Protein AF-0000000084585473 (afdb_homodimer)

Radius of gyration: 22.02 Å; Cα contacts (8 Å, |Δi|>4): 1062; chains: 2; bounding box: 48×71×64 Å

InterPro domains:
  IPR001451 Hexapeptide repeat [PF00132] (133-167)
  IPR011004 Trimeric LpxA-like superfamily [SSF51161] (6-198)
  IPR018357 Hexapeptide transferase, conserved site [PS00101] (141-169)
  IPR024688 Maltose/galactoside acetyltransferase domain [PF12464] (14-59)
  IPR024688 Maltose/galactoside acetyltransferase domain [SM01266] (6-60)
  IPR039369 Galactoside O-acetyltransferase LacA-like [PTHR43017] (5-191)

pLDDT: mean 96.26, std 8.19, range [28.95, 99.0]

Sequence (406 aa):
MDKNIKDSLHNRSMYLPGNKELAERQNACLERLYDFNQTRPSEIDKREALLKEMFAEIGENCYIEPPFHANWGGNHVHFGNNVYANFNLTLVDDTHIYIGDYTMIGPNVTIATAGHPILPELREKAYQFNVPVTVGRNCWIGAGAILLPGVSVGDNTVIGAGSIVTKDIPSNVVAVGNPCRVLREITDHDKEFYFKNLRVADNMDKNIKDSLHNRSMYLPGNKELAERQNACLERLYDFNQTRPSEIDKREALLKEMFAEIGENCYIEPPFHANWGGNHVHFGNNVYANFNLTLVDDTHIYIGDYTMIGPNVTIATAGHPILPELREKAYQFNVPVTVGRNCWIGAGAILLPGVSVGDNTVIGAGSIVTKDIPSNVVAVGNPCRVLREITDHDKEFYFKNLRVADN

Solvent-accessible surface area (backbone atoms only — not comparable to full-atom values): 19301 Å² total; per-residue (Å²): 129,83,68,56,67,73,54,34,35,71,65,53,37,72,39,61,68,80,40,63,71,55,44,54,55,31,49,57,28,38,52,53,34,52,54,55,51,67,56,55,64,85,42,51,68,57,48,53,53,48,49,59,70,34,25,63,36,64,43,57,74,55,46,71,36,66,47,64,43,36,62,29,28,33,46,34,27,35,40,31,37,41,26,39,32,33,40,43,33,34,33,38,31,65,17,47,35,40,37,26,36,39,19,37,36,34,38,48,23,35,42,31,11,57,47,60,56,82,54,60,76,50,33,76,70,48,33,32,29,21,33,47,28,39,38,30,34,35,20,40,39,25,37,44,18,35,38,38,52,54,24,38,36,28,41,36,16,32,36,35,58,58,13,32,34,78,54,68,41,65,54,42,25,37,26,37,32,77,69,40,39,79,72,44,68,68,51,71,64,34,67,46,29,49,50,86,90,40,43,50,86,80,91,129,79,72,57,68,72,56,34,35,70,64,53,31,67,39,62,69,82,39,64,70,57,45,52,55,32,42,56,28,32,43,53,36,52,54,55,50,66,57,54,87,86,40,53,68,57,48,53,53,48,49,59,68,34,25,61,35,64,41,58,73,55,47,71,36,64,48,63,43,35,63,28,29,34,46,32,28,34,39,33,36,41,25,39,34,34,39,43,32,32,32,38,31,63,17,48,36,40,38,26,37,49,18,37,34,32,38,47,25,35,43,31,10,56,47,55,40,71,31,48,76,50,32,62,70,47,35,30,29,19,33,47,28,40,37,31,33,43,19,38,39,24,38,44,16,36,40,37,55,54,24,38,36,28,40,50,17,33,37,34,58,57,12,31,35,78,55,67,40,66,55,42,24,38,26,38,37,76,67,41,39,79,74,44,69,69,51,72,64,55,66,44,30,77,50,87,87,42,45,48,84,79,105

Structure (mmCIF, N/CA/C/O backbone):
data_AF-0000000084585473-model_v1
#
loop_
_entity.id
_entity.type
_entity.pdbx_description
1 polymer Acetyltransferase
#
loop_
_atom_site.group_PDB
_atom_site.id
_atom_site.type_symbol
_atom_site.label_atom_id
_atom_site.label_alt_id
_atom_site.label_comp_id
_atom_site.label_asym_id
_atom_site.label_entity_id
_atom_site.label_seq_id
_atom_site.pdbx_PDB_ins_code
_atom_site.Cartn_x
_atom_site.Cartn_y
_atom_site.Cartn_z
_atom_site.occupancy
_atom_site.B_iso_or_equiv
_atom_site.auth_seq_id
_atom_site.auth_comp_id
_atom_site.auth_asym_id
_atom_site.auth_atom_id
_atom_site.pdbx_PDB_model_num
ATOM 1 N N . MET A 1 1 ? 0.053 44.781 5.273 1 32.94 1 MET A N 1
ATOM 2 C CA . MET A 1 1 ? -0.093 43.938 6.449 1 32.94 1 MET A CA 1
ATOM 3 C C . MET A 1 1 ? 0.379 42.5 6.148 1 32.94 1 MET A C 1
ATOM 5 O O . MET A 1 1 ? -0.138 41.844 5.238 1 32.94 1 MET A O 1
ATOM 9 N N . ASP A 1 2 ? 1.617 42.219 6.07 1 41.09 2 ASP A N 1
ATOM 10 C CA . ASP A 1 2 ? 2.439 41.062 5.672 1 41.09 2 ASP A CA 1
ATOM 11 C C . ASP A 1 2 ? 1.816 39.75 6.133 1 41.09 2 ASP A C 1
ATOM 13 O O . ASP A 1 2 ? 1.828 39.438 7.328 1 41.09 2 ASP A O 1
ATOM 17 N N . LYS A 1 3 ? 0.581 39.438 5.797 1 49.03 3 LYS A N 1
ATOM 18 C CA . LYS A 1 3 ? -0.196 38.281 6.172 1 49.03 3 LYS A CA 1
ATOM 19 C C . LYS A 1 3 ? 0.706 37.062 6.355 1 49.03 3 LYS A C 1
ATOM 21 O O . LYS A 1 3 ? 1.534 36.75 5.496 1 49.03 3 LYS A O 1
ATOM 26 N N . ASN A 1 4 ? 1.039 36.656 7.625 1 66.5 4 ASN A N 1
ATOM 27 C CA . ASN A 1 4 ? 1.981 35.656 8.078 1 66.5 4 ASN A CA 1
ATOM 28 C C . ASN A 1 4 ? 1.855 34.375 7.266 1 66.5 4 ASN A C 1
ATOM 30 O O . ASN A 1 4 ? 0.812 33.719 7.289 1 66.5 4 ASN A O 1
ATOM 34 N N . ILE A 1 5 ? 2.652 34.312 6.188 1 68.75 5 ILE A N 1
ATOM 35 C CA . ILE A 1 5 ? 2.689 33.219 5.223 1 68.75 5 ILE A CA 1
ATOM 36 C C . ILE A 1 5 ? 2.531 31.891 5.941 1 68.75 5 ILE A C 1
ATOM 38 O O . ILE A 1 5 ? 1.879 30.984 5.434 1 68.75 5 ILE A O 1
ATOM 42 N N . LYS A 1 6 ? 2.99 31.859 7.117 1 71.69 6 LYS A N 1
ATOM 43 C CA . LYS A 1 6 ? 2.848 30.641 7.891 1 71.69 6 LYS A CA 1
ATOM 44 C C . LYS A 1 6 ? 1.386 30.359 8.227 1 71.69 6 LYS A C 1
ATOM 46 O O . LYS A 1 6 ? 0.943 29.219 8.227 1 71.69 6 LYS A O 1
ATOM 51 N N . ASP A 1 7 ? 0.677 31.438 8.508 1 81.69 7 ASP A N 1
ATOM 52 C CA . ASP A 1 7 ? -0.738 31.297 8.836 1 81.69 7 ASP A CA 1
ATOM 53 C C . ASP A 1 7 ? -1.541 30.828 7.633 1 81.69 7 ASP A C 1
ATOM 55 O O . ASP A 1 7 ? -2.549 30.125 7.785 1 81.69 7 ASP A O 1
ATOM 59 N N . SER A 1 8 ? -0.987 31.172 6.488 1 87.12 8 SER A N 1
ATOM 60 C CA . SER A 1 8 ? -1.723 30.828 5.273 1 87.12 8 SER A CA 1
ATOM 61 C C . SER A 1 8 ? -1.727 29.328 5.031 1 87.12 8 SER A C 1
ATOM 63 O O . SER A 1 8 ? -2.629 28.797 4.379 1 87.12 8 SER A O 1
ATOM 65 N N . LEU A 1 9 ? -0.803 28.656 5.574 1 93.88 9 LEU A N 1
ATOM 66 C CA . LEU A 1 9 ? -0.726 27.203 5.434 1 93.88 9 LEU A CA 1
ATOM 67 C C . LEU A 1 9 ? -1.911 26.531 6.109 1 93.88 9 LEU A C 1
ATOM 69 O O . LEU A 1 9 ? -2.334 25.453 5.695 1 93.88 9 LEU A O 1
ATOM 73 N N . HIS A 1 10 ? -2.459 27.25 7.098 1 96.81 10 HIS A N 1
ATOM 74 C CA . HIS A 1 10 ? -3.326 26.516 8 1 96.81 10 HIS A CA 1
ATOM 75 C C . HIS A 1 10 ? -4.719 27.125 8.062 1 96.81 10 HIS A C 1
ATOM 77 O O . HIS A 1 10 ? -5.555 26.703 8.867 1 96.81 10 HIS A O 1
ATOM 83 N N . ASN A 1 11 ? -5.016 28.062 7.211 1 95.12 11 ASN A N 1
ATOM 84 C CA . ASN A 1 11 ? -6.297 28.75 7.332 1 95.12 11 ASN A CA 1
ATOM 85 C C . ASN A 1 11 ? -7.145 28.594 6.074 1 95.12 11 ASN A C 1
ATOM 87 O O . ASN A 1 11 ? -8.086 29.359 5.848 1 95.12 11 ASN A O 1
ATOM 91 N N . ARG A 1 12 ? -6.797 27.766 5.156 1 95.19 12 ARG A N 1
ATOM 92 C CA . ARG A 1 12 ? -7.543 27.359 3.965 1 95.19 12 ARG A CA 1
ATOM 93 C C . ARG A 1 12 ? -7.516 28.469 2.91 1 95.19 12 ARG A C 1
ATOM 95 O O . ARG A 1 12 ? -8.211 28.375 1.895 1 95.19 12 ARG A O 1
ATOM 102 N N . SER A 1 13 ? -6.754 29.484 3.213 1 95.06 13 SER A N 1
ATOM 103 C CA . SER A 1 13 ? -6.594 30.531 2.213 1 95.06 13 SER A CA 1
ATOM 104 C C . SER A 1 13 ? -5.617 30.109 1.119 1 95.06 13 SER A C 1
ATOM 106 O O . SER A 1 13 ? -4.75 29.266 1.347 1 95.06 13 SER A O 1
ATOM 108 N N . MET A 1 14 ? -5.785 30.734 0.033 1 95.06 14 MET A N 1
ATOM 109 C CA . MET A 1 14 ? -4.805 30.516 -1.025 1 95.06 14 MET A CA 1
ATOM 110 C C . MET A 1 14 ? -3.49 31.219 -0.708 1 95.06 14 MET A C 1
ATOM 112 O O . MET A 1 14 ? -3.49 32.312 -0.133 1 95.06 14 MET A O 1
ATOM 116 N N . TYR A 1 15 ? -2.432 30.625 -1.071 1 94.62 15 TYR A N 1
ATOM 117 C CA . TYR A 1 15 ? -1.107 31.203 -0.862 1 94.62 15 TYR A CA 1
ATOM 118 C C . TYR A 1 15 ? -0.142 30.766 -1.954 1 94.62 15 TYR A C 1
ATOM 120 O O . TYR A 1 15 ? -0.486 29.922 -2.791 1 94.62 15 TYR A O 1
ATOM 128 N N . LEU A 1 16 ? 0.998 31.359 -2.039 1 92.69 16 LEU A N 1
ATOM 129 C CA . LEU A 1 16 ? 2.047 30.984 -2.98 1 92.69 16 LEU A CA 1
ATOM 130 C C . LEU A 1 16 ? 3.131 30.172 -2.289 1 92.69 16 LEU A C 1
ATOM 132 O O . LEU A 1 16 ? 3.881 30.688 -1.463 1 92.69 16 LEU A O 1
ATOM 136 N N . PRO A 1 17 ? 3.273 28.922 -2.684 1 91.19 17 PRO A N 1
ATOM 137 C CA . PRO A 1 17 ? 4.199 28.031 -1.976 1 91.19 17 PRO A CA 1
ATOM 138 C C . PRO A 1 17 ? 5.664 28.328 -2.297 1 91.19 17 PRO A C 1
ATOM 140 O O . PRO A 1 17 ? 6.562 27.859 -1.594 1 91.19 17 PRO A O 1
ATOM 143 N N . GLY A 1 18 ? 5.926 29.109 -3.268 1 90 18 GLY A N 1
ATOM 144 C CA . GLY A 1 18 ? 7.289 29.422 -3.67 1 90 18 GLY A CA 1
ATOM 145 C C . GLY A 1 18 ? 7.941 30.469 -2.799 1 90 18 GLY A C 1
ATOM 146 O O . GLY A 1 18 ? 9.062 30.906 -3.072 1 90 18 GLY A O 1
ATOM 147 N N . ASN A 1 19 ? 7.25 30.906 -1.793 1 90.12 19 ASN A N 1
ATOM 148 C CA . ASN A 1 19 ? 7.828 31.828 -0.828 1 90.12 19 ASN A CA 1
ATOM 149 C C . ASN A 1 19 ? 9.141 31.297 -0.254 1 90.12 19 ASN A C 1
ATOM 151 O O . ASN A 1 19 ? 9.219 30.141 0.169 1 90.12 19 ASN A O 1
ATOM 155 N N . LYS A 1 20 ? 10.156 32.094 -0.225 1 92.31 20 LYS A N 1
ATOM 156 C CA . LYS A 1 20 ? 11.508 31.703 0.152 1 92.31 20 LYS A CA 1
ATOM 157 C C . LYS A 1 20 ? 11.539 31.172 1.585 1 92.31 20 LYS A C 1
ATOM 159 O O . LYS A 1 20 ? 12.211 30.188 1.871 1 92.31 20 LYS A O 1
ATOM 164 N N . GLU A 1 21 ? 10.922 31.906 2.443 1 92.44 21 GLU A N 1
ATOM 165 C CA . GLU A 1 21 ? 10.891 31.484 3.84 1 92.44 21 GLU A CA 1
ATOM 166 C C . GLU A 1 21 ? 10.25 30.094 3.982 1 92.44 21 GLU A C 1
ATOM 168 O O . GLU A 1 21 ? 10.758 29.25 4.715 1 92.44 21 GLU A O 1
ATOM 173 N N . LEU A 1 22 ? 9.156 29.891 3.332 1 93.75 22 LEU A N 1
ATOM 174 C CA . LEU A 1 22 ? 8.477 28.594 3.357 1 93.75 22 LEU A CA 1
ATOM 175 C C . LEU A 1 22 ? 9.367 27.5 2.779 1 93.75 22 LEU A C 1
ATOM 177 O O . LEU A 1 22 ? 9.453 26.406 3.334 1 93.75 22 LEU A O 1
ATOM 181 N N . ALA A 1 23 ? 9.969 27.828 1.676 1 93.81 23 ALA A N 1
ATOM 182 C CA . ALA A 1 23 ? 10.844 26.875 1.01 1 93.81 23 ALA A CA 1
ATOM 183 C C . ALA A 1 23 ? 11.977 26.438 1.929 1 93.81 23 ALA A C 1
ATOM 185 O O . ALA A 1 23 ? 12.344 25.25 1.959 1 93.81 23 ALA A O 1
ATOM 186 N N . GLU A 1 24 ? 12.547 27.359 2.637 1 96.06 24 GLU A N 1
ATOM 187 C CA . GLU A 1 24 ? 13.641 27.062 3.555 1 96.06 24 GLU A CA 1
ATOM 188 C C . GLU A 1 24 ? 13.18 26.156 4.688 1 96.06 24 GLU A C 1
ATOM 190 O O . GLU A 1 24 ? 13.867 25.203 5.047 1 96.06 24 GLU A O 1
ATOM 195 N N . ARG A 1 25 ? 12.07 26.484 5.227 1 96 25 ARG A N 1
ATOM 196 C CA . ARG A 1 25 ? 11.516 25.672 6.301 1 96 25 ARG A CA 1
ATOM 197 C C . ARG A 1 25 ? 11.195 24.266 5.809 1 96 25 ARG A C 1
ATOM 199 O O . ARG A 1 25 ? 11.492 23.281 6.488 1 96 25 ARG A O 1
ATOM 206 N N . GLN A 1 26 ? 10.602 24.172 4.664 1 96.69 26 GLN A N 1
ATOM 207 C CA . GLN A 1 26 ? 10.266 22.891 4.062 1 96.69 26 GLN A CA 1
ATOM 208 C C . GLN A 1 26 ? 11.523 22.062 3.811 1 96.69 26 GLN A C 1
ATOM 210 O O . GLN A 1 26 ? 11.547 20.859 4.082 1 96.69 26 GLN A O 1
ATOM 215 N N . ASN A 1 27 ? 12.523 22.703 3.275 1 98 27 ASN A N 1
ATOM 216 C CA . ASN A 1 27 ? 13.773 22.016 2.994 1 98 27 ASN A CA 1
ATOM 217 C C . ASN A 1 27 ? 14.391 21.438 4.262 1 9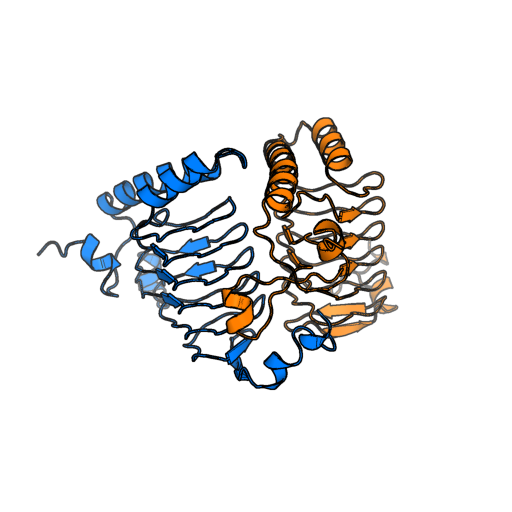8 27 ASN A C 1
ATOM 219 O O . ASN A 1 27 ? 14.953 20.328 4.238 1 98 27 ASN A O 1
ATOM 223 N N . ALA A 1 28 ? 14.344 22.188 5.32 1 98.38 28 ALA A N 1
ATOM 224 C CA . ALA A 1 28 ? 14.852 21.688 6.598 1 98.38 28 ALA A CA 1
ATOM 225 C C . ALA A 1 28 ? 14.117 20.422 7.023 1 98.38 28 ALA A C 1
ATOM 227 O O . ALA A 1 28 ? 14.734 19.484 7.531 1 98.38 28 ALA A O 1
ATOM 228 N N . CYS A 1 29 ? 12.828 20.391 6.84 1 98.62 29 CYS A N 1
ATOM 229 C CA . CYS A 1 29 ? 12.031 19.203 7.137 1 98.62 29 CYS A CA 1
ATOM 230 C C . CYS A 1 29 ? 12.453 18.031 6.258 1 98.62 29 CYS A C 1
ATOM 232 O O . CYS A 1 29 ? 12.594 16.906 6.738 1 98.62 29 CYS A O 1
ATOM 234 N N . LEU A 1 30 ? 12.688 18.281 5.012 1 98.75 30 LEU A N 1
ATOM 235 C CA . LEU A 1 30 ? 13.016 17.234 4.047 1 98.75 30 LEU A CA 1
ATOM 236 C C . LEU A 1 30 ? 14.398 16.656 4.336 1 98.75 30 LEU A C 1
ATOM 238 O O . LEU A 1 30 ? 14.641 15.477 4.066 1 98.75 30 LEU A O 1
ATOM 242 N N . GLU A 1 31 ? 15.273 17.438 4.891 1 98.81 31 GLU A N 1
ATOM 243 C CA . GLU A 1 31 ? 16.578 16.938 5.297 1 98.81 31 GLU A CA 1
ATOM 244 C C . GLU A 1 31 ? 16.438 15.844 6.355 1 98.81 31 GLU A C 1
ATOM 246 O O . GLU A 1 31 ? 17.125 14.82 6.297 1 98.81 31 GLU A O 1
ATOM 251 N N . ARG A 1 32 ? 15.586 16.094 7.297 1 98.69 32 ARG A N 1
ATOM 252 C CA . ARG A 1 32 ? 15.359 15.086 8.336 1 98.69 32 ARG A CA 1
ATOM 253 C C . ARG A 1 32 ? 14.703 13.844 7.758 1 98.69 32 ARG A C 1
ATOM 255 O O . ARG A 1 32 ? 15.016 12.719 8.164 1 98.69 32 ARG A O 1
ATOM 262 N N . LEU A 1 33 ? 13.812 14.078 6.867 1 98.88 33 LEU A N 1
ATOM 263 C CA . LEU A 1 33 ? 13.156 12.969 6.184 1 98.88 33 LEU A CA 1
ATOM 264 C C . LEU A 1 33 ? 14.172 12.109 5.441 1 98.88 33 LEU A C 1
ATOM 266 O O . LEU A 1 33 ? 14.078 10.883 5.449 1 98.88 33 LEU A O 1
ATOM 270 N N . TYR A 1 34 ? 15.078 12.766 4.789 1 98.75 34 TYR A N 1
ATOM 271 C CA . TYR A 1 34 ? 16.156 12.055 4.109 1 98.75 34 TYR A CA 1
ATOM 272 C C . TYR A 1 34 ? 16.906 11.148 5.074 1 98.75 34 TYR A C 1
ATOM 274 O O . TYR A 1 34 ? 17.141 9.969 4.777 1 98.75 34 TYR A O 1
ATOM 282 N N . ASP A 1 35 ? 17.25 11.641 6.203 1 98.81 35 ASP A N 1
ATOM 283 C CA . ASP A 1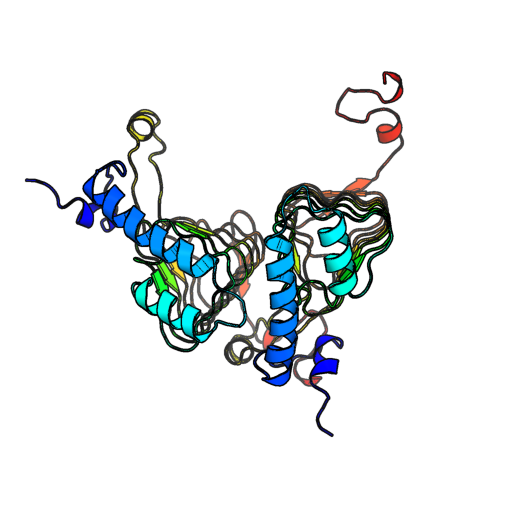 35 ? 17.953 10.859 7.215 1 98.81 35 ASP A CA 1
ATOM 284 C C . ASP A 1 35 ? 17.125 9.656 7.656 1 98.81 35 ASP A C 1
ATOM 286 O O . ASP A 1 35 ? 17.641 8.547 7.801 1 98.81 35 ASP A O 1
ATOM 290 N N . PHE A 1 36 ? 15.891 9.914 7.91 1 98.94 36 PHE A N 1
ATOM 291 C CA . PHE A 1 36 ? 14.992 8.844 8.328 1 98.94 36 PHE A CA 1
ATOM 292 C C . PHE A 1 36 ? 14.984 7.711 7.301 1 98.94 36 PHE A C 1
ATOM 294 O O . PHE A 1 36 ? 15.102 6.539 7.664 1 98.94 36 PHE A O 1
ATOM 301 N N . ASN A 1 37 ? 14.914 8.039 6.051 1 98.69 37 ASN A N 1
ATOM 302 C CA . ASN A 1 37 ? 14.773 7.043 4.988 1 98.69 37 ASN A CA 1
ATOM 303 C C . ASN A 1 37 ? 16.078 6.277 4.758 1 98.69 37 ASN A C 1
ATOM 305 O O . ASN A 1 37 ? 16.078 5.234 4.105 1 98.69 37 ASN A O 1
ATOM 309 N N . GLN A 1 38 ? 17.125 6.73 5.328 1 97.81 38 GLN A N 1
ATOM 310 C CA . GLN A 1 38 ? 18.406 6.066 5.16 1 97.81 38 GLN A CA 1
ATOM 311 C C . GLN A 1 38 ? 18.688 5.098 6.305 1 97.81 38 GLN A C 1
ATOM 313 O O . GLN A 1 38 ? 19.688 4.375 6.289 1 97.81 38 GLN A O 1
ATOM 318 N N . THR A 1 39 ? 17.828 5.074 7.277 1 98.31 39 THR A N 1
ATOM 319 C CA . THR A 1 39 ? 18.047 4.211 8.43 1 98.31 39 THR A CA 1
ATOM 320 C C . THR A 1 39 ? 17.906 2.742 8.047 1 98.31 39 THR A C 1
ATOM 322 O O . THR A 1 39 ? 17.031 2.393 7.238 1 98.31 39 THR A O 1
ATOM 325 N N . ARG A 1 40 ? 18.719 1.905 8.641 1 97.75 40 ARG A N 1
ATOM 326 C CA . ARG A 1 40 ? 18.578 0.458 8.5 1 97.75 40 ARG A CA 1
ATOM 327 C C . ARG A 1 40 ? 17.5 -0.084 9.43 1 97.75 40 ARG A C 1
ATOM 329 O O . ARG A 1 40 ? 17.219 0.496 10.477 1 97.75 40 ARG A O 1
ATOM 336 N N . PRO A 1 41 ? 17.016 -1.275 9.047 1 97.25 41 PRO A N 1
ATOM 337 C CA . PRO A 1 41 ? 15.961 -1.872 9.875 1 97.25 41 PRO A CA 1
ATOM 338 C C . PRO A 1 41 ? 16.406 -2.094 11.32 1 97.25 41 PRO A C 1
ATOM 340 O O . PRO A 1 41 ? 15.586 -1.987 12.242 1 97.25 41 PRO A O 1
ATOM 343 N N . SER A 1 42 ? 17.594 -2.246 11.594 1 97.06 42 SER A N 1
ATOM 344 C CA . SER A 1 42 ? 18.094 -2.525 12.93 1 97.06 42 SER A CA 1
ATOM 345 C C . SER A 1 42 ? 18.203 -1.25 13.758 1 97.06 42 SER A C 1
ATOM 347 O O . SER A 1 42 ? 18.375 -1.307 14.977 1 97.06 42 SER A O 1
ATOM 349 N N . GLU A 1 43 ? 18.062 -0.133 13.133 1 98.06 43 GLU A N 1
ATOM 350 C CA . GLU A 1 43 ? 18.219 1.144 13.828 1 98.06 43 GLU A CA 1
ATOM 351 C C . GLU A 1 43 ? 16.859 1.66 14.32 1 98.06 43 GLU A C 1
ATOM 353 O O . GLU A 1 43 ? 16.516 2.818 14.086 1 98.06 43 GLU A O 1
ATOM 358 N N . ILE A 1 44 ? 16.234 0.91 15.094 1 96.56 44 ILE A N 1
ATOM 359 C CA . ILE A 1 44 ? 14.875 1.185 15.547 1 96.56 44 ILE A CA 1
ATOM 360 C C . ILE A 1 44 ? 14.875 2.408 16.453 1 96.56 44 ILE A C 1
ATOM 362 O O . ILE A 1 44 ? 14.023 3.289 16.328 1 96.56 44 ILE A O 1
ATOM 366 N N . ASP A 1 45 ? 15.828 2.469 17.359 1 97.75 45 ASP A N 1
ATOM 367 C CA . ASP A 1 45 ? 15.906 3.598 18.281 1 97.75 45 ASP A CA 1
ATOM 368 C C . ASP A 1 45 ? 16.125 4.906 17.531 1 97.75 45 ASP A C 1
ATOM 370 O O . ASP A 1 45 ? 15.523 5.93 17.859 1 97.75 45 ASP A O 1
ATOM 374 N N . LYS A 1 46 ? 16.953 4.785 16.578 1 98.44 46 LYS A N 1
ATOM 375 C CA . LYS A 1 46 ? 17.219 5.961 15.75 1 98.44 46 LYS A CA 1
ATOM 376 C C . LYS A 1 46 ? 15.977 6.402 14.992 1 98.44 46 LYS A C 1
ATOM 378 O O . LYS A 1 46 ? 15.68 7.594 14.914 1 98.44 46 LYS A O 1
ATOM 383 N N . ARG A 1 47 ? 15.195 5.5 14.5 1 98.44 47 ARG A N 1
ATOM 384 C CA . ARG A 1 47 ? 13.953 5.801 13.797 1 98.44 47 ARG A CA 1
ATOM 385 C C . ARG A 1 47 ? 12.953 6.488 14.727 1 98.44 47 ARG A C 1
ATOM 387 O O . ARG A 1 47 ? 12.352 7.496 14.352 1 98.44 47 ARG A O 1
ATOM 394 N N . GLU A 1 48 ? 12.859 5.961 15.836 1 98.19 48 GLU A N 1
ATOM 395 C CA . GLU A 1 48 ? 11.922 6.523 16.812 1 98.19 48 GLU A CA 1
ATOM 396 C C . GLU A 1 48 ? 12.312 7.949 17.188 1 98.19 48 GLU A C 1
ATOM 398 O O . GLU A 1 48 ? 11.453 8.828 17.266 1 98.19 48 GLU A O 1
ATOM 403 N N . ALA A 1 49 ? 13.57 8.172 17.391 1 98.62 49 ALA A N 1
ATOM 404 C CA . ALA A 1 49 ? 14.055 9.508 17.75 1 98.62 49 ALA A CA 1
ATOM 405 C C . ALA A 1 49 ? 13.812 10.5 16.625 1 98.62 49 ALA A C 1
ATOM 407 O O . ALA A 1 49 ? 13.367 11.625 16.859 1 98.62 49 ALA A O 1
ATOM 408 N N . LEU A 1 50 ? 14.102 10.031 15.438 1 98.81 50 LEU A N 1
ATOM 409 C CA . LEU A 1 50 ? 13.898 10.891 14.281 1 98.81 50 LEU A CA 1
ATOM 410 C C . LEU A 1 50 ? 12.422 11.242 14.109 1 98.81 50 LEU A C 1
ATOM 412 O O . LEU A 1 50 ? 12.086 12.406 13.867 1 98.81 50 LEU A O 1
ATOM 416 N N . LEU A 1 51 ? 11.539 10.281 14.242 1 98.81 51 LEU A N 1
ATOM 417 C CA . LEU A 1 51 ? 10.109 10.531 14.102 1 98.81 51 LEU A CA 1
ATOM 418 C C . LEU A 1 51 ? 9.617 11.523 15.148 1 98.81 51 LEU A C 1
ATOM 420 O O . LEU A 1 51 ? 8.812 12.406 14.852 1 98.81 51 LEU A O 1
ATOM 424 N N . LYS A 1 52 ? 10.086 11.391 16.344 1 98.62 52 LYS A N 1
ATOM 425 C CA . LYS A 1 52 ? 9.719 12.312 17.422 1 98.62 52 LYS A CA 1
ATOM 426 C C . LYS A 1 52 ? 10.164 13.742 17.094 1 98.62 52 LYS A C 1
ATOM 428 O O . LYS A 1 52 ? 9.453 14.703 17.391 1 98.62 52 LYS A O 1
ATOM 433 N N . GLU A 1 53 ? 11.281 13.867 16.469 1 98.62 53 GLU A N 1
ATOM 434 C CA . GLU A 1 53 ? 11.797 15.172 16.078 1 98.62 53 GLU A CA 1
ATOM 435 C C . GLU A 1 53 ? 11.008 15.727 14.891 1 98.62 53 GLU A C 1
ATOM 437 O O . GLU A 1 53 ? 10.766 16.938 14.82 1 98.62 53 GLU A O 1
ATOM 442 N N . MET A 1 54 ? 10.609 14.922 14.039 1 98.88 54 MET A N 1
ATOM 443 C CA . MET A 1 54 ? 10.062 15.305 12.742 1 98.88 54 MET A CA 1
ATOM 444 C C . MET A 1 54 ? 8.578 15.648 12.867 1 98.88 54 MET A C 1
ATOM 446 O O . MET A 1 54 ? 8.117 16.641 12.281 1 98.88 54 MET A O 1
ATOM 450 N N . PHE A 1 55 ? 7.812 14.906 13.641 1 98.94 55 PHE A N 1
ATOM 451 C CA . PHE A 1 55 ? 6.359 15.008 13.656 1 98.94 55 PHE A CA 1
ATOM 452 C C . PHE A 1 55 ? 5.902 16.109 14.602 1 98.94 55 PHE A C 1
ATOM 454 O O . PHE A 1 55 ? 6.555 16.375 15.617 1 98.94 55 PHE A O 1
ATOM 461 N N . ALA A 1 56 ? 4.762 16.719 14.227 1 98.81 56 ALA A N 1
ATOM 462 C CA . ALA A 1 56 ? 4.152 17.672 15.148 1 98.81 56 ALA A CA 1
ATOM 463 C C . ALA A 1 56 ? 3.832 17.016 16.484 1 98.81 56 ALA A C 1
ATOM 465 O O . ALA A 1 56 ? 4.07 17.594 17.547 1 98.81 56 ALA A O 1
ATOM 466 N N . GLU A 1 57 ? 3.217 15.883 16.406 1 98.75 57 GLU A N 1
ATOM 467 C CA . GLU A 1 57 ? 2.904 15 17.516 1 98.75 57 GLU A CA 1
ATOM 468 C C . GLU A 1 57 ? 2.98 13.531 17.109 1 98.75 57 GLU A C 1
ATOM 470 O O . GLU A 1 57 ? 2.523 13.164 16.016 1 98.75 57 GLU A O 1
ATOM 475 N N . ILE A 1 58 ? 3.592 12.734 18.016 1 98.75 58 ILE A N 1
ATOM 476 C CA . ILE A 1 58 ? 3.598 11.297 17.781 1 98.75 58 ILE A CA 1
ATOM 477 C C . ILE A 1 58 ? 3.59 10.555 19.109 1 98.75 58 ILE A C 1
ATOM 479 O O . ILE A 1 58 ? 4.465 10.766 19.953 1 98.75 58 ILE A O 1
ATOM 483 N N . GLY A 1 59 ? 2.564 9.797 19.25 1 98.69 59 GLY A N 1
ATOM 484 C CA . GLY A 1 59 ? 2.385 9.047 20.484 1 98.69 59 GLY A CA 1
ATOM 485 C C . GLY A 1 59 ? 3.357 7.891 20.625 1 98.69 59 GLY A C 1
ATOM 486 O O . GLY A 1 59 ? 4.355 7.82 19.906 1 98.69 59 GLY A O 1
ATOM 487 N N . GLU A 1 60 ? 3.039 7.004 21.547 1 98.12 60 GLU A N 1
ATOM 488 C CA . GLU A 1 60 ? 3.893 5.859 21.859 1 98.12 60 GLU A CA 1
ATOM 489 C C . GLU A 1 60 ? 3.684 4.727 20.859 1 98.12 60 GLU A C 1
ATOM 491 O O . GLU A 1 60 ? 2.586 4.559 20.328 1 98.12 60 GLU A O 1
ATOM 496 N N . ASN A 1 61 ? 4.75 4.008 20.594 1 97.19 61 ASN A N 1
ATOM 497 C CA . ASN A 1 61 ? 4.723 2.746 19.859 1 97.19 61 ASN A CA 1
ATOM 498 C C . ASN A 1 61 ? 4.227 2.939 18.438 1 97.19 61 ASN A C 1
ATOM 500 O O . ASN A 1 61 ? 3.416 2.15 17.938 1 97.19 61 ASN A O 1
ATOM 504 N N . CYS A 1 62 ? 4.605 4 17.828 1 98.5 62 CYS A N 1
ATOM 505 C CA . CYS A 1 62 ? 4.336 4.203 16.406 1 98.5 62 CYS A CA 1
ATOM 506 C C . CYS A 1 62 ? 5.469 3.646 15.547 1 98.5 62 CYS A C 1
ATOM 508 O O . CYS A 1 62 ? 6.617 3.598 15.984 1 98.5 62 CYS A O 1
ATOM 510 N N . TYR A 1 63 ? 5.074 3.182 14.414 1 98.12 63 TYR A N 1
ATOM 511 C CA . TYR A 1 63 ? 6.043 2.586 13.508 1 98.12 63 TYR A CA 1
ATOM 512 C C . TYR A 1 63 ? 5.715 2.93 12.055 1 98.12 63 TYR A C 1
ATOM 514 O O . TYR A 1 63 ? 4.57 2.783 11.625 1 98.12 63 TYR A O 1
ATOM 522 N N . ILE A 1 64 ? 6.703 3.383 11.297 1 98.75 64 ILE A N 1
ATOM 523 C CA . ILE A 1 64 ? 6.59 3.65 9.867 1 98.75 64 ILE A CA 1
ATOM 524 C C . ILE A 1 64 ? 7.688 2.902 9.109 1 98.75 64 ILE A C 1
ATOM 526 O O . ILE A 1 64 ? 8.875 3.092 9.383 1 98.75 64 ILE A O 1
ATOM 530 N N . GLU A 1 65 ? 7.223 2.064 8.141 1 98.5 65 GLU A N 1
ATOM 531 C CA . GLU A 1 65 ? 8.188 1.419 7.258 1 98.5 65 GLU A CA 1
ATOM 532 C C . GLU A 1 65 ? 8.773 2.412 6.258 1 98.5 65 GLU A C 1
ATOM 534 O O . GLU A 1 65 ? 8.031 3.062 5.516 1 98.5 65 GLU A O 1
ATOM 539 N N . PRO A 1 66 ? 10.078 2.516 6.289 1 98.31 66 PRO A N 1
ATOM 540 C CA . PRO A 1 66 ? 10.648 3.34 5.219 1 98.31 66 PRO A CA 1
ATOM 541 C C . PRO A 1 66 ? 10.492 2.709 3.838 1 98.31 66 PRO A C 1
ATOM 543 O O . PRO A 1 66 ? 10.445 1.482 3.717 1 98.31 66 PRO A O 1
ATOM 546 N N . PRO A 1 67 ? 10.461 3.516 2.717 1 98.31 67 PRO A N 1
ATOM 547 C CA . PRO A 1 67 ? 10.547 4.977 2.771 1 98.31 67 PRO A CA 1
ATOM 548 C C . PRO A 1 67 ? 9.227 5.633 3.188 1 98.31 67 PRO A C 1
ATOM 550 O O . PRO A 1 67 ? 8.164 5.039 3.023 1 98.31 67 PRO A O 1
ATOM 553 N N . PHE A 1 68 ? 9.359 6.691 3.854 1 98.81 68 PHE A N 1
ATOM 554 C CA . PHE A 1 68 ? 8.312 7.633 4.227 1 98.81 68 PHE A CA 1
ATOM 555 C C . PHE A 1 68 ? 8.445 8.93 3.434 1 98.81 68 PHE A C 1
ATOM 557 O O . PHE A 1 68 ? 9.547 9.461 3.279 1 98.81 68 PHE A O 1
ATOM 564 N N . HIS A 1 69 ? 7.309 9.336 2.779 1 98.88 69 HIS A N 1
ATOM 565 C CA . HIS A 1 69 ? 7.305 10.57 2.004 1 98.88 69 HIS A CA 1
ATOM 566 C C . HIS A 1 69 ? 6.371 11.609 2.623 1 98.88 69 HIS A C 1
ATOM 568 O O . HIS A 1 69 ? 5.234 11.289 2.982 1 98.88 69 HIS A O 1
ATOM 574 N N . ALA A 1 70 ? 6.836 12.836 2.686 1 98.88 70 ALA A N 1
ATOM 575 C CA . ALA A 1 70 ? 6.02 13.922 3.223 1 98.88 70 ALA A CA 1
ATOM 576 C C . ALA A 1 70 ? 6.566 15.281 2.799 1 98.88 70 ALA A C 1
ATOM 578 O O . ALA A 1 70 ? 7.762 15.547 2.939 1 98.88 70 ALA A O 1
ATOM 579 N N . ASN A 1 71 ? 5.727 16.109 2.393 1 98.5 71 ASN A N 1
ATOM 580 C CA . ASN A 1 71 ? 6.156 17.422 1.927 1 98.5 71 ASN A CA 1
ATOM 581 C C . ASN A 1 71 ? 6.891 18.203 3.02 1 98.5 71 ASN A C 1
ATOM 583 O O . ASN A 1 71 ? 7.832 18.938 2.736 1 98.5 71 ASN A O 1
ATOM 587 N N . TRP A 1 72 ? 6.414 18.078 4.223 1 98.56 72 TRP A N 1
ATOM 588 C CA . TRP A 1 72 ? 7.012 18.797 5.344 1 98.56 72 TRP A CA 1
ATOM 589 C C . TRP A 1 72 ? 7.629 17.828 6.348 1 98.56 72 TRP A C 1
ATOM 591 O O . TRP A 1 72 ? 7.727 18.125 7.535 1 98.56 72 TRP A O 1
ATOM 601 N N . GLY A 1 73 ? 7.879 16.578 5.867 1 98.81 73 GLY A N 1
ATOM 602 C CA . GLY A 1 73 ? 8.586 15.602 6.676 1 98.81 73 GLY A CA 1
ATOM 603 C C . GLY A 1 73 ? 7.816 15.18 7.914 1 98.81 73 GLY A C 1
ATOM 604 O O . GLY A 1 73 ? 8.406 14.734 8.898 1 98.81 73 GLY A O 1
ATOM 605 N N . GLY A 1 74 ? 6.559 15.43 7.949 1 98.81 74 GLY A N 1
ATOM 606 C CA . GLY A 1 74 ? 5.754 15.062 9.102 1 98.81 74 GLY A CA 1
ATOM 607 C C . GLY A 1 74 ? 5.508 16.219 10.047 1 98.81 74 GLY A C 1
ATOM 608 O O . GLY A 1 74 ? 4.809 16.078 11.055 1 98.81 74 GLY A O 1
ATOM 609 N N . ASN A 1 75 ? 5.957 17.375 9.711 1 98.81 75 ASN A N 1
ATOM 610 C CA . ASN A 1 75 ? 5.953 18.5 10.625 1 98.81 75 ASN A CA 1
ATOM 611 C C . ASN A 1 75 ? 4.531 18.969 10.938 1 98.81 75 ASN A C 1
ATOM 613 O O . ASN A 1 75 ? 4.305 19.672 11.914 1 98.81 75 ASN A O 1
ATOM 617 N N . HIS A 1 76 ? 3.611 18.625 10.141 1 98.81 76 HIS A N 1
ATOM 618 C CA . HIS A 1 76 ? 2.221 18.969 10.398 1 98.81 76 HIS A CA 1
ATOM 619 C C . HIS A 1 76 ? 1.373 17.719 10.625 1 98.81 76 HIS A C 1
ATOM 621 O O . HIS A 1 76 ? 0.153 17.75 10.453 1 98.81 76 HIS A O 1
ATOM 627 N N . VAL A 1 77 ? 1.976 16.656 11.008 1 98.94 77 VAL A N 1
ATOM 628 C CA . VAL A 1 77 ? 1.287 15.383 11.18 1 98.94 77 VAL A CA 1
ATOM 629 C C . VAL A 1 77 ? 1.183 15.047 12.664 1 98.94 77 VAL A C 1
ATOM 631 O O . VAL A 1 77 ? 2.152 15.203 13.414 1 98.94 77 VAL A O 1
ATOM 634 N N . HIS A 1 78 ? 0.005 14.641 13.086 1 98.94 78 HIS A N 1
ATOM 635 C CA . HIS A 1 78 ? -0.323 14.281 14.461 1 98.94 78 HIS A CA 1
ATOM 636 C C . HIS A 1 78 ? -0.751 12.82 14.555 1 98.94 78 HIS A C 1
ATOM 638 O O . HIS A 1 78 ? -1.888 12.477 14.227 1 98.94 78 HIS A O 1
ATOM 644 N N . PHE A 1 79 ? 0.149 11.969 15 1 98.94 79 PHE A N 1
ATOM 645 C CA . PHE A 1 79 ? -0.142 10.555 15.242 1 98.94 79 PHE A CA 1
ATOM 646 C C . PHE A 1 79 ? -0.511 10.328 16.703 1 98.94 79 PHE A C 1
ATOM 648 O O . PHE A 1 79 ? 0.177 10.812 17.609 1 98.94 79 PHE A O 1
ATOM 655 N N . GLY A 1 80 ? -1.604 9.602 16.938 1 98.88 80 GLY A N 1
ATOM 656 C CA . GLY A 1 80 ? -1.842 9.062 18.266 1 98.88 80 GLY A CA 1
ATOM 657 C C . GLY A 1 80 ? -0.857 7.973 18.656 1 98.88 80 GLY A C 1
ATOM 658 O O . GLY A 1 80 ? 0.275 7.949 18.172 1 98.88 80 GLY A O 1
ATOM 659 N N . ASN A 1 81 ? -1.322 7.105 19.625 1 98.81 81 ASN A N 1
ATOM 660 C CA . ASN A 1 81 ? -0.516 5.973 20.062 1 98.81 81 ASN A CA 1
ATOM 661 C C . ASN A 1 81 ? -0.744 4.742 19.188 1 98.81 81 ASN A C 1
ATOM 663 O O . ASN A 1 81 ? -1.846 4.531 18.688 1 98.81 81 ASN A O 1
ATOM 667 N N . ASN A 1 82 ? 0.33 3.932 19 1 98.31 82 ASN A N 1
ATOM 668 C CA . ASN A 1 82 ? 0.224 2.613 18.375 1 98.31 82 ASN A CA 1
ATOM 669 C C . ASN A 1 82 ? -0.262 2.709 16.938 1 98.31 82 ASN A C 1
ATOM 671 O O . ASN A 1 82 ? -1.109 1.924 16.5 1 98.31 82 ASN A O 1
ATOM 675 N N . VAL A 1 83 ? 0.235 3.701 16.234 1 98.81 83 VAL A N 1
ATOM 676 C CA . VAL A 1 83 ? -0.056 3.834 14.805 1 98.81 83 VAL A CA 1
ATOM 677 C C . VAL A 1 83 ? 1.017 3.115 13.992 1 98.81 83 VAL A C 1
ATOM 679 O O . VAL A 1 83 ? 2.209 3.23 14.281 1 98.81 83 VAL A O 1
ATOM 682 N N . TYR A 1 84 ? 0.548 2.361 13.047 1 98.44 84 TYR A N 1
ATOM 683 C CA . TYR A 1 84 ? 1.446 1.652 12.141 1 98.44 84 TYR A CA 1
ATOM 684 C C . TYR A 1 84 ? 1.231 2.096 10.695 1 98.44 84 TYR A C 1
ATOM 686 O O . TYR A 1 84 ? 0.091 2.227 10.242 1 98.44 84 TYR A O 1
ATOM 694 N N . ALA A 1 85 ? 2.336 2.312 9.969 1 98.81 85 ALA A N 1
ATOM 695 C CA . ALA A 1 85 ? 2.262 2.584 8.539 1 98.81 85 ALA A CA 1
ATOM 696 C C . ALA A 1 85 ? 3.262 1.729 7.766 1 98.81 85 ALA A C 1
ATOM 698 O O . ALA A 1 85 ? 4.453 1.714 8.086 1 98.81 85 ALA A O 1
ATOM 699 N N . ASN A 1 86 ? 2.707 1.046 6.777 1 98.75 86 ASN A N 1
ATOM 700 C CA . ASN A 1 86 ? 3.529 0.208 5.91 1 98.75 86 ASN A CA 1
ATOM 701 C C . ASN A 1 86 ? 4.273 1.04 4.871 1 98.75 86 ASN A C 1
ATOM 703 O O . ASN A 1 86 ? 4.258 2.271 4.926 1 98.75 86 ASN A O 1
ATOM 707 N N . PHE A 1 87 ? 4.992 0.434 3.957 1 98.88 87 PHE A N 1
ATOM 708 C CA . PHE A 1 87 ? 5.93 1.028 3.012 1 98.88 87 PHE A CA 1
ATOM 709 C C . PHE A 1 87 ? 5.262 2.141 2.213 1 98.88 87 PHE A C 1
ATOM 711 O O . PHE A 1 87 ? 4.098 2.016 1.816 1 98.88 87 PHE A O 1
ATOM 718 N N . ASN A 1 88 ? 6.027 3.234 1.945 1 98.88 88 ASN A N 1
ATOM 719 C CA . ASN A 1 88 ? 5.703 4.27 0.97 1 98.88 88 ASN A CA 1
ATOM 720 C C . ASN A 1 88 ? 4.492 5.09 1.403 1 98.88 88 ASN A C 1
ATOM 722 O O . ASN A 1 88 ? 3.691 5.512 0.566 1 98.88 88 ASN A O 1
ATOM 726 N N . LEU A 1 89 ? 4.289 5.195 2.688 1 98.94 89 LEU A N 1
ATOM 727 C CA . LEU A 1 89 ? 3.336 6.219 3.107 1 98.94 89 LEU A CA 1
ATOM 728 C C . LEU A 1 89 ? 3.709 7.578 2.525 1 98.94 89 LEU A C 1
ATOM 730 O O . LEU A 1 89 ? 4.867 8 2.605 1 98.94 89 LEU A O 1
ATOM 734 N N . THR A 1 90 ? 2.754 8.219 1.895 1 98.94 90 THR A N 1
ATOM 735 C CA . THR A 1 90 ? 2.975 9.531 1.298 1 98.94 90 THR A CA 1
ATOM 736 C C . THR A 1 90 ? 1.994 10.555 1.865 1 98.94 90 THR A C 1
ATOM 738 O O . THR A 1 90 ? 0.783 10.438 1.667 1 98.94 90 THR A O 1
ATOM 741 N N . LEU A 1 91 ? 2.537 11.555 2.545 1 98.94 91 LEU A N 1
ATOM 742 C CA . LEU A 1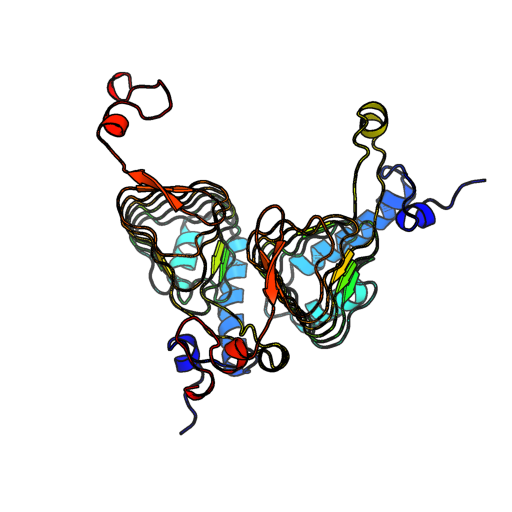 91 ? 1.722 12.594 3.154 1 98.94 91 LEU A CA 1
ATOM 743 C C . LEU A 1 91 ? 2.012 13.953 2.523 1 98.94 91 LEU A C 1
ATOM 745 O O . LEU A 1 91 ? 3.131 14.461 2.623 1 98.94 91 LEU A O 1
ATOM 749 N N . VAL A 1 92 ? 0.991 14.453 1.826 1 98.88 92 VAL A N 1
ATOM 750 C CA . VAL A 1 92 ? 1.051 15.859 1.441 1 98.88 92 VAL A CA 1
ATOM 751 C C . VAL A 1 92 ? 0.611 16.734 2.611 1 98.88 92 VAL A C 1
ATOM 753 O O . VAL A 1 92 ? -0.518 17.234 2.633 1 98.88 92 VAL A O 1
ATOM 756 N N . ASP A 1 93 ? 1.53 16.906 3.525 1 98.81 93 ASP A N 1
ATOM 757 C CA . ASP A 1 93 ? 1.217 17.469 4.832 1 98.81 93 ASP A CA 1
ATOM 758 C C . ASP A 1 93 ? 1.453 18.984 4.844 1 98.81 93 ASP A C 1
ATOM 760 O O . ASP A 1 93 ? 1.986 19.516 5.816 1 98.81 93 ASP A O 1
ATOM 764 N N . ASP A 1 94 ? 1.005 19.609 3.787 1 98.44 94 ASP A N 1
ATOM 765 C CA . ASP A 1 94 ? 1.11 21.062 3.707 1 98.44 94 ASP A CA 1
ATOM 766 C C . ASP A 1 94 ? 0.285 21.734 4.805 1 98.44 94 ASP A C 1
ATOM 768 O O . ASP A 1 94 ? 0.487 22.906 5.105 1 98.44 94 ASP A O 1
ATOM 772 N N . THR A 1 95 ? -0.72 21.094 5.332 1 98.44 95 THR A N 1
ATOM 773 C CA . THR A 1 95 ? -1.381 21.438 6.586 1 98.44 95 THR A CA 1
ATOM 774 C C . THR A 1 95 ? -1.65 20.188 7.418 1 98.44 95 THR A C 1
ATOM 776 O O . THR A 1 95 ? -1.088 19.125 7.148 1 98.44 95 THR A O 1
ATOM 779 N N . HIS A 1 96 ? -2.535 20.266 8.422 1 98.81 96 HIS A N 1
ATOM 780 C CA . HIS A 1 96 ? -2.6 19.266 9.492 1 98.81 96 HIS A CA 1
ATOM 781 C C . HIS A 1 96 ? -3.23 17.969 9 1 98.81 96 HIS A C 1
ATOM 783 O O . HIS A 1 96 ? -4.254 18 8.312 1 98.81 96 HIS A O 1
ATOM 789 N N . ILE A 1 97 ? -2.596 16.906 9.312 1 98.94 97 ILE A N 1
ATOM 790 C CA . ILE A 1 97 ? -3.131 15.555 9.203 1 98.94 97 ILE A CA 1
ATOM 791 C C . ILE A 1 97 ? -3.199 14.914 10.586 1 98.94 97 ILE A C 1
ATOM 793 O O . ILE A 1 97 ? -2.201 14.867 11.305 1 98.94 97 ILE A O 1
ATOM 797 N N . TYR A 1 98 ? -4.363 14.438 10.969 1 99 98 TYR A N 1
ATOM 798 C CA . TYR A 1 98 ? -4.562 13.773 12.25 1 99 98 TYR A CA 1
ATOM 799 C C . TYR A 1 98 ? -4.871 12.289 12.055 1 99 98 TYR A C 1
ATOM 801 O O . TYR A 1 98 ? -5.766 11.938 11.281 1 99 98 TYR A O 1
ATOM 809 N N . ILE A 1 99 ? -4.117 11.438 12.734 1 99 99 ILE A N 1
ATOM 810 C CA . ILE A 1 99 ? -4.344 9.992 12.734 1 99 99 ILE A CA 1
ATOM 811 C C . ILE A 1 99 ? -4.535 9.508 14.172 1 99 99 ILE A C 1
ATOM 813 O O . ILE A 1 99 ? -3.66 9.688 15.016 1 99 99 ILE A O 1
ATOM 817 N N . GLY A 1 100 ? -5.617 8.852 14.445 1 98.94 100 GLY A N 1
ATOM 818 C CA . GLY A 1 100 ? -5.973 8.438 15.789 1 98.94 100 GLY A CA 1
ATOM 819 C C . GLY A 1 100 ? -5.242 7.184 16.234 1 98.94 100 GLY A C 1
ATOM 820 O O . GLY A 1 100 ? -4.645 6.48 15.414 1 98.94 100 GLY A O 1
ATOM 821 N N . ASP A 1 101 ? -5.422 6.859 17.531 1 98.88 101 ASP A N 1
ATOM 822 C CA . ASP A 1 101 ? -4.77 5.723 18.172 1 98.88 101 ASP A CA 1
ATOM 823 C C . ASP A 1 101 ? -5.113 4.418 17.453 1 98.88 101 ASP A C 1
ATOM 825 O O . ASP A 1 101 ? -6.246 4.23 17.016 1 98.88 101 ASP A O 1
ATOM 829 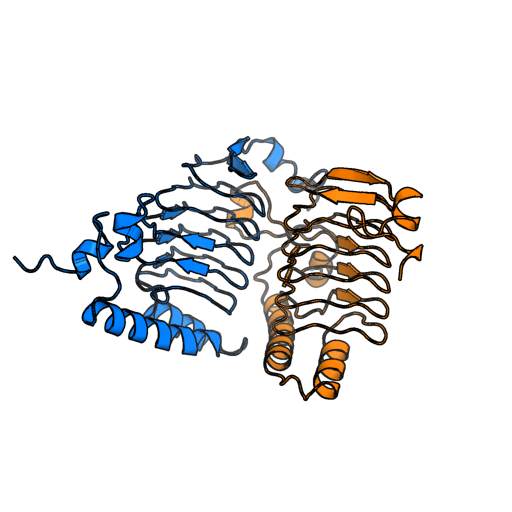N N . TYR A 1 102 ? -4.098 3.518 17.297 1 98.69 102 TYR A N 1
ATOM 830 C CA . TYR A 1 102 ? -4.277 2.127 16.891 1 98.69 102 TYR A CA 1
ATOM 831 C C . TYR A 1 102 ? -4.59 2.027 15.406 1 98.69 102 TYR A C 1
ATOM 833 O O . TYR A 1 102 ? -4.891 0.943 14.898 1 98.69 102 TYR A O 1
ATOM 841 N N . THR A 1 103 ? -4.559 3.145 14.727 1 98.88 103 THR A N 1
ATOM 842 C CA . THR A 1 103 ? -4.859 3.121 13.297 1 98.88 103 THR A CA 1
ATOM 843 C C . THR A 1 103 ? -3.715 2.482 12.516 1 98.88 103 THR A C 1
ATOM 845 O O . THR A 1 103 ? -2.543 2.754 12.789 1 98.88 103 THR A O 1
ATOM 848 N N . MET A 1 104 ? -4.109 1.608 11.578 1 98.81 104 MET A N 1
ATOM 849 C CA . MET A 1 104 ? -3.166 0.925 10.695 1 98.81 104 MET A CA 1
ATOM 850 C C . MET A 1 104 ? -3.305 1.417 9.266 1 98.81 104 MET A C 1
ATOM 852 O O . MET A 1 104 ? -4.414 1.51 8.734 1 98.81 104 MET A O 1
ATOM 856 N N . ILE A 1 105 ? -2.143 1.697 8.672 1 98.94 105 ILE A N 1
ATOM 857 C CA . ILE A 1 105 ? -2.104 2.197 7.301 1 98.94 105 ILE A CA 1
ATOM 858 C C . ILE A 1 105 ? -1.315 1.229 6.418 1 98.94 105 ILE A C 1
ATOM 860 O O . ILE A 1 105 ? -0.13 0.987 6.656 1 98.94 105 ILE A O 1
ATOM 864 N N . GLY A 1 106 ? -1.972 0.661 5.391 1 98.88 106 GLY A N 1
ATOM 865 C CA . GLY A 1 106 ? -1.326 -0.271 4.48 1 98.88 106 GLY A CA 1
ATOM 866 C C . GLY A 1 106 ? -0.289 0.388 3.59 1 98.88 106 GLY A C 1
ATOM 867 O O . GLY A 1 106 ? -0.027 1.586 3.713 1 98.88 106 GLY A O 1
ATOM 868 N N . PRO A 1 107 ? 0.285 -0.405 2.721 1 98.94 107 PRO A N 1
ATOM 869 C CA . PRO A 1 107 ? 1.346 0.14 1.87 1 98.94 107 PRO A CA 1
ATOM 870 C C . PRO A 1 107 ? 0.811 1.07 0.783 1 98.94 107 PRO A C 1
ATOM 872 O O . PRO A 1 107 ? -0.321 0.901 0.323 1 98.94 107 PRO A O 1
ATOM 875 N N . ASN A 1 108 ? 1.663 2.045 0.402 1 98.94 108 ASN A N 1
ATOM 876 C CA . ASN A 1 108 ? 1.431 2.904 -0.754 1 98.94 108 ASN A CA 1
ATOM 877 C C . ASN A 1 108 ? 0.177 3.758 -0.576 1 98.94 108 ASN A C 1
ATOM 879 O O . ASN A 1 108 ? -0.519 4.055 -1.548 1 98.94 108 ASN A O 1
ATOM 883 N N . VAL A 1 109 ? -0.171 4.098 0.643 1 98.94 109 VAL A N 1
ATOM 884 C CA . VAL A 1 109 ? -1.287 4.992 0.927 1 98.94 109 VAL A CA 1
ATOM 885 C C . VAL A 1 109 ? -0.837 6.445 0.777 1 98.94 109 VAL A C 1
ATOM 887 O O . VAL A 1 109 ? 0.29 6.793 1.138 1 98.94 109 VAL A O 1
ATOM 890 N N . THR A 1 110 ? -1.725 7.258 0.233 1 99 110 THR A N 1
ATOM 891 C CA . THR A 1 110 ? -1.498 8.695 0.114 1 99 110 THR A CA 1
ATOM 892 C C . THR A 1 110 ? -2.574 9.477 0.863 1 99 110 THR A C 1
ATOM 894 O O . THR A 1 110 ? -3.766 9.188 0.727 1 99 110 THR A O 1
ATOM 897 N N . ILE A 1 111 ? -2.166 10.414 1.687 1 99 111 ILE A N 1
ATOM 898 C CA . ILE A 1 111 ? -3.061 11.367 2.336 1 99 111 ILE A CA 1
ATOM 899 C C . ILE A 1 111 ? -2.648 12.797 1.977 1 99 111 ILE A C 1
ATOM 901 O O . ILE A 1 111 ? -1.537 13.227 2.293 1 99 111 ILE A O 1
ATOM 905 N N . ALA A 1 112 ? -3.553 13.516 1.307 1 98.94 112 ALA A N 1
ATOM 906 C CA . ALA A 1 112 ? -3.201 14.836 0.776 1 98.94 112 ALA A CA 1
ATOM 907 C C . ALA A 1 112 ? -4.078 15.922 1.385 1 98.94 112 ALA A C 1
ATOM 909 O O . ALA A 1 112 ? -5.305 15.789 1.435 1 98.94 112 ALA A O 1
ATOM 910 N N . THR A 1 113 ? -3.422 17.016 1.821 1 98.88 113 THR A N 1
ATOM 911 C CA . THR A 1 113 ? -4.16 18.141 2.373 1 98.88 113 THR A CA 1
ATOM 912 C C . THR A 1 113 ? -4.211 19.297 1.374 1 98.88 113 THR A C 1
ATOM 914 O O . THR A 1 113 ? -5.004 20.234 1.534 1 98.88 113 THR A O 1
ATOM 917 N N . ALA A 1 114 ? -3.316 19.219 0.406 1 98.56 114 ALA A N 1
ATOM 918 C CA . ALA A 1 114 ? -3.15 20.359 -0.484 1 98.56 114 ALA A CA 1
ATOM 919 C C . ALA A 1 114 ? -4.012 20.219 -1.736 1 98.56 114 ALA A C 1
ATOM 921 O O . ALA A 1 114 ? -4.203 19.094 -2.236 1 98.56 114 ALA A O 1
ATOM 922 N N . GLY A 1 115 ? -4.539 21.359 -2.193 1 97.69 115 GLY A N 1
ATOM 923 C CA . GLY A 1 115 ? -5.203 21.5 -3.482 1 97.69 115 GLY A CA 1
ATOM 924 C C . GLY A 1 115 ? -4.77 22.734 -4.242 1 97.69 115 GLY A C 1
ATOM 925 O O . GLY A 1 115 ? -4.082 23.594 -3.691 1 97.69 115 GLY A O 1
ATOM 926 N N . HIS A 1 116 ? -5.016 22.672 -5.523 1 98.06 116 HIS A N 1
ATOM 927 C CA . HIS A 1 116 ? -4.836 23.844 -6.383 1 98.06 116 HIS A CA 1
ATOM 928 C C . HIS A 1 116 ? -6.172 24.312 -6.945 1 98.06 116 HIS A C 1
ATOM 930 O O . HIS A 1 116 ? -7.094 23.516 -7.133 1 98.06 116 HIS A O 1
ATOM 936 N N . PRO A 1 117 ? -6.215 25.609 -7.164 1 97.25 117 PRO A N 1
ATOM 937 C CA . PRO A 1 117 ? -7.438 26.094 -7.82 1 97.25 117 PRO A CA 1
ATOM 938 C C . PRO A 1 117 ? -7.676 25.422 -9.172 1 97.25 117 PRO A C 1
ATOM 940 O O . PRO A 1 117 ? -6.723 25.188 -9.922 1 97.25 117 PRO A O 1
ATOM 943 N N . ILE A 1 118 ? -8.945 25.141 -9.469 1 97.81 118 ILE A N 1
ATOM 944 C CA . ILE A 1 118 ? -9.312 24.547 -10.742 1 97.81 118 ILE A CA 1
ATOM 945 C C . ILE A 1 118 ? -9.133 25.562 -11.867 1 97.81 118 ILE A C 1
ATOM 947 O O . ILE A 1 118 ? -8.75 25.203 -12.984 1 97.81 118 ILE A O 1
ATOM 951 N N . LEU A 1 119 ? -9.359 26.812 -11.484 1 97.75 119 LEU A N 1
ATOM 952 C CA . LEU A 1 119 ? -9.203 27.891 -12.445 1 97.75 119 LEU A CA 1
ATOM 953 C C . LEU A 1 119 ? -7.762 27.969 -12.945 1 97.75 119 LEU A C 1
ATOM 955 O O . LEU A 1 119 ? -6.848 28.234 -12.164 1 97.75 119 LEU A O 1
ATOM 959 N N . PRO A 1 120 ? -7.59 27.766 -14.188 1 98.19 120 PRO A N 1
ATOM 960 C CA . PRO A 1 120 ? -6.23 27.703 -14.727 1 98.19 120 PRO A CA 1
ATOM 961 C C . PRO A 1 120 ? -5.422 28.969 -14.461 1 98.19 120 PRO A C 1
ATOM 963 O O . PRO A 1 120 ? -4.215 28.891 -14.203 1 98.19 120 PRO A O 1
ATOM 966 N N . GLU A 1 121 ? -6.078 30.188 -14.422 1 97.62 121 GLU A N 1
ATOM 967 C CA . GLU A 1 121 ? -5.379 31.453 -14.234 1 97.62 121 GLU A CA 1
ATOM 968 C C . GLU A 1 121 ? -4.723 31.531 -12.859 1 97.62 121 GLU A C 1
ATOM 970 O O . GLU A 1 121 ? -3.633 32.094 -12.711 1 97.62 121 GLU A O 1
ATOM 975 N N . LEU A 1 122 ? -5.391 31.031 -11.93 1 97.38 122 LEU A N 1
ATOM 976 C CA . LEU A 1 122 ? -4.852 31 -10.57 1 97.38 122 LEU A CA 1
ATOM 977 C C . LEU A 1 122 ? -3.779 29.938 -10.43 1 97.38 122 LEU A C 1
ATOM 979 O O . LEU A 1 122 ? -2.752 30.156 -9.789 1 97.38 122 LEU A O 1
ATOM 983 N N . ARG A 1 123 ? -4.023 28.734 -11.078 1 97.19 123 ARG A N 1
ATOM 984 C CA . ARG A 1 123 ? -3.08 27.625 -11 1 97.19 123 ARG A CA 1
ATOM 985 C C . ARG A 1 123 ? -1.766 27.969 -11.688 1 97.19 123 ARG A C 1
ATOM 987 O O . ARG A 1 123 ? -0.692 27.578 -11.227 1 97.19 123 ARG A O 1
ATOM 994 N N . GLU A 1 124 ? -1.813 28.656 -12.719 1 98.06 124 GLU A N 1
ATOM 995 C CA . GLU A 1 124 ? -0.619 29.062 -13.453 1 98.06 124 GLU A CA 1
ATOM 996 C C . GLU A 1 124 ? 0.272 29.953 -12.594 1 98.06 124 GLU A C 1
ATOM 998 O O . GLU A 1 124 ? 1.489 30 -12.781 1 98.06 124 GLU A O 1
ATOM 1003 N N . LYS A 1 125 ? -0.375 30.688 -11.703 1 96.38 125 LYS A N 1
ATOM 1004 C CA . LYS A 1 125 ? 0.382 31.516 -10.766 1 96.38 125 LYS A CA 1
ATOM 1005 C C . LYS A 1 125 ? 0.887 30.688 -9.586 1 96.38 125 LYS A C 1
ATOM 1007 O O . LYS A 1 125 ? 1.545 31.219 -8.688 1 96.38 125 LYS A O 1
ATOM 1012 N N . ALA A 1 126 ? 0.495 29.438 -9.516 1 96.81 126 ALA A N 1
ATOM 1013 C CA . ALA A 1 126 ? 0.983 28.438 -8.562 1 96.81 126 ALA A CA 1
ATOM 1014 C C . ALA A 1 126 ? 0.253 28.547 -7.23 1 96.81 126 ALA A C 1
ATOM 1016 O O . ALA A 1 126 ? 0.778 28.141 -6.191 1 96.81 126 ALA A O 1
ATOM 1017 N N . TYR A 1 127 ? -0.901 29.125 -7.242 1 96 127 TYR A N 1
ATOM 1018 C CA . TYR A 1 127 ? -1.653 29.219 -5.996 1 96 127 TYR A CA 1
ATOM 1019 C C . TYR A 1 127 ? -2.004 27.828 -5.461 1 96 127 TYR A C 1
ATOM 1021 O O . TYR A 1 127 ? -2.35 26.938 -6.23 1 96 127 TYR A O 1
ATOM 1029 N N . GLN A 1 128 ? -1.904 27.766 -4.172 1 97.19 128 GLN A N 1
ATOM 1030 C CA . GLN A 1 128 ? -2.215 26.547 -3.434 1 97.19 128 GLN A CA 1
ATOM 1031 C C . GLN A 1 128 ? -3.074 26.844 -2.209 1 97.19 128 GLN A C 1
ATOM 1033 O O . GLN A 1 128 ? -3.066 27.969 -1.701 1 97.19 128 GLN A O 1
ATOM 1038 N N . PHE A 1 129 ? -3.939 25.953 -1.863 1 97.44 129 PHE A N 1
ATOM 1039 C CA . PHE A 1 129 ? -4.645 25.984 -0.588 1 97.44 129 PHE A CA 1
ATOM 1040 C C . PHE A 1 129 ? -4.578 24.625 0.104 1 97.44 129 PHE A C 1
ATOM 1042 O O . PHE A 1 129 ? -4.266 23.609 -0.528 1 97.44 129 PHE A O 1
ATOM 1049 N N . ASN A 1 130 ? -4.785 24.625 1.382 1 98.5 130 ASN A N 1
ATOM 1050 C CA . ASN A 1 130 ? -4.699 23.391 2.15 1 98.5 130 ASN A CA 1
ATOM 1051 C C . ASN A 1 130 ? -5.914 23.219 3.057 1 98.5 130 ASN A C 1
ATOM 1053 O O . ASN A 1 130 ? -6.406 24.172 3.643 1 98.5 130 ASN A O 1
ATOM 1057 N N . VAL A 1 131 ? -6.395 22.031 3.117 1 98.69 131 VAL A N 1
ATOM 1058 C CA . VAL A 1 131 ? -7.484 21.672 4.02 1 98.69 131 VAL A CA 1
ATOM 1059 C C . VAL A 1 131 ? -7.117 20.406 4.797 1 98.69 131 VAL A C 1
ATOM 1061 O O . VAL A 1 131 ? -6.695 19.406 4.211 1 98.69 131 VAL A O 1
ATOM 1064 N N . PRO A 1 132 ? -7.316 20.422 6.145 1 98.88 132 PRO A N 1
ATOM 1065 C CA . PRO A 1 132 ? -6.859 19.297 6.977 1 98.88 132 PRO A CA 1
ATOM 1066 C C . PRO A 1 132 ? -7.605 18 6.688 1 98.88 132 PRO A C 1
ATOM 1068 O O . PRO A 1 132 ? -8.734 18.031 6.184 1 98.88 132 PRO A O 1
ATOM 1071 N N . VAL A 1 133 ? -6.961 16.891 6.961 1 98.94 133 VAL A N 1
ATOM 1072 C CA . VAL A 1 133 ? -7.539 15.555 6.887 1 98.94 133 VAL A CA 1
ATOM 1073 C C . VAL A 1 133 ? -7.484 14.891 8.266 1 98.94 133 VAL A C 1
ATOM 1075 O O . VAL A 1 133 ? -6.48 14.992 8.969 1 98.94 133 VAL A O 1
ATOM 1078 N N . THR A 1 134 ? -8.578 14.219 8.648 1 98.94 134 THR A N 1
ATOM 1079 C CA . THR A 1 134 ? -8.641 13.539 9.938 1 98.94 134 THR A CA 1
ATOM 1080 C C . THR A 1 134 ? -9.055 12.078 9.766 1 98.94 134 THR A C 1
ATOM 1082 O O . THR A 1 134 ? -10.055 11.789 9.117 1 98.94 134 THR A O 1
ATOM 1085 N N . VAL A 1 135 ? -8.258 11.203 10.32 1 99 135 VAL A N 1
ATOM 1086 C CA . VAL A 1 135 ? -8.594 9.789 10.438 1 99 135 VAL A CA 1
ATOM 1087 C C . VAL A 1 135 ? -8.758 9.422 11.906 1 99 135 VAL A C 1
ATOM 1089 O O . VAL A 1 135 ? -7.883 9.695 12.727 1 99 135 VAL A O 1
ATOM 1092 N N . GLY A 1 136 ? -9.812 8.781 12.242 1 98.94 136 GLY A N 1
ATOM 1093 C CA . GLY A 1 136 ? -10.125 8.445 13.625 1 98.94 136 GLY A CA 1
ATOM 1094 C C . GLY A 1 136 ? -9.25 7.352 14.195 1 98.94 136 GLY A C 1
ATOM 1095 O O . GLY A 1 136 ? -8.227 7 13.594 1 98.94 136 GLY A O 1
ATOM 1096 N N . ARG A 1 137 ? -9.672 6.844 15.43 1 98.81 137 ARG A N 1
ATOM 1097 C CA . ARG A 1 137 ? -8.93 5.785 16.109 1 98.81 137 ARG A CA 1
ATOM 1098 C C . ARG A 1 137 ? -9.281 4.418 15.539 1 98.81 137 ARG A C 1
ATOM 1100 O O . ARG A 1 137 ? -10.406 4.199 15.086 1 98.81 137 ARG A O 1
ATOM 1107 N N . ASN A 1 138 ? -8.312 3.604 15.562 1 98.81 138 ASN A N 1
ATOM 1108 C CA . ASN A 1 138 ? -8.492 2.186 15.266 1 98.81 138 ASN A CA 1
ATOM 1109 C C . ASN A 1 138 ? -9.062 1.971 13.867 1 98.81 138 ASN A C 1
ATOM 1111 O O . ASN A 1 138 ? -9.945 1.131 13.68 1 98.81 138 ASN A O 1
ATOM 1115 N N . CYS A 1 139 ? -8.672 2.781 12.938 1 98.94 139 CYS A N 1
ATOM 1116 C CA . CYS A 1 139 ? -9.016 2.588 11.539 1 98.94 139 CYS A CA 1
ATOM 1117 C C . CYS A 1 139 ? -8.016 1.668 10.852 1 98.94 139 CYS A C 1
ATOM 1119 O O . CYS A 1 139 ? -6.914 1.447 11.359 1 98.94 139 CYS A O 1
ATOM 1121 N N . TRP A 1 140 ? -8.461 1.077 9.836 1 98.88 140 TRP A N 1
ATOM 1122 C CA . TRP A 1 140 ? -7.617 0.331 8.906 1 98.88 140 TRP A CA 1
ATOM 1123 C C . TRP A 1 140 ? -7.734 0.887 7.496 1 98.88 140 TRP A C 1
ATOM 1125 O O . TRP A 1 140 ? -8.781 0.755 6.855 1 98.88 140 TRP A O 1
ATOM 1135 N N . ILE A 1 141 ? -6.617 1.54 7.02 1 98.94 141 ILE A N 1
ATOM 1136 C CA . ILE A 1 141 ? -6.566 2.107 5.676 1 98.94 141 ILE A CA 1
ATOM 1137 C C . ILE A 1 141 ? -5.855 1.138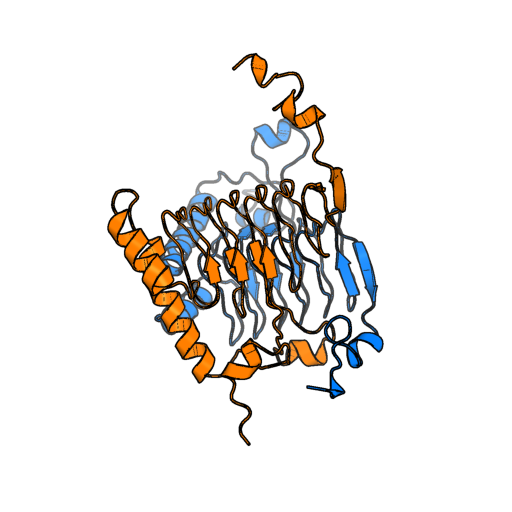 4.734 1 98.94 141 ILE A C 1
ATOM 1139 O O . ILE A 1 141 ? -4.641 0.944 4.832 1 98.94 141 ILE A O 1
ATOM 1143 N N . GLY A 1 142 ? -6.598 0.628 3.775 1 98.88 142 GLY A N 1
ATOM 1144 C CA . GLY A 1 142 ? -6.082 -0.414 2.902 1 98.88 142 GLY A CA 1
ATOM 1145 C C . GLY A 1 142 ? -5.023 0.086 1.936 1 98.88 142 GLY A C 1
ATOM 1146 O O . GLY A 1 142 ? -4.93 1.288 1.679 1 98.88 142 GLY A O 1
ATOM 1147 N N . ALA A 1 143 ? -4.348 -0.867 1.416 1 98.88 143 ALA A N 1
ATOM 1148 C CA . ALA A 1 143 ? -3.227 -0.585 0.522 1 98.88 143 ALA A CA 1
ATOM 1149 C C . ALA A 1 143 ? -3.664 0.292 -0.646 1 98.88 143 ALA A C 1
ATOM 1151 O O . ALA A 1 143 ? -4.711 0.053 -1.252 1 98.88 143 ALA A O 1
ATOM 1152 N N . GLY A 1 144 ? -2.83 1.316 -0.915 1 98.88 144 GLY A N 1
ATOM 1153 C CA . GLY A 1 144 ? -3.008 2.109 -2.121 1 98.88 144 GLY A CA 1
ATOM 1154 C C . GLY A 1 144 ? -4.16 3.09 -2.027 1 98.88 144 GLY A C 1
ATOM 1155 O O . GLY A 1 144 ? -4.496 3.758 -3.006 1 98.88 144 GLY A O 1
ATOM 1156 N N . ALA A 1 145 ? -4.793 3.199 -0.918 1 98.94 145 ALA A N 1
ATOM 1157 C CA . ALA A 1 145 ? -5.883 4.16 -0.78 1 98.94 145 ALA A CA 1
ATOM 1158 C C . ALA A 1 145 ? -5.359 5.594 -0.839 1 98.94 145 ALA A C 1
ATOM 1160 O O . ALA A 1 145 ? -4.207 5.855 -0.483 1 98.94 145 ALA A O 1
ATOM 1161 N N . ILE A 1 146 ? -6.227 6.488 -1.301 1 98.94 146 ILE A N 1
ATOM 1162 C CA . ILE A 1 146 ? -5.922 7.914 -1.369 1 98.94 146 ILE A CA 1
ATOM 1163 C C . ILE A 1 146 ? -7.004 8.703 -0.638 1 98.94 146 ILE A C 1
ATOM 1165 O O . ILE A 1 146 ? -8.195 8.562 -0.928 1 98.94 146 ILE A O 1
ATOM 1169 N N . LEU A 1 147 ? -6.605 9.477 0.311 1 99 147 LEU A N 1
ATOM 1170 C CA . LEU A 1 147 ? -7.508 10.391 1.008 1 99 147 LEU A CA 1
ATOM 1171 C C . LEU A 1 147 ? -7.277 11.828 0.559 1 99 147 LEU A C 1
ATOM 1173 O O . LEU A 1 147 ? -6.164 12.344 0.655 1 99 147 LEU A O 1
ATOM 1177 N N . LEU A 1 148 ? -8.344 12.5 0.124 1 98.94 148 LEU A N 1
ATOM 1178 C CA . LEU A 1 148 ? -8.227 13.82 -0.488 1 98.94 148 LEU A CA 1
ATOM 1179 C C . LEU A 1 148 ? -8.391 14.922 0.555 1 98.94 148 LEU A C 1
ATOM 1181 O O . LEU A 1 148 ? -8.781 14.648 1.694 1 98.94 148 LEU A O 1
ATOM 1185 N N . PRO A 1 149 ? -8.102 16.141 0.185 1 98.88 149 PRO A N 1
ATOM 1186 C CA . PRO A 1 149 ? -8.125 17.234 1.148 1 98.88 149 PRO A CA 1
ATOM 1187 C C . PRO A 1 149 ? -9.492 17.422 1.807 1 98.88 149 PRO A C 1
ATOM 1189 O O . PRO A 1 149 ? -10.523 17.359 1.129 1 98.88 149 PRO A O 1
ATOM 1192 N N . GLY A 1 150 ? -9.438 17.547 3.105 1 98.81 150 GLY A N 1
ATOM 1193 C CA . GLY A 1 150 ? -10.633 17.969 3.816 1 98.81 150 GLY A CA 1
ATOM 1194 C C . GLY A 1 150 ? -11.469 16.812 4.324 1 98.81 150 GLY A C 1
ATOM 1195 O O . GLY A 1 150 ? -12.438 17.016 5.062 1 98.81 150 GLY A O 1
ATOM 1196 N N . VAL A 1 151 ? -11.156 15.57 4.02 1 98.88 151 VAL A N 1
ATOM 1197 C CA . VAL A 1 151 ? -12.023 14.453 4.383 1 98.88 151 VAL A CA 1
ATOM 1198 C C . VAL A 1 151 ? -11.766 14.062 5.836 1 98.88 151 VAL A C 1
ATOM 1200 O O . VAL A 1 151 ? -10.688 14.312 6.375 1 98.88 151 VAL A O 1
ATOM 1203 N N . SER A 1 152 ? -12.773 13.492 6.418 1 98.94 152 SER A N 1
ATOM 1204 C CA . SER A 1 152 ? -12.695 12.852 7.727 1 98.94 152 SER A CA 1
ATOM 1205 C C . SER A 1 152 ? -13.141 11.391 7.656 1 98.94 152 SER A C 1
ATOM 1207 O O . SER A 1 152 ? -14.109 11.07 6.965 1 98.94 152 SER A O 1
ATOM 1209 N N . VAL A 1 153 ? -12.422 10.57 8.312 1 99 153 VAL A N 1
ATOM 1210 C CA . VAL A 1 153 ? -12.781 9.164 8.484 1 99 153 VAL A CA 1
ATOM 1211 C C . VAL A 1 153 ? -13.07 8.875 9.953 1 99 153 VAL A C 1
ATOM 1213 O O . VAL A 1 153 ? -12.227 9.125 10.82 1 99 153 VAL A O 1
ATOM 1216 N N . GLY A 1 154 ? -14.211 8.32 10.211 1 98.94 154 GLY A N 1
ATOM 1217 C CA . GLY A 1 154 ? -14.625 8.062 11.578 1 98.94 154 GLY A CA 1
ATOM 1218 C C . GLY A 1 154 ? -13.906 6.895 12.219 1 98.94 154 GLY A C 1
ATOM 1219 O O . GLY A 1 154 ? -13.273 6.094 11.523 1 98.94 154 GLY A O 1
ATOM 1220 N N . ASP A 1 155 ? -14.156 6.734 13.57 1 98.94 155 ASP A N 1
ATOM 1221 C CA . ASP A 1 155 ? -13.484 5.699 14.359 1 98.94 155 ASP A CA 1
ATOM 1222 C C . ASP A 1 155 ? -13.836 4.305 13.844 1 98.94 155 ASP A C 1
ATOM 1224 O O . ASP A 1 155 ? -14.945 4.082 13.352 1 98.94 155 ASP A O 1
ATOM 1228 N N . ASN A 1 156 ? -12.859 3.398 13.898 1 98.88 156 ASN A N 1
ATOM 1229 C CA . ASN A 1 156 ? -13.039 1.967 13.688 1 98.88 156 ASN A CA 1
ATOM 1230 C C . ASN A 1 156 ? -13.305 1.645 12.219 1 98.88 156 ASN A C 1
ATOM 1232 O O . ASN A 1 156 ? -13.508 0.483 11.859 1 98.88 156 ASN A O 1
ATOM 1236 N N . THR A 1 157 ? -13.266 2.572 11.383 1 98.94 157 THR A N 1
ATOM 1237 C CA . THR A 1 157 ? -13.672 2.408 9.992 1 98.94 157 THR A CA 1
ATOM 1238 C C . THR A 1 157 ? -12.547 1.791 9.164 1 98.94 157 THR A C 1
ATOM 1240 O O . THR A 1 157 ? -11.375 2.068 9.406 1 98.94 157 THR A O 1
ATOM 1243 N N . VAL A 1 158 ? -13 0.917 8.258 1 98.94 158 VAL A N 1
ATOM 1244 C CA . VAL A 1 158 ? -12.078 0.287 7.312 1 98.94 158 VAL A CA 1
ATOM 1245 C C . VAL A 1 158 ? -12.25 0.907 5.926 1 98.94 158 VAL A C 1
ATOM 1247 O O . VAL A 1 158 ? -13.367 0.958 5.398 1 98.94 158 VAL A O 1
ATOM 1250 N N . ILE A 1 159 ? -11.156 1.417 5.371 1 98.94 159 ILE A N 1
ATOM 1251 C CA . ILE A 1 159 ? -11.109 1.832 3.973 1 98.94 159 ILE A CA 1
ATOM 1252 C C . ILE A 1 159 ? -10.445 0.744 3.133 1 98.94 159 ILE A C 1
ATOM 1254 O O . ILE A 1 159 ? -9.273 0.41 3.35 1 98.94 159 ILE A O 1
ATOM 1258 N N . GLY A 1 160 ? -11.148 0.223 2.188 1 98.81 160 GLY A N 1
ATOM 1259 C CA . GLY A 1 160 ? -10.609 -0.85 1.368 1 98.81 160 GLY A CA 1
ATOM 1260 C C . GLY A 1 160 ? -9.461 -0.406 0.486 1 98.81 160 GLY A C 1
ATOM 1261 O O . GLY A 1 160 ? -9.312 0.784 0.202 1 98.81 160 GLY A O 1
ATOM 1262 N N . ALA A 1 161 ? -8.719 -1.399 0.091 1 98.81 161 ALA A N 1
ATOM 1263 C CA . ALA A 1 161 ? -7.559 -1.147 -0.759 1 98.81 161 ALA A CA 1
ATOM 1264 C C . ALA A 1 161 ? -7.965 -0.435 -2.045 1 98.81 161 ALA A C 1
ATOM 1266 O O . ALA A 1 161 ? -9.016 -0.729 -2.621 1 98.81 161 ALA A O 1
ATOM 1267 N N . GLY A 1 162 ? -7.066 0.517 -2.471 1 98.75 162 GLY A N 1
ATOM 1268 C CA . GLY A 1 162 ? -7.242 1.195 -3.744 1 98.75 162 GLY A CA 1
ATOM 1269 C C . GLY A 1 162 ? -8.367 2.209 -3.73 1 98.75 162 GLY A C 1
ATOM 1270 O O . GLY A 1 162 ? -8.703 2.787 -4.766 1 98.75 162 GLY A O 1
ATOM 1271 N N . SER A 1 163 ? -8.961 2.486 -2.619 1 98.88 163 SER A N 1
ATOM 1272 C CA . SER A 1 163 ? -10.102 3.395 -2.541 1 98.88 163 SER A CA 1
ATOM 1273 C C . SER A 1 163 ? -9.656 4.848 -2.654 1 98.88 163 SER A C 1
ATOM 1275 O O . SER A 1 163 ? -8.555 5.203 -2.23 1 98.88 163 SER A O 1
ATOM 1277 N N . ILE A 1 164 ? -10.508 5.664 -3.205 1 98.94 164 ILE A N 1
ATOM 1278 C CA . ILE A 1 164 ? -10.32 7.109 -3.277 1 98.94 164 ILE A CA 1
ATOM 1279 C C . ILE A 1 164 ? -11.359 7.812 -2.416 1 98.94 164 ILE A C 1
ATOM 1281 O O . ILE A 1 164 ? -12.531 7.895 -2.791 1 98.94 164 ILE A O 1
ATOM 1285 N N . VAL A 1 165 ? -10.953 8.336 -1.292 1 98.94 165 VAL A N 1
ATOM 1286 C CA . VAL A 1 165 ? -11.859 8.969 -0.341 1 98.94 165 VAL A CA 1
ATOM 1287 C C . VAL A 1 165 ? -12.023 10.453 -0.686 1 98.94 165 VAL A C 1
ATOM 1289 O O . VAL A 1 165 ? -11.102 11.242 -0.487 1 98.94 165 VAL A O 1
ATOM 1292 N N . THR A 1 166 ? -13.188 10.812 -1.116 1 98.75 166 THR A N 1
ATOM 1293 C CA . THR A 1 166 ? -13.438 12.164 -1.601 1 98.75 166 THR A CA 1
ATOM 1294 C C . THR A 1 166 ? -14.414 12.898 -0.677 1 98.75 166 THR A C 1
ATOM 1296 O O . THR A 1 166 ? -14.594 14.109 -0.796 1 98.75 166 THR A O 1
ATOM 1299 N N . LYS A 1 167 ? -15.055 12.133 0.145 1 98.81 167 LYS A N 1
ATOM 1300 C CA . LYS A 1 167 ? -15.984 12.664 1.133 1 98.81 167 LYS A CA 1
ATOM 1301 C C . LYS A 1 167 ? -15.797 11.992 2.488 1 98.81 167 LYS A C 1
ATOM 1303 O O . LYS A 1 167 ? -15.133 10.953 2.586 1 98.81 167 LYS A O 1
ATOM 1308 N N . ASP A 1 168 ? -16.438 12.602 3.436 1 98.94 168 ASP A N 1
ATOM 1309 C CA . ASP A 1 168 ? -16.344 12.055 4.785 1 98.94 168 ASP A CA 1
ATOM 1310 C C . ASP A 1 168 ? -16.922 10.641 4.848 1 98.94 168 ASP A C 1
ATOM 1312 O O . ASP A 1 168 ? -17.922 10.344 4.203 1 98.94 168 ASP A O 1
ATOM 1316 N N . ILE A 1 169 ? -16.297 9.781 5.648 1 98.94 169 ILE A N 1
ATOM 1317 C CA . ILE A 1 169 ? -16.766 8.422 5.914 1 98.94 169 ILE A CA 1
ATOM 1318 C C . ILE A 1 169 ? -17.094 8.273 7.395 1 98.94 169 ILE A C 1
ATOM 1320 O O . ILE A 1 169 ? -16.281 8.602 8.258 1 98.94 169 ILE A O 1
ATOM 1324 N N . PRO A 1 170 ? -18.266 7.805 7.727 1 98.94 170 PRO A N 1
ATOM 1325 C CA . PRO A 1 170 ? -18.641 7.699 9.141 1 98.94 170 PRO A CA 1
ATOM 1326 C C . PRO A 1 170 ? -17.891 6.598 9.867 1 98.94 170 PRO A C 1
ATOM 1328 O O . PRO A 1 170 ? -17.094 5.875 9.258 1 98.94 170 PRO A O 1
ATOM 1331 N N . SER A 1 171 ? -18.156 6.543 11.203 1 98.88 171 SER A N 1
ATOM 1332 C CA . SER A 1 171 ? -17.531 5.531 12.047 1 98.88 171 SER A CA 1
ATOM 1333 C C . SER A 1 171 ? -18.172 4.16 11.836 1 98.88 171 SER A C 1
ATOM 1335 O O . SER A 1 171 ? -19.344 4.07 11.445 1 98.88 171 SER A O 1
ATOM 1337 N N . ASN A 1 172 ? -17.359 3.152 12.07 1 98.81 172 ASN A N 1
ATOM 1338 C CA . ASN A 1 172 ? -17.828 1.779 12.211 1 98.81 172 ASN A CA 1
ATOM 1339 C C . ASN A 1 172 ? -18.406 1.245 10.906 1 98.81 172 ASN A C 1
ATOM 1341 O O . ASN A 1 172 ? -19.438 0.569 10.906 1 98.81 172 ASN A O 1
ATOM 1345 N N . VAL A 1 173 ? -17.734 1.547 9.82 1 98.94 173 VAL A N 1
ATOM 1346 C CA . VAL A 1 173 ? -18.156 1.03 8.531 1 98.94 173 VAL A CA 1
ATOM 1347 C C . VAL A 1 173 ? -16.969 0.468 7.766 1 98.94 173 VAL A C 1
ATOM 1349 O O . VAL A 1 173 ? -15.82 0.696 8.148 1 98.94 173 VAL A O 1
ATOM 1352 N N . VAL A 1 174 ? -17.25 -0.344 6.855 1 98.81 174 VAL A N 1
ATOM 1353 C CA . VAL A 1 174 ? -16.344 -0.685 5.77 1 98.81 174 VAL A CA 1
ATOM 1354 C C . VAL A 1 174 ? -16.703 0.111 4.516 1 98.81 174 VAL A C 1
ATOM 1356 O O . VAL A 1 174 ? -17.859 0.069 4.062 1 98.81 174 VAL A O 1
ATOM 1359 N N . ALA A 1 175 ? -15.742 0.855 4 1 98.94 175 ALA A N 1
ATOM 1360 C CA . ALA A 1 175 ? -15.961 1.66 2.801 1 98.94 175 ALA A CA 1
ATOM 1361 C C . ALA A 1 175 ? -14.953 1.31 1.712 1 98.94 175 ALA A C 1
ATOM 1363 O O . ALA A 1 175 ? -13.797 0.99 2.008 1 98.94 175 ALA A O 1
ATOM 1364 N N . VAL A 1 176 ? -15.414 1.317 0.427 1 98.75 176 VAL A N 1
ATOM 1365 C CA . VAL A 1 176 ? -14.555 0.888 -0.669 1 98.75 176 VAL A CA 1
ATOM 1366 C C . VAL A 1 176 ? -14.891 1.68 -1.932 1 98.75 176 VAL A C 1
ATOM 1368 O O . VAL A 1 176 ? -15.93 2.344 -1.997 1 98.75 176 VAL A O 1
ATOM 1371 N N . GLY A 1 177 ? -13.82 1.721 -2.822 1 98.19 177 GLY A N 1
ATOM 1372 C CA . GLY A 1 1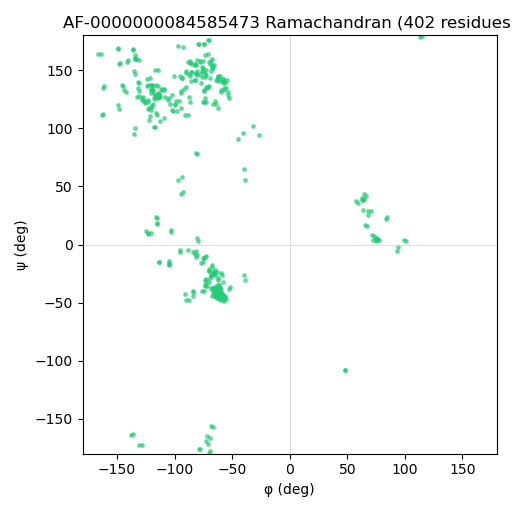77 ? -14.164 2.109 -4.18 1 98.19 177 GLY A CA 1
ATOM 1373 C C . GLY A 1 177 ? -13.578 3.447 -4.586 1 98.19 177 GLY A C 1
ATOM 1374 O O . GLY A 1 177 ? -12.906 4.102 -3.787 1 98.19 177 GLY A O 1
ATOM 1375 N N . ASN A 1 178 ? -13.844 3.812 -5.816 1 97.75 178 ASN A N 1
ATOM 1376 C CA . ASN A 1 178 ? -13.477 5.062 -6.473 1 97.75 178 ASN A CA 1
ATOM 1377 C C . ASN A 1 178 ? -14.648 5.652 -7.254 1 97.75 178 ASN A C 1
ATOM 1379 O O . ASN A 1 178 ? -14.914 5.25 -8.383 1 97.75 178 ASN A O 1
ATOM 1383 N N . PRO A 1 179 ? -15.305 6.594 -6.73 1 98 179 PRO A N 1
ATOM 1384 C CA . PRO A 1 179 ? -15.07 7.176 -5.406 1 98 179 PRO A CA 1
ATOM 1385 C C . PRO A 1 179 ? -15.453 6.23 -4.27 1 98 179 PRO A C 1
ATOM 1387 O O . PRO A 1 179 ? -16.25 5.309 -4.473 1 98 179 PRO A O 1
ATOM 1390 N N . CYS A 1 180 ? -14.906 6.422 -3.166 1 98.69 180 CYS A N 1
ATOM 1391 C CA . CYS A 1 180 ? -15.133 5.598 -1.984 1 98.69 180 CYS A CA 1
ATOM 1392 C C . CYS A 1 180 ? -16.531 5.828 -1.415 1 98.69 180 CYS A C 1
ATOM 1394 O O . CYS A 1 180 ? -16.969 6.973 -1.279 1 98.69 180 CYS A O 1
ATOM 1396 N N . ARG A 1 181 ? -17.141 4.73 -1.096 1 98.62 181 ARG A N 1
ATOM 1397 C CA . ARG A 1 181 ? -18.469 4.75 -0.486 1 98.62 181 ARG A CA 1
ATOM 1398 C C . ARG A 1 181 ? -18.594 3.676 0.588 1 98.62 181 ARG A C 1
ATOM 1400 O O . ARG A 1 181 ? -17.891 2.656 0.537 1 98.62 181 ARG A O 1
ATOM 1407 N N . VAL A 1 182 ? -19.547 3.963 1.457 1 98.88 182 VAL A N 1
ATOM 1408 C CA . VAL A 1 182 ? -19.828 2.961 2.48 1 98.88 182 VAL A CA 1
ATOM 1409 C C . VAL A 1 182 ? -20.375 1.693 1.83 1 98.88 182 VAL A C 1
ATOM 1411 O O . VAL A 1 182 ? -21.375 1.741 1.1 1 98.88 182 VAL A O 1
ATOM 1414 N N . LEU A 1 183 ? -19.734 0.606 2.068 1 98.56 183 LEU A N 1
ATOM 1415 C CA . LEU A 1 183 ? -20.203 -0.696 1.604 1 98.56 183 LEU A CA 1
ATOM 1416 C C . LEU A 1 183 ? -21.156 -1.316 2.611 1 98.56 183 LEU A C 1
ATOM 1418 O O . LEU A 1 183 ? -22.203 -1.854 2.229 1 98.56 183 LEU A O 1
ATOM 1422 N N . ARG A 1 184 ? -20.781 -1.314 3.887 1 98.44 184 ARG A N 1
ATOM 1423 C CA . ARG A 1 184 ? -21.594 -1.897 4.949 1 98.44 184 ARG A CA 1
ATOM 1424 C C . ARG A 1 184 ? -21.125 -1.417 6.32 1 98.44 184 ARG A C 1
ATOM 1426 O O . ARG A 1 184 ? -20 -0.931 6.465 1 98.44 184 ARG A O 1
ATOM 1433 N N . GLU A 1 185 ? -21.984 -1.62 7.289 1 98.5 185 GLU A N 1
ATOM 1434 C CA . GLU A 1 185 ? -21.625 -1.395 8.688 1 98.5 185 GLU A CA 1
ATOM 1435 C C . GLU A 1 185 ? -20.859 -2.584 9.258 1 98.5 185 GLU A C 1
ATOM 1437 O O . GLU A 1 185 ? -20.953 -3.697 8.742 1 98.5 185 GLU A O 1
ATOM 1442 N N . ILE A 1 186 ? -20.094 -2.336 10.211 1 98.12 186 ILE A N 1
ATOM 1443 C CA . ILE A 1 186 ? -19.547 -3.406 11.023 1 98.12 186 ILE A CA 1
ATOM 1444 C C . ILE A 1 186 ? -20.625 -3.977 11.938 1 98.12 186 ILE A C 1
ATOM 1446 O O . ILE A 1 186 ? -21.281 -3.232 12.68 1 98.12 186 ILE A O 1
ATOM 1450 N N . THR A 1 187 ? -20.797 -5.27 11.859 1 96.69 187 THR A N 1
ATOM 1451 C CA . THR A 1 187 ? -21.922 -5.875 12.562 1 96.69 187 THR A CA 1
ATOM 1452 C C . THR A 1 187 ? -21.469 -7.078 13.375 1 96.69 187 THR A C 1
ATOM 1454 O O . THR A 1 187 ? -20.281 -7.352 13.477 1 96.69 187 THR A O 1
ATOM 1457 N N . ASP A 1 188 ? -22.484 -7.73 13.891 1 95.44 188 ASP A N 1
ATOM 1458 C CA . ASP A 1 188 ? -22.219 -8.938 14.672 1 95.44 188 ASP A CA 1
ATOM 1459 C C . ASP A 1 188 ? -21.641 -10.039 13.797 1 95.44 188 ASP A C 1
ATOM 1461 O O . ASP A 1 188 ? -21 -10.969 14.305 1 95.44 188 ASP A O 1
ATOM 1465 N N . HIS A 1 189 ? -21.938 -9.938 12.586 1 96 189 HIS A N 1
ATOM 1466 C CA . HIS A 1 189 ? -21.312 -10.883 11.664 1 96 189 HIS A CA 1
ATOM 1467 C C . HIS A 1 189 ? -19.797 -10.891 11.82 1 96 189 HIS A C 1
ATOM 1469 O O . HIS A 1 189 ? -19.172 -11.945 11.758 1 96 189 HIS A O 1
ATOM 1475 N N . ASP A 1 190 ? -19.219 -9.75 12.047 1 96.44 190 ASP A N 1
ATOM 1476 C CA . ASP A 1 190 ? -17.766 -9.609 12.141 1 96.44 190 ASP A CA 1
ATOM 1477 C C . ASP A 1 190 ? -17.25 -10.148 13.469 1 96.44 190 ASP A C 1
ATOM 1479 O O . ASP A 1 190 ? -16.047 -10.375 13.625 1 96.44 190 ASP A O 1
ATOM 1483 N N . LYS A 1 191 ? -18.141 -10.344 14.406 1 95.31 191 LYS A N 1
ATOM 1484 C CA . LYS A 1 191 ? -17.766 -11.008 15.648 1 95.31 191 LYS A CA 1
ATOM 1485 C C . LYS A 1 191 ? -17.562 -12.508 15.438 1 95.31 191 LYS A C 1
ATOM 1487 O O . LYS A 1 191 ? -16.766 -13.141 16.141 1 95.31 191 LYS A O 1
ATOM 1492 N N . GLU A 1 192 ? -18.312 -12.938 14.5 1 96 192 GLU A N 1
ATOM 1493 C CA . GLU A 1 192 ? -18.281 -14.383 14.258 1 96 192 GLU A CA 1
ATOM 1494 C C . GLU A 1 192 ? -17.219 -14.75 13.227 1 96 192 GLU A C 1
ATOM 1496 O O . GLU A 1 192 ? -16.516 -15.75 13.375 1 96 192 GLU A O 1
ATOM 1501 N N . PHE A 1 193 ? -17.109 -13.992 12.18 1 95.88 193 PHE A N 1
ATOM 1502 C CA . PHE A 1 193 ? -16.219 -14.297 11.07 1 95.88 193 PHE A CA 1
ATOM 1503 C C . PHE A 1 193 ? -15.18 -13.203 10.883 1 95.88 193 PHE A C 1
ATOM 1505 O O . PHE A 1 193 ? -15.531 -12.023 10.758 1 95.88 193 PHE A O 1
ATOM 1512 N N . TYR A 1 194 ? -13.898 -13.594 10.758 1 94.44 194 TYR A N 1
ATOM 1513 C CA . TYR A 1 194 ? -12.883 -12.57 10.578 1 94.44 194 TYR A CA 1
ATOM 1514 C C . TYR A 1 194 ? -12.406 -12.523 9.133 1 94.44 194 TYR A C 1
ATOM 1516 O O . TYR A 1 194 ? -11.758 -11.555 8.711 1 94.44 194 TYR A O 1
ATOM 1524 N N . PHE A 1 195 ? -12.711 -13.562 8.383 1 94.38 195 PHE A N 1
ATOM 1525 C CA . PHE A 1 195 ? -12.391 -13.617 6.961 1 94.38 195 PHE A CA 1
ATOM 1526 C C . PHE A 1 195 ? -13.203 -14.688 6.258 1 94.38 195 PHE A C 1
ATOM 1528 O O . PHE A 1 195 ? -12.992 -15.883 6.484 1 94.38 195 PHE A O 1
ATOM 1535 N N . LYS A 1 196 ? -14.109 -14.25 5.398 1 94.25 196 LYS A N 1
ATOM 1536 C CA . LYS A 1 196 ? -14.969 -15.172 4.668 1 94.25 196 LYS A CA 1
ATOM 1537 C C . LYS A 1 196 ? -15.578 -16.203 5.605 1 94.25 196 LYS A C 1
ATOM 1539 O O . LYS A 1 196 ? -16.359 -15.867 6.496 1 94.25 196 LYS A O 1
ATOM 1544 N N . ASN A 1 197 ? -15.117 -17.484 5.543 1 92.56 197 ASN A N 1
ATOM 1545 C CA . ASN A 1 197 ? -15.727 -18.531 6.348 1 92.56 197 ASN A CA 1
ATOM 1546 C C . ASN A 1 197 ? -14.875 -18.875 7.566 1 92.56 197 ASN A C 1
ATOM 1548 O O . ASN A 1 197 ? -15.148 -19.859 8.266 1 92.56 197 ASN A O 1
ATOM 1552 N N . LEU A 1 198 ? -13.914 -18.047 7.824 1 94.5 198 LEU A N 1
ATOM 1553 C CA . LEU A 1 198 ? -13.062 -18.297 8.984 1 94.5 198 LEU A CA 1
ATOM 1554 C C . LEU A 1 198 ? -13.664 -17.672 10.234 1 94.5 198 LEU A C 1
ATOM 1556 O O . LEU A 1 198 ? -13.891 -16.469 10.289 1 94.5 198 LEU A O 1
ATOM 1560 N N . ARG A 1 199 ? -13.812 -18.516 11.281 1 95.44 199 ARG A N 1
ATOM 1561 C CA . ARG A 1 199 ? -14.531 -18.094 12.484 1 95.44 199 ARG A CA 1
ATOM 1562 C C . ARG A 1 199 ? -13.555 -17.688 13.586 1 95.44 199 ARG A C 1
ATOM 1564 O O . ARG A 1 199 ? -12.508 -18.312 13.758 1 95.44 199 ARG A O 1
ATOM 1571 N N . VAL A 1 200 ? -13.961 -16.719 14.32 1 92.94 200 VAL A N 1
ATOM 1572 C CA . VAL A 1 200 ? -13.18 -16.266 15.469 1 92.94 200 VAL A CA 1
ATOM 1573 C C . VAL A 1 200 ? -13.078 -17.391 16.5 1 92.94 200 VAL A C 1
ATOM 1575 O O . VAL A 1 200 ? -12.008 -17.625 17.078 1 92.94 200 VAL A O 1
ATOM 1578 N N . ALA A 1 201 ? -14.125 -18.172 16.625 1 86.38 201 ALA A N 1
ATOM 1579 C CA . ALA A 1 201 ? -14.211 -19.219 17.641 1 86.38 201 ALA A CA 1
ATOM 1580 C C . ALA A 1 201 ? -13.25 -20.359 17.312 1 86.38 201 ALA A C 1
ATOM 1582 O O . ALA A 1 201 ? -12.891 -21.156 18.203 1 86.38 201 ALA A O 1
ATOM 1583 N N . ASP A 1 202 ? -12.844 -20.5 16.109 1 84.88 202 ASP A N 1
ATOM 1584 C CA . ASP A 1 202 ? -11.977 -21.594 15.672 1 84.88 202 ASP A CA 1
ATOM 1585 C C . ASP A 1 202 ? -10.508 -21.219 15.844 1 84.88 202 ASP A C 1
ATOM 1587 O O . ASP A 1 202 ? -9.625 -22.031 15.547 1 84.88 202 ASP A O 1
ATOM 1591 N N . ASN A 1 203 ? -10.203 -19.984 16.25 1 82.31 203 ASN A N 1
ATOM 1592 C CA . ASN A 1 203 ? -8.828 -19.5 16.359 1 82.31 203 ASN A CA 1
ATOM 1593 C C . ASN A 1 203 ? -8.234 -19.797 17.719 1 82.31 203 ASN A C 1
ATOM 1595 O O . ASN A 1 203 ? -8.922 -19.703 18.734 1 82.31 203 ASN A O 1
ATOM 1599 N N . MET B 1 1 ? 0.406 -26.625 24.797 1 28.95 1 MET B N 1
ATOM 1600 C CA . MET B 1 1 ? 1.366 -26.875 23.734 1 28.95 1 MET B CA 1
ATOM 1601 C C . MET B 1 1 ? 1.577 -25.625 22.875 1 28.95 1 MET B C 1
ATOM 1603 O O . MET B 1 1 ? 0.612 -24.969 22.469 1 28.95 1 MET B O 1
ATOM 1607 N N . ASP B 1 2 ? 2.525 -24.75 23.141 1 39.38 2 ASP B N 1
ATOM 1608 C CA . ASP B 1 2 ? 2.893 -23.406 22.703 1 39.38 2 ASP B CA 1
ATOM 1609 C C . ASP B 1 2 ? 2.682 -23.234 21.188 1 39.38 2 ASP B C 1
ATOM 1611 O O . ASP B 1 2 ? 3.352 -23.891 20.391 1 39.38 2 ASP B O 1
ATOM 1615 N N . LYS B 1 3 ? 1.58 -23.297 20.781 1 46.16 3 LYS B N 1
ATOM 1616 C CA . LYS B 1 3 ? 1.274 -23.203 19.359 1 46.16 3 LYS B CA 1
ATOM 1617 C C . LYS B 1 3 ? 2.336 -22.406 18.609 1 46.16 3 LYS B C 1
ATOM 1619 O O . LYS B 1 3 ? 2.652 -21.281 19.016 1 46.16 3 LYS B O 1
ATOM 1624 N N . ASN B 1 4 ? 3.355 -22.969 18.016 1 65.81 4 ASN B N 1
ATOM 1625 C CA . ASN B 1 4 ? 4.535 -22.438 17.344 1 65.81 4 ASN B CA 1
ATOM 1626 C C . ASN B 1 4 ? 4.188 -21.219 16.484 1 65.81 4 ASN B C 1
ATOM 1628 O O . ASN B 1 4 ? 3.373 -21.328 15.562 1 65.81 4 ASN B O 1
ATOM 1632 N N . ILE B 1 5 ? 4.34 -20.047 16.938 1 71.44 5 ILE B N 1
ATOM 1633 C CA . ILE B 1 5 ? 4.047 -18.75 16.344 1 71.44 5 ILE B CA 1
ATOM 1634 C C . ILE B 1 5 ? 4.418 -18.75 14.867 1 71.44 5 ILE B C 1
ATOM 1636 O O . ILE B 1 5 ? 3.715 -18.156 14.047 1 71.44 5 ILE B O 1
ATOM 1640 N N . LYS B 1 6 ? 5.305 -19.531 14.5 1 75.31 6 LYS B N 1
ATOM 1641 C CA . LYS B 1 6 ? 5.707 -19.609 13.102 1 75.31 6 LYS B CA 1
ATOM 1642 C C . LYS B 1 6 ? 4.629 -20.281 12.258 1 75.31 6 LYS B C 1
ATOM 1644 O O . LYS B 1 6 ? 4.395 -19.891 11.109 1 75.31 6 LYS B O 1
ATOM 1649 N N . ASP B 1 7 ? 3.994 -21.234 12.867 1 82.81 7 ASP B N 1
ATOM 1650 C CA . ASP B 1 7 ? 2.934 -21.938 12.156 1 82.81 7 ASP B CA 1
ATOM 1651 C C . ASP B 1 7 ? 1.729 -21.031 11.922 1 82.81 7 ASP B C 1
ATOM 1653 O O . ASP B 1 7 ? 1.015 -21.188 10.93 1 82.81 7 ASP B O 1
ATOM 1657 N N . SER B 1 8 ? 1.604 -20.078 12.789 1 88.06 8 SER B N 1
ATOM 1658 C CA . SER B 1 8 ? 0.44 -19.203 12.695 1 88.06 8 SER B CA 1
ATOM 1659 C C . SER B 1 8 ? 0.521 -18.297 11.469 1 88.06 8 SER B C 1
ATOM 1661 O O . SER B 1 8 ? -0.505 -17.859 10.953 1 88.06 8 SER B O 1
ATOM 1663 N N . LEU B 1 9 ? 1.676 -18.094 10.992 1 94.69 9 LEU B N 1
ATOM 1664 C CA . LEU B 1 9 ? 1.87 -17.266 9.805 1 94.69 9 LEU B CA 1
ATOM 1665 C C . LEU B 1 9 ? 1.239 -17.922 8.578 1 94.69 9 LEU B C 1
ATOM 1667 O O . LEU B 1 9 ? 0.839 -17.234 7.637 1 94.69 9 LEU B O 1
ATOM 1671 N N . HIS B 1 10 ? 1.117 -19.266 8.703 1 97 10 HIS B N 1
ATOM 1672 C CA . HIS B 1 10 ? 0.885 -19.953 7.438 1 97 10 HIS B CA 1
ATOM 1673 C C . HIS B 1 10 ? -0.375 -20.812 7.504 1 97 10 HIS B C 1
ATOM 1675 O O . HIS B 1 10 ? -0.648 -21.594 6.59 1 97 10 HIS B O 1
ATOM 1681 N N . ASN B 1 11 ? -1.181 -20.672 8.508 1 94.88 11 ASN B N 1
ATOM 1682 C CA . ASN B 1 11 ? -2.324 -21.578 8.641 1 94.88 11 ASN B CA 1
ATOM 1683 C C . ASN B 1 11 ? -3.639 -20.797 8.695 1 94.88 11 ASN B C 1
ATOM 1685 O O . ASN B 1 11 ? -4.656 -21.328 9.148 1 94.88 11 ASN B O 1
ATOM 1689 N N . ARG B 1 12 ? -3.658 -19.531 8.43 1 95.19 12 ARG B N 1
ATOM 1690 C CA . ARG B 1 12 ? -4.82 -18.656 8.281 1 95.19 12 ARG B CA 1
ATOM 1691 C C . ARG B 1 12 ? -5.422 -18.312 9.641 1 95.19 12 ARG B C 1
ATOM 1693 O O . ARG B 1 12 ? -6.453 -17.641 9.719 1 95.19 12 ARG B O 1
ATOM 1700 N N . SER B 1 13 ? -4.773 -18.75 10.688 1 94.88 13 SER B N 1
ATOM 1701 C CA . SER B 1 13 ? -5.238 -18.391 12.016 1 94.88 13 SER B CA 1
ATOM 1702 C C . SER B 1 13 ? -4.828 -16.953 12.375 1 94.88 13 SER B C 1
ATOM 1704 O O . SER B 1 13 ? -3.877 -16.422 11.805 1 94.88 13 SER B O 1
ATOM 1706 N N . MET B 1 14 ? -5.566 -16.453 13.289 1 94.94 14 MET B N 1
ATOM 1707 C CA . MET B 1 14 ? -5.172 -15.133 13.789 1 94.94 14 MET B CA 1
ATOM 1708 C C . MET B 1 14 ? -3.967 -15.242 14.719 1 94.94 14 MET B C 1
ATOM 1710 O O . MET B 1 14 ? -3.836 -16.219 15.461 1 94.94 14 MET B O 1
ATOM 1714 N N . TYR B 1 15 ? -3.113 -14.297 14.664 1 94.62 15 TYR B N 1
ATOM 1715 C CA . TYR B 1 15 ? -1.92 -14.242 15.508 1 94.62 15 TYR B CA 1
ATOM 1716 C C . TYR B 1 15 ? -1.525 -12.805 15.812 1 94.62 15 TYR B C 1
ATOM 1718 O O . TYR B 1 15 ? -2.111 -11.867 15.266 1 94.62 15 TYR B O 1
ATOM 1726 N N . LEU B 1 16 ? -0.639 -12.625 16.719 1 93.06 16 LEU B N 1
ATOM 1727 C CA . LEU B 1 16 ? -0.117 -11.305 17.078 1 93.06 16 LEU B CA 1
ATOM 1728 C C . LEU B 1 16 ? 1.258 -11.086 16.453 1 93.06 16 LEU B C 1
ATOM 1730 O O . LEU B 1 16 ? 2.234 -11.719 16.859 1 93.06 16 LEU B O 1
ATOM 1734 N N . PRO B 1 17 ? 1.325 -10.117 15.57 1 91.94 17 PRO B N 1
ATOM 1735 C CA . PRO B 1 17 ? 2.582 -9.93 14.844 1 91.94 17 PRO B CA 1
ATOM 1736 C C . PRO B 1 17 ? 3.668 -9.273 15.695 1 91.94 17 PRO B C 1
ATOM 1738 O O . PRO B 1 17 ? 4.844 -9.297 15.328 1 91.94 17 PRO B O 1
ATOM 1741 N N . GLY B 1 18 ? 3.324 -8.758 16.844 1 89.81 18 GLY B N 1
ATOM 1742 C CA . GLY B 1 18 ? 4.285 -8.078 17.703 1 89.81 18 GLY B CA 1
ATOM 1743 C C . GLY B 1 18 ? 5.125 -9.039 18.516 1 89.81 18 GLY B C 1
ATOM 1744 O O . GLY B 1 18 ? 5.926 -8.609 19.359 1 89.81 18 GLY B O 1
ATOM 1745 N N . ASN B 1 19 ? 4.969 -10.305 18.266 1 90.62 19 ASN B N 1
ATOM 1746 C CA . ASN B 1 19 ? 5.805 -11.305 18.922 1 90.62 19 ASN B CA 1
ATOM 1747 C C . ASN B 1 19 ? 7.285 -11.047 18.672 1 90.62 19 ASN B C 1
ATOM 1749 O O . ASN B 1 19 ? 7.703 -10.812 17.547 1 90.62 19 ASN B O 1
ATOM 1753 N N . LYS B 1 20 ? 8.047 -11.148 19.734 1 91.69 20 LYS B N 1
ATOM 1754 C CA . LYS B 1 20 ? 9.461 -10.766 19.688 1 91.69 20 LYS B CA 1
ATOM 1755 C C . LYS B 1 20 ? 10.227 -11.633 18.688 1 91.69 20 LYS B C 1
ATOM 1757 O O . LYS B 1 20 ? 11.055 -11.133 17.938 1 91.69 20 LYS B O 1
ATOM 1762 N N . GLU B 1 21 ? 9.992 -12.883 18.766 1 93.19 21 GLU B N 1
ATOM 1763 C CA . GLU B 1 21 ? 10.68 -13.805 17.859 1 93.19 21 GLU B CA 1
ATOM 1764 C C . GLU B 1 21 ? 10.352 -13.484 16.406 1 93.19 21 GLU B C 1
ATOM 1766 O O . GLU B 1 21 ? 11.242 -13.477 15.555 1 93.19 21 GLU B O 1
ATOM 1771 N N . LEU B 1 22 ? 9.117 -13.281 16.156 1 94.19 22 LEU B N 1
ATOM 1772 C CA . LEU B 1 22 ? 8.688 -12.938 14.805 1 94.19 22 LEU B CA 1
ATOM 1773 C C . LEU B 1 22 ? 9.32 -11.625 14.352 1 94.19 22 LEU B C 1
ATOM 1775 O O . LEU B 1 22 ? 9.789 -11.523 13.219 1 94.19 22 LEU B O 1
ATOM 1779 N N . ALA B 1 23 ? 9.328 -10.703 15.25 1 93.06 23 ALA B N 1
ATOM 1780 C CA . ALA B 1 23 ? 9.883 -9.383 14.938 1 93.06 23 ALA B CA 1
ATOM 1781 C C . ALA B 1 23 ? 11.367 -9.484 14.586 1 93.06 23 ALA B C 1
ATOM 1783 O O . ALA B 1 23 ? 11.836 -8.82 13.664 1 93.06 23 ALA B O 1
ATOM 1784 N N . GLU B 1 24 ? 12.078 -10.297 15.297 1 94.94 24 GLU B N 1
ATOM 1785 C CA . GLU B 1 24 ? 13.5 -10.484 15.047 1 94.94 24 GLU B CA 1
ATOM 1786 C C . GLU B 1 24 ? 13.742 -11.117 13.68 1 94.94 24 GLU B C 1
ATOM 1788 O O . GLU B 1 24 ? 14.633 -10.695 12.945 1 94.94 24 GLU B O 1
ATOM 1793 N N . ARG B 1 25 ? 12.984 -12.094 13.398 1 96 25 ARG B N 1
ATOM 1794 C CA . ARG B 1 25 ? 13.109 -12.766 12.102 1 96 25 ARG B CA 1
ATOM 1795 C C . ARG B 1 25 ? 12.766 -11.82 10.961 1 96 25 ARG B C 1
ATOM 1797 O O . ARG B 1 25 ? 13.469 -11.789 9.945 1 96 25 ARG B O 1
ATOM 1804 N N . GLN B 1 26 ? 11.727 -11.094 11.133 1 96.5 26 GLN B N 1
ATOM 1805 C CA . GLN B 1 26 ? 11.305 -10.125 10.125 1 96.5 26 GLN B CA 1
ATOM 1806 C C . GLN B 1 26 ? 12.383 -9.062 9.898 1 96.5 26 GLN B C 1
ATOM 1808 O O . GLN B 1 26 ? 12.68 -8.711 8.758 1 96.5 26 GLN B O 1
ATOM 1813 N N . ASN B 1 27 ? 12.938 -8.633 10.977 1 97.19 27 ASN B N 1
ATOM 1814 C CA . ASN B 1 27 ? 13.977 -7.617 10.883 1 97.19 27 ASN B CA 1
ATOM 1815 C C . ASN B 1 27 ? 15.188 -8.125 10.109 1 97.19 27 ASN B C 1
ATOM 1817 O O . ASN B 1 27 ? 15.797 -7.383 9.336 1 97.19 27 ASN B O 1
ATOM 1821 N N . ALA B 1 28 ? 15.523 -9.359 10.32 1 98 28 ALA B N 1
ATOM 1822 C CA . ALA B 1 28 ? 16.641 -9.953 9.586 1 98 28 ALA B CA 1
ATOM 1823 C C . ALA B 1 28 ? 16.375 -9.969 8.086 1 98 28 ALA B C 1
ATOM 1825 O O . ALA B 1 28 ? 17.266 -9.711 7.289 1 98 28 ALA B O 1
ATOM 1826 N N . CYS B 1 29 ? 15.188 -10.234 7.754 1 98.62 29 CYS B N 1
ATOM 1827 C CA . CYS B 1 29 ? 14.797 -10.219 6.348 1 98.62 29 CYS B CA 1
ATOM 1828 C C . CYS B 1 29 ? 14.875 -8.805 5.777 1 98.62 29 CYS B C 1
ATOM 1830 O O . CYS B 1 29 ? 15.367 -8.609 4.664 1 98.62 29 CYS B O 1
ATOM 1832 N N . LEU B 1 30 ? 14.445 -7.859 6.535 1 98.62 30 LEU B N 1
ATOM 1833 C CA . LEU B 1 30 ? 14.406 -6.473 6.086 1 98.62 30 LEU B CA 1
ATOM 1834 C C . LEU B 1 30 ? 15.82 -5.918 5.914 1 98.62 30 LEU B C 1
ATOM 1836 O O . LEU B 1 30 ? 16.047 -5.059 5.059 1 98.62 30 LEU B O 1
ATOM 1840 N N . GLU B 1 31 ? 16.75 -6.453 6.656 1 98.62 31 GLU B N 1
ATOM 1841 C CA . GLU B 1 31 ? 18.141 -6.047 6.492 1 98.62 31 GLU B CA 1
ATOM 1842 C C . GLU B 1 31 ? 18.656 -6.414 5.105 1 98.62 31 GLU B C 1
ATOM 1844 O O . GLU B 1 31 ? 19.344 -5.613 4.461 1 98.62 31 GLU B O 1
ATOM 1849 N N . ARG B 1 32 ? 18.312 -7.594 4.695 1 98.56 32 ARG B N 1
ATOM 1850 C CA . ARG B 1 32 ? 18.75 -8.023 3.371 1 98.56 32 ARG B CA 1
ATOM 1851 C C . ARG B 1 32 ? 18.047 -7.223 2.279 1 98.56 32 ARG B C 1
ATOM 1853 O O . ARG B 1 32 ? 18.656 -6.898 1.256 1 98.56 32 ARG B O 1
ATOM 1860 N N . LEU B 1 33 ? 16.812 -6.949 2.535 1 98.75 33 LEU B N 1
ATOM 1861 C CA . LEU B 1 33 ? 16.062 -6.117 1.605 1 98.75 33 LEU B CA 1
ATOM 1862 C C . LEU B 1 33 ? 16.703 -4.742 1.46 1 98.75 33 LEU B C 1
ATOM 1864 O O . LEU B 1 33 ? 16.781 -4.211 0.352 1 98.75 33 LEU B O 1
ATOM 1868 N N . TYR B 1 34 ? 17.094 -4.227 2.568 1 98.56 34 TYR B N 1
ATOM 1869 C CA . TYR B 1 34 ? 17.781 -2.947 2.568 1 98.56 34 TYR B CA 1
ATOM 1870 C C . TYR B 1 34 ? 19.016 -3.002 1.675 1 98.56 34 TYR B C 1
ATOM 1872 O O . TYR B 1 34 ? 19.25 -2.107 0.855 1 98.56 34 TYR B O 1
ATOM 1880 N N . ASP B 1 35 ? 19.781 -4.027 1.789 1 98.69 35 ASP B N 1
ATOM 1881 C CA . ASP B 1 35 ? 20.984 -4.203 0.984 1 98.69 35 ASP B CA 1
ATOM 1882 C C . ASP B 1 35 ? 20.641 -4.289 -0.502 1 98.69 35 ASP B C 1
ATOM 1884 O O . ASP B 1 35 ? 21.312 -3.68 -1.335 1 98.69 35 ASP B O 1
ATOM 1888 N N . PHE B 1 36 ? 19.656 -5.02 -0.739 1 98.88 36 PHE B N 1
ATOM 1889 C CA . PHE B 1 36 ? 19.234 -5.16 -2.127 1 98.88 36 PHE B CA 1
ATOM 1890 C C . PHE B 1 36 ? 18.906 -3.799 -2.73 1 98.88 36 PHE B C 1
ATOM 1892 O O . PHE B 1 36 ? 19.328 -3.484 -3.842 1 98.88 36 PHE B O 1
ATOM 1899 N N . ASN B 1 37 ? 18.203 -3.008 -2.008 1 98.62 37 ASN B N 1
ATOM 1900 C CA . ASN B 1 37 ? 17.703 -1.732 -2.52 1 98.62 37 ASN B CA 1
ATOM 1901 C C . ASN B 1 37 ? 18.844 -0.712 -2.654 1 98.62 37 ASN B C 1
ATOM 1903 O O . ASN B 1 37 ? 18.672 0.322 -3.305 1 98.62 37 ASN B O 1
ATOM 1907 N N . GLN B 1 38 ? 19.953 -1.013 -2.152 1 97.88 38 GLN B N 1
ATOM 1908 C CA . GLN B 1 38 ? 21.094 -0.104 -2.23 1 97.88 38 GLN B CA 1
ATOM 1909 C C . GLN B 1 38 ? 21.984 -0.45 -3.414 1 97.88 38 GLN B C 1
ATOM 1911 O O . GLN B 1 38 ? 22.953 0.262 -3.695 1 97.88 38 GLN B O 1
ATOM 1916 N N . THR B 1 39 ? 21.719 -1.54 -4.121 1 98.31 39 THR B N 1
ATOM 1917 C CA . THR B 1 39 ? 22.562 -1.962 -5.227 1 98.31 39 THR B CA 1
ATOM 1918 C C . THR B 1 39 ? 22.453 -0.989 -6.398 1 98.31 39 THR B C 1
ATOM 1920 O O . THR B 1 39 ? 21.375 -0.456 -6.668 1 98.31 39 THR B O 1
ATOM 1923 N N . ARG B 1 40 ? 23.516 -0.862 -7.141 1 98 40 ARG B N 1
ATOM 1924 C CA . ARG B 1 40 ? 23.547 -0.085 -8.375 1 98 40 ARG B CA 1
ATOM 1925 C C . ARG B 1 40 ? 23.109 -0.934 -9.57 1 98 40 ARG B C 1
ATOM 1927 O O . ARG B 1 40 ? 23.266 -2.156 -9.555 1 98 40 ARG B O 1
ATOM 1934 N N . PRO B 1 41 ? 22.688 -0.304 -10.586 1 97.69 41 PRO B N 1
ATOM 1935 C CA . PRO B 1 41 ? 22.25 -1.048 -11.766 1 97.69 41 PRO B CA 1
ATOM 1936 C C . PRO B 1 41 ? 23.359 -1.92 -12.352 1 97.69 41 PRO B C 1
ATOM 1938 O O . PRO B 1 41 ? 23.078 -2.973 -12.938 1 97.69 41 PRO B O 1
ATOM 1941 N N . SER B 1 42 ? 24.562 -1.581 -12.117 1 98.31 42 SER B N 1
ATOM 1942 C CA . SER B 1 42 ? 25.688 -2.324 -12.68 1 98.31 42 SER B CA 1
ATOM 1943 C C . SER B 1 42 ? 26 -3.562 -11.844 1 98.31 42 SER B C 1
ATOM 1945 O O . SER B 1 42 ? 26.781 -4.418 -12.266 1 98.31 42 SER B O 1
ATOM 1947 N N . GLU B 1 43 ? 25.359 -3.666 -10.703 1 98.44 43 GLU B N 1
ATOM 1948 C CA . GLU B 1 43 ? 25.641 -4.77 -9.789 1 98.44 43 GLU B CA 1
ATOM 1949 C C . GLU B 1 43 ? 24.641 -5.902 -9.953 1 98.44 43 GLU B C 1
ATOM 1951 O O . GLU B 1 43 ? 24.078 -6.391 -8.969 1 98.44 43 GLU B O 1
ATOM 1956 N N . ILE B 1 44 ? 24.531 -6.375 -11.125 1 97.62 44 ILE B N 1
ATOM 1957 C CA . ILE B 1 44 ? 23.516 -7.359 -11.484 1 97.62 44 ILE B CA 1
ATOM 1958 C C . ILE B 1 44 ? 23.781 -8.672 -10.75 1 97.62 44 ILE B C 1
ATOM 1960 O O . ILE B 1 44 ? 22.875 -9.297 -10.227 1 97.62 44 ILE B O 1
ATOM 1964 N N . ASP B 1 45 ? 25.031 -9.109 -10.695 1 98.12 45 ASP B N 1
ATOM 1965 C CA . ASP B 1 45 ? 25.375 -10.359 -10.031 1 98.12 45 ASP B CA 1
ATOM 1966 C C . ASP B 1 45 ? 25.047 -10.305 -8.547 1 98.12 45 ASP B C 1
ATOM 1968 O O . ASP B 1 45 ? 24.547 -11.273 -7.977 1 98.12 45 ASP B O 1
ATOM 1972 N N . LYS B 1 46 ? 25.312 -9.188 -8.039 1 98.38 46 LYS B N 1
ATOM 1973 C CA . LYS B 1 46 ? 25.016 -8.977 -6.625 1 98.38 46 LYS B CA 1
ATOM 1974 C C . LYS B 1 46 ? 23.5 -9.031 -6.383 1 98.38 46 LYS B C 1
ATOM 1976 O O . LYS B 1 46 ? 23.047 -9.641 -5.41 1 98.38 46 LYS B O 1
ATOM 1981 N N . ARG B 1 47 ? 22.75 -8.477 -7.254 1 98.38 47 ARG B N 1
ATOM 1982 C CA . ARG B 1 47 ? 21.297 -8.5 -7.148 1 98.38 47 ARG B CA 1
ATOM 1983 C C . ARG B 1 47 ? 20.766 -9.93 -7.215 1 98.38 47 ARG B C 1
ATOM 1985 O O . ARG B 1 47 ? 19.938 -10.32 -6.402 1 98.38 47 ARG B O 1
ATOM 1992 N N . GLU B 1 48 ? 21.266 -10.594 -8.109 1 98.19 48 GLU B N 1
ATOM 1993 C CA . GLU B 1 48 ? 20.828 -11.969 -8.281 1 98.19 48 GLU B CA 1
ATOM 1994 C C . GLU B 1 48 ? 21.156 -12.812 -7.059 1 98.19 48 GLU B C 1
ATOM 1996 O O . GLU B 1 48 ? 20.328 -13.609 -6.605 1 98.19 48 GLU B O 1
ATOM 2001 N N . ALA B 1 49 ? 22.328 -12.656 -6.551 1 98.56 49 ALA B N 1
ATOM 2002 C CA . ALA B 1 49 ? 22.734 -13.398 -5.367 1 98.56 49 ALA B CA 1
ATOM 2003 C C . ALA B 1 49 ? 21.859 -13.055 -4.164 1 98.56 49 ALA B C 1
ATOM 2005 O O . ALA B 1 49 ? 21.453 -13.938 -3.416 1 98.56 49 ALA B O 1
ATOM 2006 N N . LEU B 1 50 ? 21.609 -11.789 -4.016 1 98.75 50 LEU B N 1
ATOM 2007 C CA . LEU B 1 50 ? 20.766 -11.344 -2.908 1 98.75 50 LEU B CA 1
ATOM 2008 C C . LEU B 1 50 ? 19.359 -11.914 -3.029 1 98.75 50 LEU B C 1
ATOM 2010 O O . LEU B 1 50 ? 18.797 -12.398 -2.045 1 98.75 50 LEU B O 1
ATOM 2014 N N . LEU B 1 51 ? 18.797 -11.867 -4.211 1 98.75 51 LEU B N 1
ATOM 2015 C CA . LEU B 1 51 ? 17.453 -12.391 -4.414 1 98.75 51 LEU B CA 1
ATOM 2016 C C . LEU B 1 51 ? 17.406 -13.875 -4.09 1 98.75 51 LEU B C 1
ATOM 2018 O O . LEU B 1 51 ? 16.438 -14.352 -3.477 1 98.75 51 LEU B O 1
ATOM 2022 N N . LYS B 1 52 ? 18.391 -14.609 -4.508 1 98.56 52 LYS B N 1
ATOM 2023 C CA . LYS B 1 52 ? 18.453 -16.047 -4.211 1 98.56 52 LYS B CA 1
ATOM 2024 C C . LYS B 1 52 ? 18.516 -16.297 -2.707 1 98.56 52 LYS B C 1
ATOM 2026 O O . LYS B 1 52 ? 17.922 -17.25 -2.209 1 98.56 52 LYS B O 1
ATOM 2031 N N . GLU B 1 53 ? 19.172 -15.438 -2.01 1 98.62 53 GLU B N 1
ATOM 2032 C CA . GLU B 1 53 ? 19.266 -15.539 -0.557 1 98.62 53 GLU B CA 1
ATOM 2033 C C . GLU B 1 53 ? 17.953 -15.148 0.111 1 98.62 53 GLU B C 1
ATOM 2035 O O . GLU B 1 53 ? 17.562 -15.742 1.114 1 98.62 53 GLU B O 1
ATOM 2040 N N . MET B 1 54 ? 17.312 -14.234 -0.447 1 98.81 54 MET B N 1
ATOM 2041 C CA . MET B 1 54 ? 16.172 -13.578 0.186 1 98.81 54 MET B CA 1
ATOM 2042 C C . MET B 1 54 ? 14.891 -14.375 -0.038 1 98.81 54 MET B C 1
ATOM 2044 O O . MET B 1 54 ? 14.094 -14.547 0.885 1 98.81 54 MET B O 1
ATOM 2048 N N . PHE B 1 55 ? 14.711 -14.906 -1.22 1 98.94 55 PHE B N 1
ATOM 2049 C CA . PHE B 1 55 ? 13.438 -15.492 -1.602 1 98.94 55 PHE B CA 1
ATOM 2050 C C . PHE B 1 55 ? 13.344 -16.938 -1.137 1 98.94 55 PHE B C 1
ATOM 2052 O O . PHE B 1 55 ? 14.359 -17.641 -1.077 1 98.94 55 PHE B O 1
ATOM 2059 N N . ALA B 1 56 ? 12.07 -17.359 -0.812 1 98.81 56 ALA B N 1
ATOM 2060 C CA . ALA B 1 56 ? 11.852 -18.766 -0.514 1 98.81 56 ALA B CA 1
ATOM 2061 C C . ALA B 1 56 ? 12.289 -19.656 -1.682 1 98.81 56 ALA B C 1
ATOM 2063 O O . ALA B 1 56 ? 12.914 -20.703 -1.481 1 98.81 56 ALA B O 1
ATOM 2064 N N . GLU B 1 57 ? 11.828 -19.266 -2.852 1 98.69 57 GLU B N 1
ATOM 2065 C CA . GLU B 1 57 ? 12.188 -19.859 -4.133 1 98.69 57 GLU B CA 1
ATOM 2066 C C . GLU B 1 57 ? 12.242 -18.812 -5.238 1 98.69 57 GLU B C 1
ATOM 2068 O O . GLU B 1 57 ? 11.383 -17.938 -5.309 1 98.69 57 GLU B O 1
ATOM 2073 N N . ILE B 1 58 ? 13.305 -18.922 -6.078 1 98.75 58 ILE B N 1
ATOM 2074 C CA . ILE B 1 58 ? 13.375 -18.047 -7.242 1 98.75 58 ILE B CA 1
ATOM 2075 C C . ILE B 1 58 ? 14.086 -18.766 -8.391 1 98.75 58 ILE B C 1
ATOM 2077 O O . ILE B 1 58 ? 15.227 -19.203 -8.234 1 98.75 58 ILE B O 1
ATOM 2081 N N . GLY B 1 59 ? 13.336 -18.953 -9.406 1 98.69 59 GLY B N 1
ATOM 2082 C CA . GLY B 1 59 ? 13.852 -19.656 -10.57 1 98.69 59 GLY B CA 1
ATOM 2083 C C . GLY B 1 59 ? 14.906 -18.859 -11.32 1 98.69 59 GLY B C 1
ATOM 2084 O O . GLY B 1 59 ? 15.438 -17.875 -10.812 1 98.69 59 GLY B O 1
ATOM 2085 N N . GLU B 1 60 ? 15.219 -19.297 -12.531 1 98.31 60 GLU B N 1
ATOM 2086 C CA . GLU B 1 60 ? 16.266 -18.703 -13.359 1 98.31 60 GLU B CA 1
ATOM 2087 C C . GLU B 1 60 ? 15.75 -17.438 -14.055 1 98.31 60 GLU B C 1
ATOM 2089 O O . GLU B 1 60 ? 14.562 -17.344 -14.375 1 98.31 60 GLU B O 1
ATOM 2094 N N . ASN B 1 61 ? 16.672 -16.484 -14.211 1 98.25 61 ASN B N 1
ATOM 2095 C CA . ASN B 1 61 ? 16.469 -15.312 -15.047 1 98.25 61 ASN B CA 1
ATOM 2096 C C . ASN B 1 61 ? 15.336 -14.438 -14.523 1 98.25 61 ASN B C 1
ATOM 2098 O O . ASN B 1 61 ? 14.5 -13.961 -15.297 1 98.25 61 ASN B O 1
ATOM 2102 N N . CYS B 1 62 ? 15.242 -14.32 -13.281 1 98.81 62 CYS B N 1
ATOM 2103 C CA . CYS B 1 62 ? 14.305 -13.375 -12.672 1 98.81 62 CYS B CA 1
ATOM 2104 C C . CYS B 1 62 ? 14.969 -12.023 -12.461 1 98.81 62 CYS B C 1
ATOM 2106 O O . CYS B 1 62 ? 16.188 -11.938 -12.289 1 98.81 62 CYS B O 1
ATOM 2108 N N . TYR B 1 63 ? 14.133 -11.016 -12.547 1 98.75 63 TYR B N 1
ATOM 2109 C CA . TYR B 1 63 ? 14.633 -9.656 -12.406 1 98.75 63 TYR B CA 1
ATOM 2110 C C . TYR B 1 63 ? 13.625 -8.773 -11.688 1 98.75 63 TYR B C 1
ATOM 2112 O O . TYR B 1 63 ? 12.438 -8.766 -12.039 1 98.75 63 TYR B O 1
ATOM 2120 N N . ILE B 1 64 ? 14.094 -8.016 -10.711 1 98.88 64 ILE B N 1
ATOM 2121 C CA . ILE B 1 64 ? 13.281 -7.039 -9.984 1 98.88 64 ILE B CA 1
ATOM 2122 C C . ILE B 1 64 ? 13.984 -5.68 -9.992 1 98.88 64 ILE B C 1
ATOM 2124 O O . ILE B 1 64 ? 15.133 -5.562 -9.555 1 98.88 64 ILE B O 1
ATOM 2128 N N . GLU B 1 65 ? 13.266 -4.676 -10.484 1 98.81 65 GLU B N 1
ATOM 2129 C CA . GLU B 1 65 ? 13.789 -3.314 -10.414 1 98.81 65 GLU B CA 1
ATOM 2130 C C . GLU B 1 65 ? 13.703 -2.766 -8.992 1 98.81 65 GLU B C 1
ATOM 2132 O O . GLU B 1 65 ? 12.633 -2.744 -8.391 1 98.81 65 GLU B O 1
ATOM 2137 N N . PRO B 1 66 ? 14.812 -2.383 -8.492 1 98.5 66 PRO B N 1
ATOM 2138 C CA . PRO B 1 66 ? 14.727 -1.691 -7.207 1 98.5 66 PRO B CA 1
ATOM 2139 C C . PRO B 1 66 ? 14.047 -0.328 -7.312 1 98.5 66 PRO B C 1
ATOM 2141 O O . PRO B 1 66 ? 14.133 0.329 -8.352 1 98.5 66 PRO B O 1
ATOM 2144 N N . PRO B 1 67 ? 13.453 0.198 -6.281 1 98.38 67 PRO B N 1
ATOM 2145 C CA . PRO B 1 67 ? 13.328 -0.492 -4.992 1 98.38 67 PRO B CA 1
ATOM 2146 C C . PRO B 1 67 ? 12.266 -1.59 -5.016 1 98.38 67 PRO B C 1
ATOM 2148 O O . PRO B 1 67 ? 11.344 -1.549 -5.836 1 98.38 67 PRO B O 1
ATOM 2151 N N . PHE B 1 68 ? 12.484 -2.568 -4.246 1 98.69 68 PHE B N 1
ATOM 2152 C CA . PHE B 1 68 ? 11.609 -3.686 -3.914 1 98.69 68 PHE B CA 1
ATOM 2153 C C . PHE B 1 68 ? 11.195 -3.637 -2.447 1 98.69 68 PHE B C 1
ATOM 2155 O O . PHE B 1 68 ? 12.031 -3.385 -1.573 1 98.69 68 PHE B O 1
ATOM 2162 N N . HIS B 1 69 ? 9.867 -3.715 -2.201 1 98.88 69 HIS B N 1
ATOM 2163 C CA . HIS B 1 69 ? 9.375 -3.697 -0.831 1 98.88 69 HIS B CA 1
ATOM 2164 C C . HIS B 1 69 ? 8.68 -5.012 -0.476 1 98.88 69 HIS B C 1
ATOM 2166 O O . HIS B 1 69 ? 7.898 -5.539 -1.267 1 98.88 69 HIS B O 1
ATOM 2172 N N . ALA B 1 70 ? 8.977 -5.5 0.726 1 98.88 70 ALA B N 1
ATOM 2173 C CA . ALA B 1 70 ? 8.352 -6.734 1.203 1 98.88 70 ALA B CA 1
ATOM 2174 C C . ALA B 1 70 ? 8.469 -6.852 2.721 1 98.88 70 ALA B C 1
ATOM 2176 O O . ALA B 1 70 ? 9.547 -6.68 3.285 1 98.88 70 ALA B O 1
ATOM 2177 N N . ASN B 1 71 ? 7.41 -7.238 3.328 1 98.62 71 ASN B N 1
ATOM 2178 C CA . ASN B 1 71 ? 7.398 -7.32 4.785 1 98.62 71 ASN B CA 1
ATOM 2179 C C . ASN B 1 71 ? 8.453 -8.297 5.301 1 98.62 71 ASN B C 1
ATOM 2181 O O . ASN B 1 71 ? 9.055 -8.062 6.352 1 98.62 71 ASN B O 1
ATOM 2185 N N . TRP B 1 72 ? 8.625 -9.375 4.57 1 98.56 72 TRP B N 1
ATOM 2186 C CA . TRP B 1 72 ? 9.594 -10.391 4.977 1 98.56 72 TRP B CA 1
ATOM 2187 C C . TRP B 1 72 ? 10.734 -10.492 3.967 1 98.56 72 TRP B C 1
ATOM 2189 O O . TRP B 1 72 ? 11.352 -11.547 3.828 1 98.56 72 TRP B O 1
ATOM 2199 N N . GLY B 1 73 ? 10.867 -9.453 3.143 1 98.75 73 GLY B N 1
ATOM 2200 C CA . GLY B 1 73 ? 11.992 -9.367 2.221 1 98.75 73 GLY B CA 1
ATOM 2201 C C . GLY B 1 73 ? 11.961 -10.43 1.143 1 98.75 73 GLY B C 1
ATOM 2202 O O . GLY B 1 73 ? 13.008 -10.781 0.584 1 98.75 73 GLY B O 1
ATOM 2203 N N . GLY B 1 74 ? 10.852 -11.062 0.955 1 98.81 74 GLY B N 1
ATOM 2204 C CA . GLY B 1 74 ? 10.75 -12.109 -0.047 1 98.81 74 GLY B CA 1
ATOM 2205 C C . GLY B 1 74 ? 10.828 -13.508 0.542 1 98.81 74 GLY B C 1
ATOM 2206 O O . GLY B 1 74 ? 10.703 -14.5 -0.181 1 98.81 74 GLY B O 1
ATOM 2207 N N . ASN B 1 75 ? 10.914 -13.609 1.785 1 98.81 75 ASN B N 1
ATOM 2208 C CA . ASN B 1 75 ? 11.203 -14.891 2.434 1 98.81 75 ASN B CA 1
ATOM 2209 C C . ASN B 1 75 ? 10.047 -15.875 2.268 1 98.81 75 ASN B C 1
ATOM 2211 O O . ASN B 1 75 ? 10.219 -17.078 2.461 1 98.81 75 ASN B O 1
ATOM 2215 N N . HIS B 1 76 ? 8.898 -15.422 1.938 1 98.81 76 HIS B N 1
ATOM 2216 C CA . HIS B 1 76 ? 7.762 -16.297 1.693 1 98.81 76 HIS B CA 1
ATOM 2217 C C . HIS B 1 76 ? 7.285 -16.203 0.248 1 98.81 76 HIS B C 1
ATOM 2219 O O . HIS B 1 76 ? 6.133 -16.5 -0.055 1 98.81 76 HIS B O 1
ATOM 2225 N N . VAL B 1 77 ? 8.156 -15.789 -0.634 1 98.94 77 VAL B N 1
ATOM 2226 C CA . VAL B 1 77 ? 7.797 -15.57 -2.031 1 98.94 77 VAL B CA 1
ATOM 2227 C C . VAL B 1 77 ? 8.445 -16.641 -2.904 1 98.94 77 VAL B C 1
ATOM 2229 O O . VAL B 1 77 ? 9.625 -16.953 -2.74 1 98.94 77 VAL B O 1
ATOM 2232 N N . HIS B 1 78 ? 7.637 -17.219 -3.791 1 98.94 78 HIS B N 1
ATOM 2233 C CA . HIS B 1 78 ? 8.039 -18.266 -4.719 1 98.94 78 HIS B CA 1
ATOM 2234 C C . HIS B 1 78 ? 7.898 -17.797 -6.168 1 98.94 78 HIS B C 1
ATOM 2236 O O . HIS B 1 78 ? 6.789 -17.781 -6.707 1 98.94 78 HIS B O 1
ATOM 2242 N N . PHE B 1 79 ? 9.008 -17.422 -6.762 1 98.94 79 PHE B N 1
ATOM 2243 C CA . PHE B 1 79 ? 9.047 -17.062 -8.172 1 98.94 79 PHE B CA 1
ATOM 2244 C C . PHE B 1 79 ? 9.445 -18.25 -9.031 1 98.94 79 PHE B C 1
ATOM 2246 O O . PHE B 1 79 ? 10.422 -18.938 -8.727 1 98.94 79 PHE B O 1
ATOM 2253 N N . GLY B 1 80 ? 8.648 -18.516 -10.102 1 98.88 80 GLY B N 1
ATOM 2254 C CA . GLY B 1 80 ? 9.133 -19.422 -11.141 1 98.88 80 GLY B CA 1
ATOM 2255 C C . GLY B 1 80 ? 10.312 -18.859 -11.914 1 98.88 80 GLY B C 1
ATOM 2256 O O . GLY B 1 80 ? 11.062 -18.031 -11.391 1 98.88 80 GLY B O 1
ATOM 2257 N N . ASN B 1 81 ? 10.492 -19.391 -13.172 1 98.88 81 ASN B N 1
ATOM 2258 C CA . ASN B 1 81 ? 11.547 -18.922 -14.055 1 98.88 81 ASN B CA 1
ATOM 2259 C C . ASN B 1 81 ? 11.094 -17.719 -14.883 1 98.88 81 ASN B C 1
ATOM 2261 O O . ASN B 1 81 ? 9.922 -17.625 -15.258 1 98.88 81 ASN B O 1
ATOM 2265 N N . ASN B 1 82 ? 12.055 -16.766 -15.156 1 98.88 82 ASN B N 1
ATOM 2266 C CA . ASN B 1 82 ? 11.852 -15.688 -16.109 1 98.88 82 ASN B CA 1
ATOM 2267 C C . ASN B 1 82 ? 10.734 -14.75 -15.656 1 98.88 82 ASN B C 1
ATOM 2269 O O . ASN B 1 82 ? 9.914 -14.312 -16.469 1 98.88 82 ASN B O 1
ATOM 2273 N N . VAL B 1 83 ? 10.688 -14.5 -14.398 1 98.94 83 VAL B N 1
ATOM 2274 C CA . VAL B 1 83 ? 9.75 -13.523 -13.852 1 98.94 83 VAL B CA 1
ATOM 2275 C C . VAL B 1 83 ? 10.391 -12.141 -13.828 1 98.94 83 VAL B C 1
ATOM 2277 O O . VAL B 1 83 ? 11.555 -12 -13.453 1 98.94 83 VAL B O 1
ATOM 2280 N N . TYR B 1 84 ? 9.641 -11.164 -14.25 1 98.94 84 TYR B N 1
ATOM 2281 C CA . TYR B 1 84 ? 10.086 -9.773 -14.258 1 98.94 84 TYR B CA 1
ATOM 2282 C C . TYR B 1 84 ? 9.172 -8.898 -13.414 1 98.94 84 TYR B C 1
ATOM 2284 O O . TYR B 1 84 ? 7.941 -9 -13.516 1 98.94 84 TYR B O 1
ATOM 2292 N N . ALA B 1 85 ? 9.758 -8.086 -12.617 1 98.94 85 ALA B N 1
ATOM 2293 C CA . ALA B 1 85 ? 8.984 -7.094 -11.875 1 98.94 85 ALA B CA 1
ATOM 2294 C C . ALA B 1 85 ? 9.602 -5.703 -12.016 1 98.94 85 ALA B C 1
ATOM 2296 O O . ALA B 1 85 ? 10.789 -5.516 -11.766 1 98.94 85 ALA B O 1
ATOM 2297 N N . ASN B 1 86 ? 8.781 -4.762 -12.398 1 98.88 86 ASN B N 1
ATOM 2298 C CA . ASN B 1 86 ? 9.188 -3.369 -12.539 1 98.88 86 ASN B CA 1
ATOM 2299 C C . ASN B 1 86 ? 9.258 -2.66 -11.195 1 98.88 86 ASN B C 1
ATOM 2301 O O . ASN B 1 86 ? 9.141 -3.297 -10.148 1 98.88 86 ASN B O 1
ATOM 2305 N N . PHE B 1 87 ? 9.539 -1.357 -11.148 1 98.88 87 PHE B N 1
ATOM 2306 C CA . PHE B 1 87 ? 9.859 -0.555 -9.977 1 98.88 87 PHE B CA 1
ATOM 2307 C C . PHE B 1 87 ? 8.75 -0.644 -8.938 1 98.88 87 PHE B C 1
ATOM 2309 O O . PHE B 1 87 ? 7.566 -0.656 -9.289 1 98.88 87 PHE B O 1
ATOM 2316 N N . ASN B 1 88 ? 9.148 -0.723 -7.641 1 98.81 88 ASN B N 1
ATOM 2317 C CA . ASN B 1 88 ? 8.273 -0.535 -6.488 1 98.81 88 ASN B CA 1
ATOM 2318 C C . ASN B 1 88 ? 7.297 -1.696 -6.332 1 98.81 88 ASN B C 1
ATOM 2320 O O . ASN B 1 88 ? 6.148 -1.497 -5.938 1 98.81 88 ASN B O 1
ATOM 2324 N N . LEU B 1 89 ? 7.684 -2.871 -6.762 1 98.94 89 LEU B N 1
ATOM 2325 C CA . LEU B 1 89 ? 6.922 -4.035 -6.324 1 98.94 89 LEU B CA 1
ATOM 2326 C C . LEU B 1 89 ? 6.801 -4.062 -4.805 1 98.94 89 LEU B C 1
ATOM 2328 O O . LEU B 1 89 ? 7.793 -3.896 -4.094 1 98.94 89 LEU B O 1
ATOM 2332 N N . THR B 1 90 ? 5.594 -4.156 -4.32 1 98.94 90 THR B N 1
ATOM 2333 C CA . THR B 1 90 ? 5.336 -4.219 -2.887 1 98.94 90 THR B CA 1
ATOM 2334 C C . THR B 1 90 ? 4.617 -5.512 -2.52 1 98.94 90 THR B C 1
ATOM 2336 O O . THR B 1 90 ? 3.482 -5.742 -2.945 1 98.94 90 THR B O 1
ATOM 2339 N N . LEU B 1 91 ? 5.305 -6.367 -1.719 1 98.94 91 LEU B N 1
ATOM 2340 C CA . LEU B 1 91 ? 4.75 -7.652 -1.303 1 98.94 91 LEU B CA 1
ATOM 2341 C C . LEU B 1 91 ? 4.535 -7.688 0.207 1 98.94 91 LEU B C 1
ATOM 2343 O O . LEU B 1 91 ? 5.496 -7.594 0.976 1 98.94 91 LEU B O 1
ATOM 2347 N N . VAL B 1 92 ? 3.242 -7.715 0.604 1 98.88 92 VAL B N 1
ATOM 2348 C CA . VAL B 1 92 ? 2.939 -8.047 1.992 1 98.88 92 VAL B CA 1
ATOM 2349 C C . VAL B 1 92 ? 2.98 -9.562 2.184 1 98.88 92 VAL B C 1
ATOM 2351 O O . VAL B 1 92 ? 1.936 -10.211 2.268 1 98.88 92 VAL B O 1
ATOM 2354 N N . ASP B 1 93 ? 4.207 -10.07 2.271 1 98.88 93 ASP B N 1
ATOM 2355 C CA . ASP B 1 93 ? 4.473 -11.5 2.178 1 98.88 93 ASP B CA 1
ATOM 2356 C C . ASP B 1 93 ? 4.5 -12.141 3.562 1 98.88 93 ASP B C 1
ATOM 2358 O O . ASP B 1 93 ? 5.352 -12.984 3.844 1 98.88 93 ASP B O 1
ATOM 2362 N N . ASP B 1 94 ? 3.525 -11.773 4.34 1 98.56 94 ASP B N 1
ATOM 2363 C CA . ASP B 1 94 ? 3.412 -12.359 5.668 1 98.56 94 ASP B CA 1
ATOM 2364 C C . ASP B 1 94 ? 3.125 -13.859 5.586 1 98.56 94 ASP B C 1
ATOM 2366 O O . ASP B 1 94 ? 3.312 -14.586 6.562 1 98.56 94 ASP B O 1
ATOM 2370 N N . THR B 1 95 ? 2.594 -14.344 4.496 1 98.56 95 THR B N 1
ATOM 2371 C CA . THR B 1 95 ? 2.562 -15.75 4.121 1 98.56 95 THR B CA 1
ATOM 2372 C C . THR B 1 95 ? 2.863 -15.922 2.635 1 98.56 95 THR B C 1
ATOM 2374 O O . THR B 1 95 ? 3.342 -14.992 1.982 1 98.56 95 THR B O 1
ATOM 2377 N N . HIS B 1 96 ? 2.564 -17.078 2.037 1 98.88 96 HIS B N 1
ATOM 2378 C CA . HIS B 1 96 ? 3.133 -17.484 0.757 1 98.88 96 HIS B CA 1
ATOM 2379 C C . HIS B 1 96 ? 2.508 -16.703 -0.396 1 98.88 96 HIS B C 1
ATOM 2381 O O . HIS B 1 96 ? 1.285 -16.547 -0.454 1 98.88 96 HIS B O 1
ATOM 2387 N N . ILE B 1 97 ? 3.352 -16.219 -1.249 1 98.94 97 ILE B N 1
ATOM 2388 C CA . ILE B 1 97 ? 2.998 -15.672 -2.559 1 98.94 97 ILE B CA 1
ATOM 2389 C C . ILE B 1 97 ? 3.664 -16.5 -3.654 1 98.94 97 ILE B C 1
ATOM 2391 O O . ILE B 1 97 ? 4.883 -16.688 -3.646 1 98.94 97 ILE B O 1
ATOM 2395 N N . TYR B 1 98 ? 2.877 -16.984 -4.586 1 99 98 TYR B N 1
ATOM 2396 C CA . TYR B 1 98 ? 3.389 -17.781 -5.703 1 99 98 TYR B CA 1
ATOM 2397 C C . TYR B 1 98 ? 3.209 -17.031 -7.02 1 99 98 TYR B C 1
ATOM 2399 O O . TYR B 1 98 ? 2.109 -16.578 -7.34 1 99 98 TYR B O 1
ATOM 2407 N N . ILE B 1 99 ? 4.301 -16.906 -7.781 1 99 99 ILE B N 1
ATOM 2408 C CA . ILE B 1 99 ? 4.285 -16.312 -9.109 1 99 99 ILE B CA 1
ATOM 2409 C C . ILE B 1 99 ? 4.848 -17.297 -10.125 1 99 99 ILE B C 1
ATOM 2411 O O . ILE B 1 99 ? 5.992 -17.734 -10.008 1 99 99 ILE B O 1
ATOM 2415 N N . GLY B 1 100 ? 4.055 -17.609 -11.141 1 98.94 100 GLY B N 1
ATOM 2416 C CA . GLY B 1 100 ? 4.43 -18.625 -12.117 1 98.94 100 GLY B CA 1
ATOM 2417 C C . GLY B 1 100 ? 5.43 -18.109 -13.141 1 98.94 100 GLY B C 1
ATOM 2418 O O . GLY B 1 100 ? 5.645 -16.906 -13.266 1 98.94 100 GLY B O 1
ATOM 2419 N N . ASP B 1 101 ? 5.93 -19.062 -13.961 1 98.94 101 ASP B N 1
ATOM 2420 C CA . ASP B 1 101 ? 6.945 -18.797 -14.977 1 98.94 101 ASP B CA 1
ATOM 2421 C C . ASP B 1 101 ? 6.477 -17.719 -15.961 1 98.94 101 ASP B C 1
ATOM 2423 O O . ASP B 1 101 ? 5.301 -17.688 -16.344 1 98.94 101 ASP B O 1
ATOM 2427 N N . TYR B 1 102 ? 7.418 -16.797 -16.344 1 98.94 102 TYR B N 1
ATOM 2428 C CA . TYR B 1 102 ? 7.262 -15.875 -17.453 1 98.94 102 TYR B CA 1
ATOM 2429 C C . TYR B 1 102 ? 6.305 -14.742 -17.094 1 98.94 102 TYR B C 1
ATOM 2431 O O . TYR B 1 102 ? 5.957 -13.922 -17.953 1 98.94 102 TYR B O 1
ATOM 2439 N N . THR B 1 103 ? 5.859 -14.742 -15.906 1 98.94 103 THR B N 1
ATOM 2440 C CA . THR B 1 103 ? 4.93 -13.695 -15.5 1 98.94 103 THR B CA 1
ATOM 2441 C C . THR B 1 103 ? 5.645 -12.352 -15.398 1 98.94 103 THR B C 1
ATOM 2443 O O . THR B 1 103 ? 6.762 -12.273 -14.883 1 98.94 103 THR B O 1
ATOM 2446 N N . MET B 1 104 ? 4.977 -11.281 -15.922 1 98.94 104 MET B N 1
ATOM 2447 C CA . MET B 1 104 ? 5.473 -9.914 -15.883 1 98.94 104 MET B CA 1
ATOM 2448 C C . MET B 1 104 ? 4.617 -9.047 -14.969 1 98.94 104 MET B C 1
ATOM 2450 O O . MET B 1 104 ? 3.389 -9.055 -15.062 1 98.94 104 MET B O 1
ATOM 2454 N N . ILE B 1 105 ? 5.305 -8.328 -14.172 1 99 105 ILE B N 1
ATOM 2455 C CA . ILE B 1 105 ? 4.633 -7.465 -13.211 1 99 105 ILE B CA 1
ATOM 2456 C C . ILE B 1 105 ? 5.004 -6.008 -13.469 1 99 105 ILE B C 1
ATOM 2458 O O . ILE B 1 105 ? 6.18 -5.637 -13.398 1 99 105 ILE B O 1
ATOM 2462 N N . GLY B 1 106 ? 4.012 -5.176 -13.734 1 98.94 106 GLY B N 1
ATOM 2463 C CA . GLY B 1 106 ? 4.234 -3.762 -13.977 1 98.94 106 GLY B CA 1
ATOM 2464 C C . GLY B 1 106 ? 4.656 -3.002 -12.734 1 98.94 106 GLY B C 1
ATOM 2465 O O . GLY B 1 106 ? 4.816 -3.592 -11.664 1 98.94 106 GLY B O 1
ATOM 2466 N N . PRO B 1 107 ? 4.875 -1.668 -12.898 1 98.94 107 PRO B N 1
ATOM 2467 C CA . PRO B 1 107 ? 5.348 -0.874 -11.758 1 98.94 107 PRO B CA 1
ATOM 2468 C C . PRO B 1 107 ? 4.258 -0.619 -10.719 1 98.94 107 PRO B C 1
ATOM 2470 O O . PRO B 1 107 ? 3.078 -0.524 -11.07 1 98.94 107 PRO B O 1
ATOM 2473 N N . ASN B 1 108 ? 4.699 -0.558 -9.469 1 98.88 108 ASN B N 1
ATOM 2474 C CA . ASN B 1 108 ? 3.85 -0.128 -8.359 1 98.88 108 ASN B CA 1
ATOM 2475 C C . ASN B 1 108 ? 2.74 -1.138 -8.078 1 98.88 108 ASN B C 1
ATOM 2477 O O . ASN B 1 108 ? 1.649 -0.763 -7.648 1 98.88 108 ASN B O 1
ATOM 2481 N N . VAL B 1 109 ? 2.953 -2.389 -8.43 1 98.94 109 VAL B N 1
ATOM 2482 C CA . VAL B 1 109 ? 2 -3.443 -8.094 1 98.94 109 VAL B CA 1
ATOM 2483 C C . VAL B 1 109 ? 2.146 -3.828 -6.625 1 98.94 109 VAL B C 1
ATOM 2485 O O . VAL B 1 109 ? 3.26 -3.863 -6.094 1 98.94 109 VAL B O 1
ATOM 2488 N N . THR B 1 110 ? 1.021 -4.051 -5.949 1 99 110 THR B N 1
ATOM 2489 C CA . THR B 1 110 ? 0.979 -4.547 -4.578 1 99 110 THR B CA 1
ATOM 2490 C C . THR B 1 110 ? 0.295 -5.91 -4.516 1 99 110 THR B C 1
ATOM 2492 O O . THR B 1 110 ? -0.781 -6.094 -5.086 1 99 110 THR B O 1
ATOM 2495 N N . ILE B 1 111 ? 0.947 -6.875 -3.895 1 99 111 ILE B N 1
ATOM 2496 C CA . ILE B 1 111 ? 0.355 -8.172 -3.598 1 99 111 ILE B CA 1
ATOM 2497 C C . ILE B 1 111 ? 0.371 -8.414 -2.09 1 99 111 ILE B C 1
ATOM 2499 O O . ILE B 1 111 ? 1.438 -8.453 -1.472 1 99 111 ILE B O 1
ATOM 2503 N N . ALA B 1 112 ? -0.821 -8.562 -1.513 1 98.94 112 ALA B N 1
ATOM 2504 C CA . ALA B 1 112 ? -0.919 -8.633 -0.057 1 98.94 112 ALA B CA 1
ATOM 2505 C C . ALA B 1 112 ? -1.544 -9.953 0.388 1 98.94 112 ALA B C 1
ATOM 2507 O O . ALA B 1 112 ? -2.582 -10.367 -0.136 1 98.94 112 ALA B O 1
ATOM 2508 N N . THR B 1 113 ? -0.864 -10.594 1.412 1 98.88 113 THR B N 1
ATOM 2509 C CA . THR B 1 113 ? -1.398 -11.836 1.964 1 98.88 113 THR B CA 1
ATOM 2510 C C . THR B 1 113 ? -2.039 -11.586 3.328 1 98.88 113 THR B C 1
ATOM 2512 O O . THR B 1 113 ? -2.764 -12.445 3.842 1 98.88 113 THR B O 1
ATOM 2515 N N . ALA B 1 114 ? -1.699 -10.445 3.891 1 98.5 114 ALA B N 1
ATOM 2516 C CA . ALA B 1 114 ? -2.105 -10.195 5.273 1 98.5 114 ALA B CA 1
ATOM 2517 C C . ALA B 1 114 ? -3.428 -9.438 5.324 1 98.5 114 ALA B C 1
ATOM 2519 O O . ALA B 1 114 ? -3.693 -8.578 4.477 1 98.5 114 ALA B O 1
ATOM 2520 N N . GLY B 1 115 ? -4.238 -9.766 6.273 1 97.12 115 GLY B N 1
ATOM 2521 C CA . GLY B 1 115 ? -5.441 -9.039 6.652 1 97.12 115 GLY B CA 1
ATOM 2522 C C . GLY B 1 115 ? -5.578 -8.852 8.148 1 97.12 115 GLY B C 1
ATOM 2523 O O . GLY B 1 115 ? -4.824 -9.445 8.93 1 97.12 115 GLY B O 1
ATOM 2524 N N . HIS B 1 116 ? -6.41 -7.949 8.477 1 97.5 116 HIS B N 1
ATOM 2525 C CA . HIS B 1 116 ? -6.816 -7.742 9.859 1 97.5 116 HIS B CA 1
ATOM 2526 C C . HIS B 1 116 ? -8.305 -8 10.047 1 97.5 116 HIS B C 1
ATOM 2528 O O . HIS B 1 116 ? -9.094 -7.824 9.109 1 97.5 116 HIS B O 1
ATOM 2534 N N . PRO B 1 117 ? -8.656 -8.43 11.227 1 97.06 117 PRO B N 1
ATOM 2535 C CA . PRO B 1 117 ? -10.094 -8.578 11.461 1 97.06 117 PRO B CA 1
ATOM 2536 C C . PRO B 1 117 ? -10.859 -7.266 11.312 1 97.06 117 PRO B C 1
ATOM 2538 O O . PRO B 1 117 ? -10.352 -6.207 11.703 1 97.06 117 PRO B O 1
ATOM 2541 N N . ILE B 1 118 ? -12.094 -7.363 10.789 1 97.75 118 ILE B N 1
ATOM 2542 C CA . ILE B 1 118 ? -12.945 -6.195 10.625 1 97.75 118 ILE B CA 1
ATOM 2543 C C . ILE B 1 118 ? -13.461 -5.734 11.992 1 97.75 118 ILE B C 1
ATOM 2545 O O . ILE B 1 118 ? -13.633 -4.535 12.219 1 97.75 118 ILE B O 1
ATOM 2549 N N . LEU B 1 119 ? -13.594 -6.66 12.875 1 97.38 119 LEU B N 1
ATOM 2550 C CA . LEU B 1 119 ? -14.039 -6.352 14.234 1 97.38 119 LEU B CA 1
ATOM 2551 C C . LEU B 1 119 ? -13.031 -5.457 14.945 1 97.38 119 LEU B C 1
ATOM 2553 O O . LEU B 1 119 ? -11.883 -5.852 15.148 1 97.38 119 LEU B O 1
ATOM 2557 N N . PRO B 1 120 ? -13.438 -4.289 15.383 1 98 120 PRO B N 1
ATOM 2558 C CA . PRO B 1 120 ? -12.508 -3.322 15.961 1 98 120 PRO B CA 1
ATOM 2559 C C . PRO B 1 120 ? -11.805 -3.848 17.219 1 98 120 PRO B C 1
ATOM 2561 O O . PRO B 1 120 ? -10.625 -3.568 17.438 1 98 120 PRO B O 1
ATOM 2564 N N . GLU B 1 121 ? -12.477 -4.645 18.047 1 96.81 121 GLU B N 1
ATOM 2565 C CA . GLU B 1 121 ? -11.914 -5.137 19.312 1 96.81 121 GLU B CA 1
ATOM 2566 C C . GLU B 1 121 ? -10.695 -6.02 19.062 1 96.81 121 GLU B C 1
ATOM 2568 O O . GLU B 1 121 ? -9.734 -5.992 19.828 1 96.81 121 GLU B O 1
ATOM 2573 N N . LEU B 1 122 ? -10.805 -6.781 18.016 1 96.81 122 LEU B N 1
ATOM 2574 C CA . LEU B 1 122 ? -9.68 -7.652 17.672 1 96.81 122 LEU B CA 1
ATOM 2575 C C . LEU B 1 122 ? -8.555 -6.852 17.031 1 96.81 122 LEU B C 1
ATOM 2577 O O . LEU B 1 122 ? -7.379 -7.098 17.297 1 96.81 122 LEU B O 1
ATOM 2581 N N . ARG B 1 123 ? -8.914 -5.898 16.172 1 96.5 123 ARG B N 1
ATOM 2582 C CA . ARG B 1 123 ? -7.914 -5.082 15.484 1 96.5 123 ARG B CA 1
ATOM 2583 C C . ARG B 1 123 ? -7.141 -4.223 16.484 1 96.5 123 ARG B C 1
ATOM 2585 O O . ARG B 1 123 ? -5.93 -4.047 16.344 1 96.5 123 ARG B O 1
ATOM 2592 N N . GLU B 1 124 ? -7.793 -3.742 17.469 1 97.19 124 GLU B N 1
ATOM 2593 C CA . GLU B 1 124 ? -7.137 -2.908 18.484 1 97.19 124 GLU B CA 1
ATOM 2594 C C . GLU B 1 124 ? -6.055 -3.688 19.219 1 97.19 124 GLU B C 1
ATOM 2596 O O . GLU B 1 124 ? -5.078 -3.104 19.703 1 97.19 124 GLU B O 1
ATOM 2601 N N . LYS B 1 125 ? -6.242 -4.957 19.297 1 95.38 125 LYS B N 1
ATOM 2602 C CA . LYS B 1 125 ? -5.25 -5.832 19.906 1 95.38 125 LYS B CA 1
ATOM 2603 C C . LYS B 1 125 ? -4.16 -6.219 18.922 1 95.38 125 LYS B C 1
ATOM 2605 O O . LYS B 1 125 ? -3.238 -6.965 19.25 1 95.38 125 LYS B O 1
ATOM 2610 N N . ALA B 1 126 ? -4.328 -5.844 17.656 1 95.38 126 ALA B N 1
ATOM 2611 C CA . ALA B 1 126 ? -3.34 -5.957 16.594 1 95.38 126 ALA B CA 1
ATOM 2612 C C . ALA B 1 126 ? -3.367 -7.352 15.961 1 95.38 126 ALA B C 1
ATOM 2614 O O . ALA B 1 126 ? -2.371 -7.801 15.391 1 95.38 126 ALA B O 1
ATOM 2615 N N . TYR B 1 127 ? -4.484 -8 16.094 1 95.69 127 TYR B N 1
ATOM 2616 C CA . TYR B 1 127 ? -4.578 -9.32 15.477 1 95.69 127 TYR B CA 1
ATOM 2617 C C . TYR B 1 127 ? -4.465 -9.219 13.961 1 95.69 127 TYR B C 1
ATOM 2619 O O . TYR B 1 127 ? -5.008 -8.289 13.352 1 95.69 127 TYR B O 1
ATOM 2627 N N . GLN B 1 128 ? -3.76 -10.219 13.414 1 97.06 128 GLN B N 1
ATOM 2628 C CA . GLN B 1 128 ? -3.529 -10.359 11.977 1 97.06 128 GLN B CA 1
ATOM 2629 C C . GLN B 1 128 ? -3.738 -11.797 11.531 1 97.06 128 GLN B C 1
ATOM 2631 O O . GLN B 1 128 ? -3.633 -12.727 12.328 1 97.06 128 GLN B O 1
ATOM 2636 N N . PHE B 1 129 ? -4.16 -12.016 10.336 1 97.06 129 PHE B N 1
ATOM 2637 C CA . PHE B 1 129 ? -4.184 -13.32 9.68 1 97.06 129 PHE B CA 1
ATOM 2638 C C . PHE B 1 129 ? -3.629 -13.219 8.266 1 97.06 129 PHE B C 1
ATOM 2640 O O . PHE B 1 129 ? -3.553 -12.125 7.699 1 97.06 129 PHE B O 1
ATOM 2647 N N . ASN B 1 130 ? -3.232 -14.328 7.762 1 98.31 130 ASN B N 1
ATOM 2648 C CA . ASN B 1 130 ? -2.643 -14.328 6.426 1 98.31 130 ASN B CA 1
ATOM 2649 C C . ASN B 1 130 ? -3.246 -15.414 5.547 1 98.31 130 ASN B C 1
ATOM 2651 O O . ASN B 1 130 ? -3.502 -16.531 6.016 1 98.31 130 ASN B O 1
ATOM 2655 N N . VAL B 1 131 ? -3.477 -15.109 4.348 1 98.5 131 VAL B N 1
ATOM 2656 C CA . VAL B 1 131 ? -3.963 -16.062 3.352 1 98.5 131 VAL B CA 1
ATOM 2657 C C . VAL B 1 131 ? -3.129 -15.945 2.078 1 98.5 131 VAL B C 1
ATOM 2659 O O . VAL B 1 131 ? -2.91 -14.844 1.569 1 98.5 131 VAL B O 1
ATOM 2662 N N . PRO B 1 132 ? -2.715 -17.078 1.488 1 98.88 132 PRO B N 1
ATOM 2663 C CA . PRO B 1 132 ? -1.787 -17.047 0.355 1 98.88 132 PRO B CA 1
ATOM 2664 C C . PRO B 1 132 ? -2.416 -16.469 -0.908 1 98.88 132 PRO B C 1
ATOM 2666 O O . PRO B 1 132 ? -3.641 -16.484 -1.054 1 98.88 132 PRO B O 1
ATOM 2669 N N . VAL B 1 133 ? -1.568 -15.938 -1.791 1 98.94 133 VAL B N 1
ATOM 2670 C CA . VAL B 1 133 ? -1.947 -15.445 -3.111 1 98.94 133 VAL B CA 1
ATOM 2671 C C . VAL B 1 133 ? -1.178 -16.203 -4.188 1 98.94 133 VAL B C 1
ATOM 2673 O O . VAL B 1 133 ? 0.021 -16.469 -4.043 1 98.94 133 VAL B O 1
ATOM 2676 N N . THR B 1 134 ? -1.878 -16.578 -5.277 1 98.94 134 THR B N 1
ATOM 2677 C CA . THR B 1 134 ? -1.241 -17.312 -6.367 1 98.94 134 THR B CA 1
ATOM 2678 C C . THR B 1 134 ? -1.504 -16.641 -7.707 1 98.94 134 THR B C 1
ATOM 2680 O O . THR B 1 134 ? -2.65 -16.328 -8.039 1 98.94 134 THR B O 1
ATOM 2683 N N . VAL B 1 135 ? -0.45 -16.359 -8.422 1 99 135 VAL B N 1
ATOM 2684 C CA . VAL B 1 135 ? -0.519 -15.898 -9.805 1 99 135 VAL B CA 1
ATOM 2685 C C . VAL B 1 135 ? 0.071 -16.953 -10.734 1 99 135 VAL B C 1
ATOM 2687 O O . VAL B 1 135 ? 1.188 -17.422 -10.516 1 99 135 VAL B O 1
ATOM 2690 N N . GLY B 1 136 ? -0.639 -17.297 -11.734 1 98.94 136 GLY B N 1
ATOM 2691 C CA . GLY B 1 136 ? -0.227 -18.359 -12.648 1 98.94 136 GLY B CA 1
ATOM 2692 C C . GLY B 1 136 ? 0.948 -17.953 -13.523 1 98.94 136 GLY B C 1
ATOM 2693 O O . GLY B 1 136 ? 1.593 -16.938 -13.289 1 98.94 136 GLY B O 1
ATOM 2694 N N . ARG B 1 137 ? 1.263 -18.859 -14.547 1 98.88 137 ARG B N 1
ATOM 2695 C CA . ARG B 1 137 ? 2.363 -18.625 -15.477 1 98.88 137 ARG B CA 1
ATOM 2696 C C . ARG B 1 137 ? 1.952 -17.656 -16.578 1 98.88 137 ARG B C 1
ATOM 2698 O O . ARG B 1 137 ? 0.785 -17.609 -16.969 1 98.88 137 ARG B O 1
ATOM 2705 N N . ASN B 1 138 ? 2.904 -16.938 -17.031 1 98.94 138 ASN B N 1
ATOM 2706 C CA . ASN B 1 138 ? 2.773 -16.094 -18.219 1 98.94 138 ASN B CA 1
ATOM 2707 C C . ASN B 1 138 ? 1.642 -15.086 -18.078 1 98.94 138 ASN B C 1
ATOM 2709 O O . ASN B 1 138 ? 0.886 -14.852 -19.016 1 98.94 138 ASN B O 1
ATOM 2713 N N . CYS B 1 139 ? 1.491 -14.594 -16.922 1 99 139 CYS B N 1
ATOM 2714 C CA . CYS B 1 139 ? 0.55 -13.5 -16.672 1 99 139 CYS B CA 1
ATOM 2715 C C . CYS B 1 139 ? 1.216 -12.148 -16.891 1 99 139 CYS B C 1
ATOM 2717 O O . CYS B 1 139 ? 2.443 -12.047 -16.891 1 99 139 CYS B O 1
ATOM 2719 N N . TRP B 1 140 ? 0.415 -11.164 -17.156 1 98.94 140 TRP B N 1
ATOM 2720 C CA . TRP B 1 140 ? 0.809 -9.758 -17.172 1 98.94 140 TRP B CA 1
ATOM 2721 C C . TRP B 1 140 ? -0.029 -8.945 -16.188 1 98.94 140 TRP B C 1
ATOM 2723 O O . TRP B 1 140 ? -1.22 -8.719 -16.422 1 98.94 140 TRP B O 1
ATOM 2733 N N . ILE B 1 141 ? 0.611 -8.562 -15.109 1 99 141 ILE B N 1
ATOM 2734 C CA . ILE B 1 141 ? -0.052 -7.754 -14.094 1 99 141 ILE B CA 1
ATOM 2735 C C . ILE B 1 141 ? 0.221 -6.273 -14.352 1 99 141 ILE B C 1
ATOM 2737 O O . ILE B 1 141 ? 1.349 -5.805 -14.18 1 99 141 ILE B O 1
ATOM 2741 N N . GLY B 1 142 ? -0.808 -5.516 -14.617 1 98.94 142 GLY B N 1
ATOM 2742 C CA . GLY B 1 142 ? -0.661 -4.129 -15.016 1 98.94 142 GLY B CA 1
ATOM 2743 C C . GLY B 1 142 ? -0.255 -3.215 -13.875 1 98.94 142 GLY B C 1
ATOM 2744 O O . GLY B 1 142 ? -0.435 -3.557 -12.711 1 98.94 142 GLY B O 1
ATOM 2745 N N . ALA B 1 143 ? 0.219 -2.053 -14.336 1 98.88 143 ALA B N 1
ATOM 2746 C CA . ALA B 1 143 ? 0.769 -1.077 -13.398 1 98.88 143 ALA B CA 1
ATOM 2747 C C . ALA B 1 143 ? -0.259 -0.699 -12.336 1 98.88 143 ALA B C 1
ATOM 2749 O O . ALA B 1 143 ? -1.424 -0.446 -12.648 1 98.88 143 ALA B O 1
ATOM 2750 N N . GLY B 1 144 ? 0.27 -0.72 -11.078 1 98.88 144 GLY B N 1
ATOM 2751 C CA . GLY B 1 144 ? -0.539 -0.178 -9.992 1 98.88 144 GLY B CA 1
ATOM 2752 C C . GLY B 1 144 ? -1.639 -1.12 -9.539 1 98.88 144 GLY B C 1
ATOM 2753 O O . GLY B 1 144 ? -2.461 -0.763 -8.695 1 98.88 144 GLY B O 1
ATOM 2754 N N . ALA B 1 145 ? -1.714 -2.324 -10.086 1 98.94 145 ALA B N 1
ATOM 2755 C CA . ALA B 1 145 ? -2.725 -3.275 -9.633 1 98.94 145 ALA B CA 1
ATOM 2756 C C . ALA B 1 145 ? -2.463 -3.713 -8.195 1 98.94 145 ALA B C 1
ATOM 2758 O O . ALA B 1 145 ? -1.317 -3.703 -7.734 1 98.94 145 ALA B O 1
ATOM 2759 N N . ILE B 1 146 ? -3.549 -4.078 -7.488 1 98.94 146 ILE B N 1
ATOM 2760 C CA . ILE B 1 146 ? -3.477 -4.598 -6.129 1 98.94 146 ILE B CA 1
ATOM 2761 C C . ILE B 1 146 ? -4.191 -5.945 -6.051 1 98.94 146 ILE B C 1
ATOM 2763 O O . ILE B 1 146 ? -5.359 -6.059 -6.426 1 98.94 146 ILE B O 1
ATOM 2767 N N . LEU B 1 147 ? -3.457 -6.957 -5.645 1 99 147 LEU B N 1
ATOM 2768 C CA . LEU B 1 147 ? -4.027 -8.273 -5.406 1 99 147 LEU B CA 1
ATOM 2769 C C . LEU B 1 147 ? -4.211 -8.531 -3.912 1 99 147 LEU B C 1
ATOM 2771 O O . LEU B 1 147 ? -3.25 -8.445 -3.143 1 99 147 LEU B O 1
ATOM 2775 N N . LEU B 1 148 ? -5.434 -8.938 -3.535 1 98.88 148 LEU B N 1
ATOM 2776 C CA . LEU B 1 148 ? -5.773 -9.008 -2.117 1 98.88 148 LEU B CA 1
ATOM 2777 C C . LEU B 1 148 ? -5.602 -10.43 -1.591 1 98.88 148 LEU B C 1
ATOM 2779 O O . LEU B 1 148 ? -5.359 -11.359 -2.363 1 98.88 148 LEU B O 1
ATOM 2783 N N . PRO B 1 149 ? -5.699 -10.578 -0.27 1 98.81 149 PRO B N 1
ATOM 2784 C CA . PRO B 1 149 ? -5.406 -11.875 0.334 1 98.81 149 PRO B CA 1
ATOM 2785 C C . PRO B 1 149 ? -6.316 -12.992 -0.19 1 98.81 149 PRO B C 1
ATOM 2787 O O . PRO B 1 149 ? -7.531 -12.805 -0.293 1 98.81 149 PRO B O 1
ATOM 2790 N N . GLY B 1 150 ? -5.684 -14.07 -0.57 1 98.69 150 GLY B N 1
ATOM 2791 C CA . GLY B 1 150 ? -6.438 -15.281 -0.851 1 98.69 150 GLY B CA 1
ATOM 2792 C C . GLY B 1 150 ? -6.797 -15.438 -2.318 1 98.69 150 GLY B C 1
ATOM 2793 O O . GLY B 1 150 ? -7.352 -16.453 -2.723 1 98.69 150 GLY B O 1
ATOM 2794 N N . VAL B 1 151 ? -6.453 -14.492 -3.178 1 98.81 151 VAL B N 1
ATOM 2795 C CA . VAL B 1 151 ? -6.918 -14.562 -4.559 1 98.81 151 VAL B CA 1
ATOM 2796 C C . VAL B 1 151 ? -5.977 -15.438 -5.379 1 98.81 151 VAL B C 1
ATOM 2798 O O . VAL B 1 151 ? -4.805 -15.594 -5.031 1 98.81 151 VAL B O 1
ATOM 2801 N N . SER B 1 152 ? -6.516 -15.977 -6.414 1 98.94 152 SER B N 1
ATOM 2802 C CA . SER B 1 152 ? -5.762 -16.688 -7.438 1 98.94 152 SER B CA 1
ATOM 2803 C C . SER B 1 152 ? -6.012 -16.094 -8.82 1 98.94 152 SER B C 1
ATOM 2805 O O . SER B 1 152 ? -7.145 -15.75 -9.156 1 98.94 152 SER B O 1
ATOM 2807 N N . VAL B 1 153 ? -4.953 -15.953 -9.555 1 98.94 153 VAL B N 1
ATOM 2808 C CA . VAL B 1 153 ? -5.023 -15.539 -10.953 1 98.94 153 VAL B CA 1
ATOM 2809 C C . VAL B 1 153 ? -4.547 -16.688 -11.852 1 98.94 153 VAL B C 1
ATOM 2811 O O . VAL B 1 153 ? -3.436 -17.188 -11.688 1 98.94 153 VAL B O 1
ATOM 2814 N N . GLY B 1 154 ? -5.371 -17.031 -12.797 1 98.94 154 GLY B N 1
ATOM 2815 C CA . GLY B 1 154 ? -5.062 -18.156 -13.664 1 98.94 154 GLY B CA 1
ATOM 2816 C C . GLY B 1 154 ? -3.984 -17.844 -14.68 1 98.94 154 GLY B C 1
ATOM 2817 O O . GLY B 1 154 ? -3.666 -16.672 -14.922 1 98.94 154 GLY B O 1
ATOM 2818 N N . ASP B 1 155 ? -3.547 -18.938 -15.406 1 98.94 155 ASP B N 1
ATOM 2819 C CA . ASP B 1 155 ? -2.463 -18.828 -16.391 1 98.94 155 ASP B CA 1
ATOM 2820 C C . ASP B 1 155 ? -2.838 -17.891 -17.516 1 98.94 155 ASP B C 1
ATOM 2822 O O . ASP B 1 155 ? -4.012 -17.781 -17.891 1 98.94 155 ASP B O 1
ATOM 2826 N N . ASN B 1 156 ? -1.881 -17.156 -18.047 1 98.88 156 ASN B N 1
ATOM 2827 C CA . ASN B 1 156 ? -1.971 -16.375 -19.281 1 98.88 156 ASN B CA 1
ATOM 2828 C C . ASN B 1 156 ? -2.863 -15.156 -19.109 1 98.88 156 ASN B C 1
ATOM 2830 O O . ASN B 1 156 ? -3.172 -14.469 -20.078 1 98.88 156 ASN B O 1
ATOM 2834 N N . THR B 1 157 ? -3.27 -14.891 -17.938 1 98.94 157 THR B N 1
ATOM 2835 C CA . THR B 1 157 ? -4.262 -13.852 -17.688 1 98.94 157 THR B CA 1
ATOM 2836 C C . THR B 1 157 ? -3.598 -12.484 -17.562 1 98.94 157 THR B C 1
ATOM 2838 O O . THR B 1 157 ? -2.506 -12.375 -17 1 98.94 157 THR B O 1
ATOM 2841 N N . VAL B 1 158 ? -4.281 -11.469 -18.141 1 98.94 158 VAL B N 1
ATOM 2842 C CA . VAL B 1 158 ? -3.852 -10.078 -18.047 1 98.94 158 VAL B CA 1
ATOM 2843 C C . VAL B 1 158 ? -4.73 -9.336 -17.047 1 98.94 158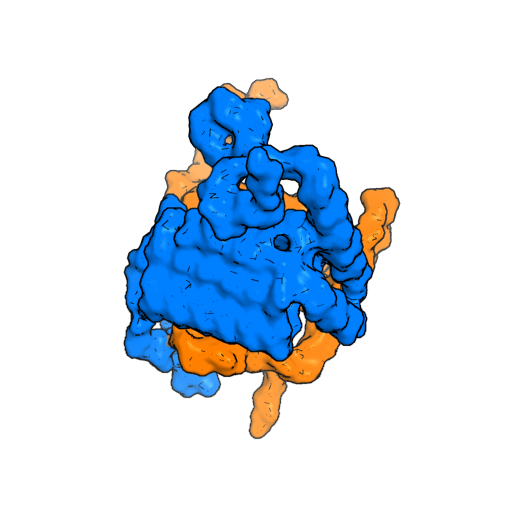 VAL B C 1
ATOM 2845 O O . VAL B 1 158 ? -5.957 -9.32 -17.188 1 98.94 158 VAL B O 1
ATOM 2848 N N . ILE B 1 159 ? -4.133 -8.797 -16.047 1 99 159 ILE B N 1
ATOM 2849 C CA . ILE B 1 159 ? -4.809 -7.875 -15.148 1 99 159 ILE B CA 1
ATOM 2850 C C . ILE B 1 159 ? -4.512 -6.438 -15.57 1 99 159 ILE B C 1
ATOM 2852 O O . ILE B 1 159 ? -3.354 -6.016 -15.594 1 99 159 ILE B O 1
ATOM 2856 N N . GLY B 1 160 ? -5.535 -5.66 -15.836 1 98.88 160 GLY B N 1
ATOM 2857 C CA . GLY B 1 160 ? -5.344 -4.281 -16.25 1 98.88 160 GLY B CA 1
ATOM 2858 C C . GLY B 1 160 ? -4.789 -3.393 -15.156 1 98.88 160 GLY B C 1
ATOM 2859 O O . GLY B 1 160 ? -4.938 -3.695 -13.977 1 98.88 160 GLY B O 1
ATOM 2860 N N . ALA B 1 161 ? -4.191 -2.289 -15.672 1 98.81 161 ALA B N 1
ATOM 2861 C CA . ALA B 1 161 ? -3.584 -1.338 -14.742 1 98.81 161 ALA B CA 1
ATOM 2862 C C . ALA B 1 161 ? -4.617 -0.788 -13.766 1 98.81 161 ALA B C 1
ATOM 2864 O O . ALA B 1 161 ? -5.758 -0.519 -14.148 1 98.81 161 ALA B O 1
ATOM 2865 N N . GLY B 1 162 ? -4.102 -0.656 -12.531 1 98.69 162 GLY B N 1
ATOM 2866 C CA . GLY B 1 162 ? -4.926 -0.022 -11.508 1 98.69 162 GLY B CA 1
ATOM 2867 C C . GLY B 1 162 ? -6.012 -0.931 -10.969 1 98.69 162 GLY B C 1
ATOM 2868 O O . GLY B 1 162 ? -6.797 -0.524 -10.109 1 98.69 162 GLY B O 1
ATOM 2869 N N . SER B 1 163 ? -6.074 -2.174 -11.391 1 98.88 163 SER B N 1
ATOM 2870 C CA . SER B 1 163 ? -7.145 -3.074 -10.992 1 98.88 163 SER B CA 1
ATOM 2871 C C . SER B 1 163 ? -6.98 -3.514 -9.539 1 98.88 163 SER B C 1
ATOM 2873 O O . SER B 1 163 ? -5.855 -3.646 -9.047 1 98.88 163 SER B O 1
ATOM 2875 N N . ILE B 1 164 ? -8.109 -3.691 -8.867 1 98.94 164 ILE B N 1
ATOM 2876 C CA . ILE B 1 164 ? -8.148 -4.25 -7.523 1 98.94 164 ILE B CA 1
ATOM 2877 C C . ILE B 1 164 ? -8.742 -5.656 -7.566 1 98.94 164 ILE B C 1
ATOM 2879 O O . ILE B 1 164 ? -9.953 -5.82 -7.742 1 98.94 164 ILE B O 1
ATOM 2883 N N . VAL B 1 165 ? -7.895 -6.668 -7.352 1 98.94 165 VAL B N 1
ATOM 2884 C CA . VAL B 1 165 ? -8.32 -8.055 -7.457 1 98.94 165 VAL B CA 1
ATOM 2885 C C . VAL B 1 165 ? -8.797 -8.555 -6.094 1 98.94 165 VAL B C 1
ATOM 2887 O O . VAL B 1 165 ? -7.984 -8.789 -5.195 1 98.94 165 VAL B O 1
ATOM 2890 N N . THR B 1 166 ? -10.094 -8.797 -6.016 1 98.38 166 THR B N 1
ATOM 2891 C CA . THR B 1 166 ? -10.695 -9.164 -4.738 1 98.38 166 THR B CA 1
ATOM 2892 C C . THR B 1 166 ? -11.203 -10.602 -4.773 1 98.38 166 THR B C 1
ATOM 2894 O O . THR B 1 166 ? -11.555 -11.164 -3.734 1 98.38 166 THR B O 1
ATOM 2897 N N . LYS B 1 167 ? -11.289 -11.117 -5.965 1 98.44 167 LYS B N 1
ATOM 2898 C CA . LYS B 1 167 ? -11.719 -12.492 -6.188 1 98.44 167 LYS B CA 1
ATOM 2899 C C . LYS B 1 167 ? -10.828 -13.188 -7.219 1 98.44 167 LYS B C 1
ATOM 2901 O O . LYS B 1 167 ? -10.086 -12.523 -7.945 1 98.44 167 LYS B O 1
ATOM 2906 N N . ASP B 1 168 ? -11.023 -14.453 -7.238 1 98.88 168 ASP B N 1
ATOM 2907 C CA . ASP B 1 168 ? -10.242 -15.234 -8.188 1 98.88 168 ASP B CA 1
ATOM 2908 C C . ASP B 1 168 ? -10.547 -14.828 -9.625 1 98.88 168 ASP B C 1
ATOM 2910 O O . ASP B 1 168 ? -11.695 -14.531 -9.961 1 98.88 168 ASP B O 1
ATOM 2914 N N . ILE B 1 169 ? -9.484 -14.828 -10.453 1 98.94 169 ILE B N 1
ATOM 2915 C CA . ILE B 1 169 ? -9.602 -14.562 -11.883 1 98.94 169 ILE B CA 1
ATOM 2916 C C . ILE B 1 169 ? -9.188 -15.797 -12.672 1 98.94 169 ILE B C 1
ATOM 2918 O O . ILE B 1 169 ? -8.109 -16.359 -12.438 1 98.94 169 ILE B O 1
ATOM 2922 N N . PRO B 1 170 ? -10.016 -16.266 -13.586 1 98.88 170 PRO B N 1
ATOM 2923 C CA . PRO B 1 170 ? -9.68 -17.469 -14.328 1 98.88 170 PRO B CA 1
ATOM 2924 C C . PRO B 1 170 ? -8.531 -17.266 -15.32 1 98.88 170 PRO B C 1
ATOM 2926 O O . PRO B 1 170 ? -8.031 -16.141 -15.461 1 98.88 170 PRO B O 1
ATOM 2929 N N . SER B 1 171 ? -8.148 -18.406 -15.961 1 98.94 171 SER B N 1
ATOM 2930 C CA . SER B 1 171 ? -7.086 -18.375 -16.953 1 98.94 171 SER B CA 1
ATOM 2931 C C . SER B 1 171 ? -7.578 -17.781 -18.281 1 98.94 171 SER B C 1
ATOM 2933 O O . SER B 1 171 ? -8.766 -17.859 -18.578 1 98.94 171 SER B O 1
ATOM 2935 N N . ASN B 1 172 ? -6.648 -17.219 -18.984 1 98.88 172 ASN B N 1
ATOM 2936 C CA . ASN B 1 172 ? -6.824 -16.844 -20.375 1 98.88 172 ASN B CA 1
ATOM 2937 C C . ASN B 1 172 ? -7.883 -15.75 -20.531 1 98.88 172 ASN B C 1
ATOM 2939 O O . ASN B 1 172 ? -8.719 -15.812 -21.438 1 98.88 172 ASN B O 1
ATOM 2943 N N . VAL B 1 173 ? -7.816 -14.797 -19.672 1 98.94 173 VAL B N 1
ATOM 2944 C CA . VAL B 1 173 ? -8.75 -13.68 -19.766 1 98.94 173 VAL B CA 1
ATOM 2945 C C . VAL B 1 173 ? -7.992 -12.359 -19.594 1 98.94 173 VAL B C 1
ATOM 2947 O O . VAL B 1 173 ? -6.832 -12.352 -19.188 1 98.94 173 VAL B O 1
ATOM 2950 N N . VAL B 1 174 ? -8.578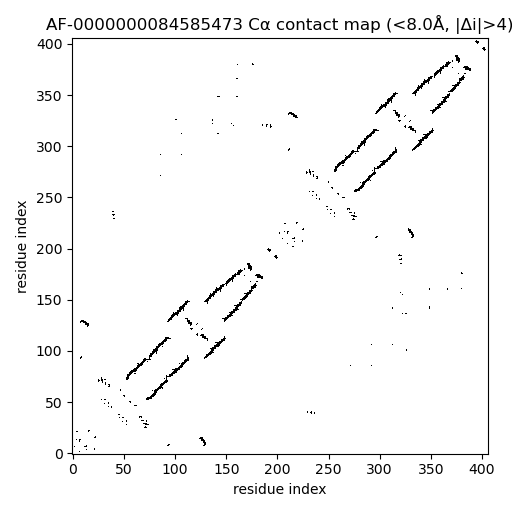 -11.289 -20.031 1 98.88 174 VAL B N 1
ATOM 2951 C CA . VAL B 1 174 ? -8.25 -9.922 -19.625 1 98.88 174 VAL B CA 1
ATOM 2952 C C . VAL B 1 174 ? -9.25 -9.438 -18.578 1 98.88 174 VAL B C 1
ATOM 2954 O O . VAL B 1 174 ? -10.461 -9.453 -18.812 1 98.88 174 VAL B O 1
ATOM 2957 N N . ALA B 1 175 ? -8.758 -9.078 -17.406 1 98.94 175 ALA B N 1
ATOM 2958 C CA . ALA B 1 175 ? -9.602 -8.602 -16.328 1 98.94 175 ALA B CA 1
ATOM 2959 C C . ALA B 1 175 ? -9.188 -7.195 -15.891 1 98.94 175 ALA B C 1
ATOM 2961 O O . ALA B 1 175 ? -8 -6.859 -15.906 1 98.94 175 ALA B O 1
ATOM 2962 N N . VAL B 1 176 ? -10.188 -6.293 -15.523 1 98.81 176 VAL B N 1
ATOM 2963 C CA . VAL B 1 176 ? -9.898 -4.898 -15.211 1 98.81 176 VAL B CA 1
ATOM 2964 C C . VAL B 1 176 ? -10.875 -4.387 -14.156 1 98.81 176 VAL B C 1
ATOM 2966 O O . VAL B 1 176 ? -11.906 -5.012 -13.906 1 98.81 176 VAL B O 1
ATOM 2969 N N . GLY B 1 177 ? -10.344 -3.359 -13.477 1 98.25 177 GLY B N 1
ATOM 2970 C CA . GLY B 1 177 ? -11.328 -2.572 -12.758 1 98.25 177 GLY B CA 1
ATOM 2971 C C . GLY B 1 177 ? -11.164 -2.645 -11.25 1 98.25 177 GLY B C 1
ATOM 2972 O O . GLY B 1 177 ? -10.281 -3.346 -10.75 1 98.25 177 GLY B O 1
ATOM 2973 N N . ASN B 1 178 ? -12.062 -1.915 -10.539 1 97.06 178 ASN B N 1
ATOM 2974 C CA . ASN B 1 178 ? -12.188 -1.826 -9.086 1 97.06 178 ASN B CA 1
ATOM 2975 C C . ASN B 1 178 ? -13.648 -1.927 -8.648 1 97.06 178 ASN B C 1
ATOM 2977 O O . ASN B 1 178 ? -14.375 -0.932 -8.664 1 97.06 178 ASN B O 1
ATOM 2981 N N . PRO B 1 179 ? -14.023 -3.084 -8.32 1 97.19 179 PRO B N 1
ATOM 2982 C CA . PRO B 1 179 ? -13.258 -4.332 -8.234 1 97.19 179 PRO B CA 1
ATOM 2983 C C . PRO B 1 179 ? -12.961 -4.934 -9.609 1 97.19 179 PRO B C 1
ATOM 2985 O O . PRO B 1 179 ? -13.633 -4.602 -10.594 1 97.19 179 PRO B O 1
ATOM 2988 N N . CYS B 1 180 ? -11.977 -5.727 -9.641 1 98.56 180 CYS B N 1
ATOM 2989 C CA . CYS B 1 180 ? -11.531 -6.359 -10.867 1 98.56 180 CYS B CA 1
ATOM 2990 C C . CYS B 1 180 ? -12.516 -7.43 -11.328 1 98.56 180 CYS B C 1
ATOM 2992 O O . CYS B 1 180 ? -12.969 -8.242 -10.523 1 98.56 180 CYS B O 1
ATOM 2994 N N . ARG B 1 181 ? -12.789 -7.379 -12.609 1 98.56 181 ARG B N 1
ATOM 2995 C CA . ARG B 1 181 ? -13.664 -8.359 -13.25 1 98.56 181 ARG B CA 1
ATOM 2996 C C . ARG B 1 181 ? -13.133 -8.75 -14.625 1 98.56 181 ARG B C 1
ATOM 2998 O O . ARG B 1 181 ? -12.422 -7.969 -15.266 1 98.56 181 ARG B O 1
ATOM 3005 N N . VAL B 1 182 ? -13.625 -9.906 -15 1 98.88 182 VAL B N 1
ATOM 3006 C CA . VAL B 1 182 ? -13.266 -10.336 -16.344 1 98.88 182 VAL B CA 1
ATOM 3007 C C . VAL B 1 182 ? -13.898 -9.406 -17.375 1 98.88 182 VAL B C 1
ATOM 3009 O O . VAL B 1 182 ? -15.117 -9.219 -17.391 1 98.88 182 VAL B O 1
ATOM 3012 N N . LEU B 1 183 ? -13.125 -8.797 -18.172 1 98.69 183 LEU B N 1
ATOM 3013 C CA . LEU B 1 183 ? -13.602 -7.973 -19.281 1 98.69 183 LEU B CA 1
ATOM 3014 C C . LEU B 1 183 ? -13.898 -8.828 -20.516 1 98.69 183 LEU B C 1
ATOM 3016 O O . LEU B 1 183 ? -14.922 -8.633 -21.172 1 98.69 183 LEU B O 1
ATOM 3020 N N . ARG B 1 184 ? -12.953 -9.773 -20.828 1 98.38 184 ARG B N 1
ATOM 3021 C CA . ARG B 1 184 ? -13.094 -10.648 -22 1 98.38 184 ARG B CA 1
ATOM 3022 C C . ARG B 1 184 ? -12.102 -11.797 -21.938 1 98.38 184 ARG B C 1
ATOM 3024 O O . ARG B 1 184 ? -11.102 -11.727 -21.219 1 98.38 184 ARG B O 1
ATOM 3031 N N . GLU B 1 185 ? -12.391 -12.781 -22.766 1 98.25 185 GLU B N 1
ATOM 3032 C CA . GLU B 1 185 ? -11.453 -13.875 -22.984 1 98.25 185 GLU B CA 1
ATOM 3033 C C . GLU B 1 185 ? -10.383 -13.484 -24 1 98.25 185 GLU B C 1
ATOM 3035 O O . GLU B 1 185 ? -10.586 -12.578 -24.812 1 98.25 185 GLU B O 1
ATOM 3040 N N . ILE B 1 186 ? -9.289 -14.102 -23.922 1 97.69 186 ILE B N 1
ATOM 3041 C CA . ILE B 1 186 ? -8.289 -14.039 -24.984 1 97.69 186 ILE B CA 1
ATOM 3042 C C . ILE B 1 186 ? -8.734 -14.906 -26.156 1 97.69 186 ILE B C 1
ATOM 3044 O O . ILE B 1 186 ? -9 -16.094 -26 1 97.69 186 ILE B O 1
ATOM 3048 N N . THR B 1 187 ? -8.828 -14.273 -27.297 1 96.12 187 THR B N 1
ATOM 3049 C CA . THR B 1 187 ? -9.406 -14.969 -28.453 1 96.12 187 THR B CA 1
ATOM 3050 C C . THR B 1 187 ? -8.484 -14.867 -29.656 1 96.12 187 THR B C 1
ATOM 3052 O O . THR B 1 187 ? -7.359 -14.367 -29.562 1 96.12 187 THR B O 1
ATOM 3055 N N . ASP B 1 188 ? -9.109 -15.359 -30.734 1 94.62 188 ASP B N 1
ATOM 3056 C CA . ASP B 1 188 ? -8.375 -15.305 -32 1 94.62 188 ASP B CA 1
ATOM 3057 C C . ASP B 1 188 ? -8.141 -13.867 -32.438 1 94.62 188 ASP B C 1
ATOM 3059 O O . ASP B 1 188 ? -7.23 -13.586 -33.219 1 94.62 188 ASP B O 1
ATOM 3063 N N . HIS B 1 189 ? -8.945 -13.047 -32.031 1 94.81 189 HIS B N 1
ATOM 3064 C CA . HIS B 1 189 ? -8.727 -11.633 -32.312 1 94.81 189 HIS B CA 1
ATOM 3065 C C . HIS B 1 189 ? -7.324 -11.203 -31.891 1 94.81 189 HIS B C 1
ATOM 3067 O O . HIS B 1 189 ? -6.68 -10.422 -32.594 1 94.81 189 HIS B O 1
ATOM 3073 N N . ASP B 1 190 ? -6.855 -11.758 -30.812 1 95.06 190 ASP B N 1
ATOM 3074 C CA . ASP B 1 190 ? -5.562 -11.359 -30.266 1 95.06 190 ASP B CA 1
ATOM 3075 C C . ASP B 1 190 ? -4.418 -11.977 -31.062 1 95.06 190 ASP B C 1
ATOM 3077 O O . ASP B 1 190 ? -3.271 -11.531 -30.969 1 95.06 190 ASP B O 1
ATOM 3081 N N . LYS B 1 191 ? -4.695 -12.93 -31.828 1 94.44 191 LYS B N 1
ATOM 3082 C CA . LYS B 1 191 ? -3.703 -13.461 -32.75 1 94.44 191 LYS B CA 1
ATOM 3083 C C . LYS B 1 191 ? -3.451 -12.492 -33.906 1 94.44 191 LYS B C 1
ATOM 3085 O O . LYS B 1 191 ? -2.346 -12.445 -34.469 1 94.44 191 LYS B O 1
ATOM 3090 N N . GLU B 1 192 ? -4.48 -11.859 -34.188 1 94.5 192 GLU B N 1
ATOM 3091 C CA . GLU B 1 192 ? -4.418 -10.977 -35.344 1 94.5 192 GLU B CA 1
ATOM 3092 C C . GLU B 1 192 ? -3.959 -9.57 -34.938 1 94.5 192 GLU B C 1
ATOM 3094 O O . GLU B 1 192 ? -3.131 -8.969 -35.625 1 94.5 192 GLU B O 1
ATOM 3099 N N . PHE B 1 193 ? -4.508 -9.031 -33.938 1 94.69 193 PHE B N 1
ATOM 3100 C CA . PHE B 1 193 ? -4.234 -7.66 -33.5 1 94.69 193 PHE B CA 1
ATOM 3101 C C . PHE B 1 193 ? -3.557 -7.641 -32.125 1 94.69 193 PHE B C 1
ATOM 3103 O O . PHE B 1 193 ? -4.074 -8.203 -31.172 1 94.69 193 PHE B O 1
ATOM 3110 N N . TYR B 1 194 ? -2.398 -6.867 -32.062 1 93.25 194 TYR B N 1
ATOM 3111 C CA . TYR B 1 194 ? -1.723 -6.859 -30.766 1 93.25 194 TYR B CA 1
ATOM 3112 C C . TYR B 1 194 ? -1.957 -5.539 -30.031 1 93.25 194 TYR B C 1
ATOM 3114 O O . TYR B 1 194 ? -1.674 -5.426 -28.844 1 93.25 194 TYR B O 1
ATOM 3122 N N . PHE B 1 195 ? -2.494 -4.5 -30.859 1 94.12 195 PHE B N 1
ATOM 3123 C CA . PHE B 1 195 ? -2.852 -3.209 -30.297 1 94.12 195 PHE B CA 1
ATOM 3124 C C . PHE B 1 195 ? -3.77 -2.438 -31.234 1 94.12 195 PHE B C 1
ATOM 3126 O O . PHE B 1 195 ? -3.344 -1.996 -32.312 1 94.12 195 PHE B O 1
ATOM 3133 N N . LYS B 1 196 ? -5.027 -2.293 -30.766 1 93.38 196 LYS B N 1
ATOM 3134 C CA . LYS B 1 196 ? -6.016 -1.597 -31.578 1 93.38 196 LYS B CA 1
ATOM 3135 C C . LYS B 1 196 ? -6 -2.111 -33.031 1 93.38 196 LYS B C 1
ATOM 3137 O O . LYS B 1 196 ? -6.297 -3.281 -33.281 1 93.38 196 LYS B O 1
ATOM 3142 N N . ASN B 1 197 ? -5.527 -1.312 -33.812 1 91.31 197 ASN B N 1
ATOM 3143 C CA . ASN B 1 197 ? -5.59 -1.701 -35.219 1 91.31 197 ASN B CA 1
ATOM 3144 C C . ASN B 1 197 ? -4.238 -2.195 -35.719 1 91.31 197 ASN B C 1
ATOM 3146 O O . ASN B 1 197 ? -4.055 -2.381 -36.906 1 91.31 197 ASN B O 1
ATOM 3150 N N . LEU B 1 198 ? -3.256 -2.426 -34.844 1 93.75 198 LEU B N 1
ATOM 3151 C CA . LEU B 1 198 ? -1.938 -2.922 -35.25 1 93.75 198 LEU B CA 1
ATOM 3152 C C . LEU B 1 198 ? -1.931 -4.445 -35.312 1 93.75 198 LEU B C 1
ATOM 3154 O O . LEU B 1 198 ? -2.215 -5.121 -34.312 1 93.75 198 LEU B O 1
ATOM 3158 N N . ARG B 1 199 ? -1.592 -4.992 -36.5 1 93.81 199 ARG B N 1
ATOM 3159 C CA . ARG B 1 199 ? -1.698 -6.422 -36.75 1 93.81 199 ARG B CA 1
ATOM 3160 C C . ARG B 1 199 ? -0.371 -7.129 -36.5 1 93.81 199 ARG B C 1
ATOM 3162 O O . ARG B 1 199 ? 0.694 -6.59 -36.812 1 93.81 199 ARG B O 1
ATOM 3169 N N . VAL B 1 200 ? -0.426 -8.406 -35.969 1 94.19 200 VAL B N 1
ATOM 3170 C CA . VAL B 1 200 ? 0.749 -9.242 -35.75 1 94.19 200 VAL B CA 1
ATOM 3171 C C . VAL B 1 200 ? 1.455 -9.508 -37.094 1 94.19 200 VAL B C 1
ATOM 3173 O O . VAL B 1 200 ? 2.684 -9.438 -37.156 1 94.19 200 VAL B O 1
ATOM 3176 N N . ALA B 1 201 ? 0.726 -9.727 -38.062 1 91.88 201 ALA B N 1
ATOM 3177 C CA . ALA B 1 201 ? 1.254 -10.109 -39.375 1 91.88 201 ALA B CA 1
ATOM 3178 C C . ALA B 1 201 ? 2.057 -8.969 -40 1 91.88 201 ALA B C 1
ATOM 3180 O O . ALA B 1 201 ? 2.871 -9.195 -40.906 1 91.88 201 ALA B O 1
ATOM 3181 N N . ASP B 1 202 ? 1.782 -7.805 -39.594 1 91 202 ASP B N 1
ATOM 3182 C CA . ASP B 1 202 ? 2.453 -6.641 -40.156 1 91 202 ASP B CA 1
ATOM 3183 C C . ASP B 1 202 ? 3.834 -6.441 -39.531 1 91 202 ASP B C 1
ATOM 3185 O O . ASP B 1 202 ? 4.566 -5.527 -39.938 1 91 202 ASP B O 1
ATOM 3189 N N . ASN B 1 203 ? 4.23 -7.168 -38.469 1 81.94 203 ASN B N 1
ATOM 3190 C CA . ASN B 1 203 ? 5.535 -7.086 -37.812 1 81.94 203 ASN B CA 1
ATOM 3191 C C . ASN B 1 203 ? 6.488 -8.156 -38.344 1 81.94 203 ASN B C 1
ATOM 3193 O O . ASN B 1 203 ? 6.078 -9.297 -38.594 1 81.94 203 ASN B O 1
#

Foldseek 3Di:
DPPPLLVQLEPQDKDACPDPVNVVQQVVLVVLLVVLQPDDPVPVVVNVVSQCVNACAAEEQEEEDPPEAESNNRDQEHYYYQEYEYYQEHEPPSHHEYAEAQEYHYAQEYEHFKDFDPPVVRVVSVMMGGAYEYEYHCEYEEANEYEYHHEYEEANEYEYHNEYDPHYHYPQFYWYDVPIDTPGGHDCVCQAAVDDPHGPVVD/DPPPQLVQLEDQDKDACPDPVNVVQQVVLVVLLVVLQPDDPVPVVVNVVSQPVNACAAEEQEEEDPPEAESNNHDQEHYYYQEYEYYHEHEPPSHHEYAEAQEYHYAQEYEHFKDDDPDVVRVVSVMMGGAYEYEYHCEYEEANEYEYHHEYEEANEYEYHNEYDPHYHYPQFYWYDVPIDTPGGNDVVCQAAVDDPHGPVVD

Secondary structure (DSSP, 8-state):
----HHHHTTSS--B-TT-HHHHHHHHHHHHHHHHHHT--TT-HHHHHHHHHHHSSEE-TT-EEPSPEEETTTTTTEEE-SS-EE-TTEEEE-SS-EEE-TT-EE-TT-EEE-EE--SSHHHHHTT-BEE--EEE-TT-EE-TT-EE-TT-EE-TT-EEPTT-EE-S-B-SSEEEEETTEEEEEE--THHHHEEETTEEGGG-/----HHHHTTSS--B-TT-HHHHHHHHHHHHHHHHHHT--TT-HHHHHHHHHHHSSEE-TT-EEPSPEEETTTTTTEEE-SS-EE-TTEEEE-SS-EEE-TT-EE-TT-EEE-EE--SSHHHHHTT-BEE--EEE-TT-EEPTT-EEPTT-EE-TT-EEPTT-EE-S-B-SSEEEETTTTEEEEE--THHHHEEETTEEGGG-

Organism: NCBI:txid361277

Nearest PDB structures (foldseek):
  1kqa-assembly1_A  TM=9.822E-01  e=1.375E-18  Escherichia coli
  4dcl-assembly1_A  TM=9.593E-01  e=1.894E-16  Staphylococcus aureus
  5u2k-assembly1_A  TM=9.592E-01  e=8.657E-16  Staphylococcus aureus subsp. aureus COL
  3hjj-assembly1_A  TM=9.463E-01  e=2.742E-15  Bacillus anthracis
  3ect-assembly1_A  TM=9.746E-01  e=5.142E-15  Vibrio cholerae